Protein AF-A0A2I0NSD1-F1 (afdb_monomer_lite)

Secondary structure (DSSP, 8-state):
---------HHHHHHHHHHHHHHHHHHHHHHHH-SS-THHHHHHHHHHHHHHHGGGGHHHHHHHHHHHHHHHHHHH-SPPHHHHHHHHHHHHHHHHHHHHHHHHHHHHHTT---TT-TTPPPPPS-HHHHHHHTT-SSHHHHHHHHHHHHHTT-GGGHHHHHHGGG-SSHHHHHHHHHHHHHH-GGGHHHHHHHTT-SSHHHHHHHHHHHHHH--GGGHHHHHHHTT-SSHHHHHHHHHHHHHHTHHHHHHHHHHHHHS-HHHHHHHHHHHHHH-SHHHHHHHHHHTT-SSHHHHHHHHHHHHHH-GGGHHHHHHHTT-S-HHHHHHHHHHHHHH-GGGHHHHHHHHHH-S-HHHHHHHHHHHHHHT-GGGHHHHHHHTT-SSHHHHHHHHHHHHHHTT-

Radius of gyration: 29.09 Å; chains: 1; bounding box: 57×72×70 Å

pLDDT: mean 88.41, std 14.42, range [32.41, 98.75]

Foldseek 3Di:
DDDDDDPDDPVVVVLVVVLVVQLVVLVVCCVVPVPDDSLVSLLVSLLSLLQPPQQVSLVVLLVVLVVQQVVCCVPPNHDDPVSNVSSVVSSVSSNVSSPVNVVVVCVVVVLDDPAPDPPQPDQDPPLVVLLVQCPPPDLNSNLSSLQSQLVVLPLVCLLSLLVQLPPSRPSSVLSSLVSLLSNAPSNLVSLLVQCPDPDPSSNLSSLQSLLSNLDLVNLVSLLVQLPDPDPSSNQSSLNSLLSNAPSNLVVLLVCCPPPDPSSVLSSLSSLLSRDDDSSLVSLLVQLPPPDPSSNLSSLLSLLSNAPVNQVVLLVQLLDPPPSSNVSSLSSLLSSAPSNLVVLLVQLVDPPRLSSVLSSLQSLLSSLDPVCLVSLVVQCPPPDPSNNVSSVNSNVSNVVD

Structure (mmCIF, N/CA/C/O backbone):
data_AF-A0A2I0NSD1-F1
#
_entry.id   AF-A0A2I0NSD1-F1
#
loop_
_atom_site.group_PDB
_atom_site.id
_atom_site.type_symbol
_atom_site.label_atom_id
_atom_site.label_alt_id
_atom_site.label_comp_id
_atom_site.label_asym_id
_atom_site.label_entity_id
_atom_site.label_seq_id
_atom_site.pdbx_PDB_ins_code
_atom_site.Cartn_x
_atom_site.Cartn_y
_atom_site.Cartn_z
_atom_site.occupancy
_atom_site.B_iso_or_equiv
_atom_site.auth_seq_id
_atom_site.auth_comp_id
_atom_site.auth_asym_id
_atom_site.auth_atom_id
_atom_site.pdbx_PDB_model_num
ATOM 1 N N . MET A 1 1 ? -34.484 9.006 -34.852 1.00 37.81 1 MET A N 1
ATOM 2 C CA . MET A 1 1 ? -33.931 10.355 -35.093 1.00 37.81 1 MET A CA 1
ATOM 3 C C . MET A 1 1 ? -34.169 11.172 -33.840 1.00 37.81 1 MET A C 1
ATOM 5 O O . MET A 1 1 ? -35.320 11.393 -33.502 1.00 37.81 1 MET A O 1
ATOM 9 N N . ASN A 1 2 ? -33.103 11.526 -33.126 1.00 32.41 2 ASN A N 1
ATOM 10 C CA . ASN A 1 2 ? -33.149 12.393 -31.950 1.00 32.41 2 ASN A CA 1
ATOM 11 C C . ASN A 1 2 ? -32.252 13.604 -32.271 1.00 32.41 2 ASN A C 1
ATOM 13 O O . ASN A 1 2 ? -31.082 13.376 -32.592 1.00 32.41 2 ASN A O 1
ATOM 17 N N . PRO A 1 3 ? -32.760 14.848 -32.292 1.00 45.97 3 PRO A N 1
ATOM 18 C CA . PRO A 1 3 ? -31.983 16.012 -32.689 1.00 45.97 3 PRO A CA 1
ATOM 19 C C . PRO A 1 3 ? -31.464 16.749 -31.450 1.00 45.97 3 PRO A C 1
ATOM 21 O O . PRO A 1 3 ? -32.241 17.370 -30.740 1.00 45.97 3 PRO A O 1
ATOM 24 N N . ALA A 1 4 ? -30.159 16.673 -31.195 1.00 40.38 4 ALA A N 1
ATOM 25 C CA . ALA A 1 4 ? -29.357 17.718 -30.545 1.00 40.38 4 ALA A CA 1
ATOM 26 C C . ALA A 1 4 ? -27.931 17.183 -30.371 1.00 40.38 4 ALA A C 1
ATOM 28 O O . ALA A 1 4 ? -27.597 16.534 -29.383 1.00 40.38 4 ALA A O 1
ATOM 29 N N . GLY A 1 5 ? -27.085 17.431 -31.369 1.00 48.78 5 GLY A N 1
ATOM 30 C CA . GLY A 1 5 ? -25.646 17.295 -31.211 1.00 48.78 5 GLY A CA 1
ATOM 31 C C . GLY A 1 5 ? -25.101 18.493 -30.440 1.00 48.78 5 GLY A C 1
ATOM 32 O O . GLY A 1 5 ? -25.113 19.602 -30.962 1.00 48.78 5 GLY A O 1
ATOM 33 N N . LEU A 1 6 ? -24.590 18.257 -29.233 1.00 37.66 6 LEU A N 1
ATOM 34 C CA . LEU A 1 6 ? -23.579 19.099 -28.592 1.00 37.66 6 LEU A CA 1
ATOM 35 C C . LEU A 1 6 ? -22.598 18.188 -27.834 1.00 37.66 6 LEU A C 1
ATOM 37 O O . LEU A 1 6 ? -22.956 17.656 -26.783 1.00 37.66 6 LEU A O 1
ATOM 41 N N . PRO A 1 7 ? -21.360 17.988 -28.321 1.00 42.72 7 PRO A N 1
ATOM 42 C CA . PRO A 1 7 ? -20.316 17.334 -27.547 1.00 42.72 7 PRO A CA 1
ATOM 43 C C . PRO A 1 7 ? -19.668 18.378 -26.627 1.00 42.72 7 PRO A C 1
ATOM 45 O O . PRO A 1 7 ? -18.658 18.987 -26.965 1.00 42.72 7 PRO A O 1
ATOM 48 N N . GLY A 1 8 ? -20.288 18.627 -25.472 1.00 45.03 8 GLY A N 1
ATOM 49 C CA . GLY A 1 8 ? -19.728 19.453 -24.400 1.00 45.03 8 GLY A CA 1
ATOM 50 C C . GLY A 1 8 ? -19.204 18.569 -23.273 1.00 45.03 8 GLY A C 1
ATOM 51 O O . GLY A 1 8 ? -19.982 17.929 -22.573 1.00 45.03 8 GLY A O 1
ATOM 52 N N . ASN A 1 9 ? -17.885 18.520 -23.112 1.00 54.16 9 ASN A N 1
ATOM 53 C CA . ASN A 1 9 ? -17.163 17.735 -22.113 1.00 54.16 9 ASN A CA 1
ATOM 54 C C . ASN A 1 9 ? -17.694 18.036 -20.692 1.00 54.16 9 ASN A C 1
ATOM 56 O O . ASN A 1 9 ? -17.528 19.146 -20.191 1.00 54.16 9 ASN A O 1
ATOM 60 N N . SER A 1 10 ? -18.329 17.072 -20.018 1.00 53.00 10 SER A N 1
ATOM 61 C CA . SER A 1 10 ? -18.945 17.258 -18.685 1.00 53.00 10 SER A CA 1
ATOM 62 C C . SER A 1 10 ? -17.972 17.799 -17.623 1.00 53.00 10 SER A C 1
ATOM 64 O O . SER A 1 10 ? -18.379 18.479 -16.681 1.00 53.00 10 SER A O 1
ATOM 66 N N . ARG A 1 11 ? -16.664 17.572 -17.810 1.00 56.84 11 ARG A N 1
ATOM 67 C CA . ARG A 1 11 ? -15.588 18.122 -16.970 1.00 56.84 11 ARG A CA 1
ATOM 68 C C . ARG A 1 11 ? -15.384 19.632 -17.125 1.00 56.84 11 ARG A C 1
ATOM 70 O O . ARG A 1 11 ? -14.975 20.279 -16.165 1.00 56.84 11 ARG A O 1
ATOM 77 N N . GLU A 1 12 ? -15.642 20.200 -18.300 1.00 58.91 12 GLU A N 1
ATOM 78 C CA . GLU A 1 12 ? -15.505 21.647 -18.535 1.00 58.91 12 GLU A CA 1
ATOM 79 C C . GLU A 1 12 ? -16.631 22.422 -17.851 1.00 58.91 12 GLU A C 1
ATOM 81 O O . GLU A 1 12 ? -16.373 23.429 -17.190 1.00 58.91 12 GLU A O 1
ATOM 86 N N . TRP A 1 13 ? -17.853 21.885 -17.894 1.00 61.62 13 TRP A N 1
ATOM 87 C CA . TRP A 1 13 ? -18.993 22.434 -17.160 1.00 61.62 13 TRP A CA 1
ATOM 88 C C . TRP A 1 13 ? -18.753 22.460 -15.647 1.00 61.62 13 TRP A C 1
ATOM 90 O O . TRP A 1 13 ? -19.023 23.474 -15.007 1.00 61.62 13 TRP A O 1
ATOM 100 N N . GLY A 1 14 ? -18.157 21.403 -15.083 1.00 71.06 14 GLY A N 1
ATOM 101 C CA . GLY A 1 14 ? -17.794 21.370 -13.661 1.00 71.06 14 GLY A CA 1
ATOM 102 C C . GLY A 1 14 ? -16.791 22.460 -13.263 1.00 71.06 14 GLY A C 1
ATOM 103 O O . GLY A 1 14 ? -16.953 23.113 -12.237 1.00 71.06 14 GLY A O 1
ATOM 104 N N . ARG A 1 15 ? -15.781 22.725 -14.100 1.00 80.06 15 ARG A N 1
ATOM 105 C CA . ARG A 1 15 ? -14.758 23.756 -13.840 1.00 80.06 15 ARG A CA 1
ATOM 106 C C . ARG A 1 15 ? -15.321 25.174 -13.906 1.00 80.06 15 ARG A C 1
ATOM 108 O O . ARG A 1 15 ? -14.990 26.005 -13.063 1.00 80.06 15 ARG A O 1
ATOM 115 N N . LEU A 1 16 ? -16.171 25.453 -14.895 1.00 75.06 16 LEU A N 1
ATOM 116 C CA . LEU A 1 16 ? -16.850 26.747 -15.007 1.00 75.06 16 LEU A CA 1
ATOM 117 C C . LEU A 1 16 ? -17.818 26.979 -13.839 1.00 75.06 16 LEU A C 1
ATOM 119 O O . LEU A 1 16 ? -17.854 28.083 -13.300 1.00 75.06 16 LEU A O 1
ATOM 123 N N . ALA A 1 17 ? -18.531 25.938 -13.394 1.00 73.38 17 ALA A N 1
ATOM 124 C CA . ALA A 1 17 ? -19.415 26.015 -12.233 1.00 73.38 17 ALA A CA 1
ATOM 125 C C . ALA A 1 17 ? -18.653 26.328 -10.934 1.00 73.38 17 ALA A C 1
ATOM 127 O O . ALA A 1 17 ? -19.105 27.165 -10.157 1.00 73.38 17 ALA A O 1
ATOM 128 N N . ILE A 1 18 ? -17.472 25.730 -10.723 1.00 73.69 18 ILE A N 1
ATOM 129 C CA . ILE A 1 18 ? -16.618 26.026 -9.559 1.00 73.69 18 ILE A CA 1
ATOM 130 C C . ILE A 1 18 ? -16.140 27.484 -9.584 1.00 73.69 18 ILE A C 1
ATOM 132 O O . ILE A 1 18 ? -16.244 28.175 -8.573 1.00 73.69 18 ILE A O 1
ATOM 136 N N . ILE A 1 19 ? -15.663 27.978 -10.733 1.00 80.81 19 ILE A N 1
ATOM 137 C CA . ILE A 1 19 ? -15.231 29.380 -10.880 1.00 80.81 19 ILE A CA 1
ATOM 138 C C . ILE A 1 19 ? -16.382 30.344 -10.571 1.00 80.81 19 ILE A C 1
ATOM 140 O O . ILE A 1 19 ? -16.198 31.298 -9.812 1.00 80.81 19 ILE A O 1
ATOM 144 N N . ALA A 1 20 ? -17.569 30.082 -11.122 1.00 78.38 20 ALA A N 1
ATOM 145 C CA . ALA A 1 20 ? -18.748 30.909 -10.896 1.00 78.38 20 ALA A CA 1
ATOM 146 C C . ALA A 1 20 ? -19.182 30.898 -9.421 1.00 78.38 20 ALA A C 1
ATOM 148 O O . ALA A 1 20 ? -19.439 31.958 -8.853 1.00 78.38 20 ALA A O 1
ATOM 149 N N . LEU A 1 21 ? -19.202 29.720 -8.788 1.00 76.69 21 LEU A N 1
ATOM 150 C CA . LEU A 1 21 ? -19.588 29.552 -7.388 1.00 76.69 21 LEU A CA 1
ATOM 151 C C . LEU A 1 21 ? -18.640 30.290 -6.439 1.00 76.69 21 LEU A C 1
ATOM 153 O O . LEU A 1 21 ? -19.105 31.034 -5.580 1.00 76.69 21 LEU A O 1
ATOM 157 N N . VAL A 1 22 ? -17.325 30.115 -6.605 1.00 78.56 22 VAL A N 1
ATOM 158 C CA . VAL A 1 22 ? -16.324 30.774 -5.751 1.00 78.56 22 VAL A CA 1
ATOM 159 C C . VAL A 1 22 ? -16.414 32.290 -5.908 1.00 78.56 22 VAL A C 1
ATOM 161 O O . VAL A 1 22 ? -16.455 32.997 -4.910 1.00 78.56 22 VAL A O 1
ATOM 164 N N . THR A 1 23 ? -16.547 32.787 -7.141 1.00 79.12 23 THR A N 1
ATOM 165 C CA . THR A 1 23 ? -16.691 34.229 -7.403 1.00 79.12 23 THR A CA 1
ATOM 166 C C . THR A 1 23 ? -17.938 34.804 -6.724 1.00 79.12 23 THR A C 1
ATOM 168 O O . THR A 1 23 ? -17.856 35.833 -6.054 1.00 79.12 23 THR A O 1
ATOM 171 N N . ALA A 1 24 ? -19.085 34.130 -6.856 1.00 79.06 24 ALA A N 1
ATOM 172 C CA . ALA A 1 24 ? -20.338 34.566 -6.246 1.00 79.06 24 ALA A CA 1
ATOM 173 C C . ALA A 1 24 ? -20.275 34.537 -4.711 1.00 79.06 24 ALA A C 1
ATOM 175 O O . ALA A 1 24 ? -20.717 35.482 -4.058 1.00 79.06 24 ALA A O 1
ATOM 176 N N . LEU A 1 25 ? -19.686 33.484 -4.137 1.00 75.25 25 LEU A N 1
ATOM 177 C CA . LEU A 1 25 ? -19.534 33.342 -2.691 1.00 75.25 25 LEU A CA 1
ATOM 178 C C . LEU A 1 25 ? -18.605 34.413 -2.110 1.00 75.25 25 LEU A C 1
ATOM 180 O O . LEU A 1 25 ? -18.895 34.942 -1.044 1.00 75.25 25 LEU A O 1
ATOM 184 N N . SER A 1 26 ? -17.526 34.772 -2.811 1.00 76.38 26 SER A N 1
ATOM 185 C CA . SER A 1 26 ? -16.608 35.830 -2.375 1.00 76.38 26 SER A CA 1
ATOM 186 C C . SER A 1 26 ? -17.278 37.200 -2.302 1.00 76.38 26 SER A C 1
ATOM 188 O O . SER A 1 26 ? -17.072 37.916 -1.327 1.00 76.38 26 SER A O 1
ATOM 190 N N . VAL A 1 27 ? -18.103 37.550 -3.296 1.00 76.19 27 VAL A N 1
ATOM 191 C CA . VAL A 1 27 ? -18.873 38.806 -3.284 1.00 76.19 27 VAL A CA 1
ATOM 192 C C . VAL A 1 27 ? -19.930 38.780 -2.178 1.00 76.19 27 VAL A C 1
ATOM 194 O O . VAL A 1 27 ? -20.072 39.746 -1.435 1.00 76.19 27 VAL A O 1
ATOM 197 N N . LEU A 1 28 ? -20.647 37.662 -2.025 1.00 75.88 28 LEU A N 1
ATOM 198 C CA . LEU A 1 28 ? -21.674 37.513 -0.993 1.00 75.88 28 LEU A CA 1
ATOM 199 C C . LEU A 1 28 ? -21.093 37.599 0.427 1.00 75.88 28 LEU A C 1
ATOM 201 O O . LEU A 1 28 ? -21.696 38.219 1.298 1.00 75.88 28 LEU A O 1
ATOM 205 N N . LEU A 1 29 ? -19.933 36.985 0.664 1.00 68.75 29 LEU A N 1
ATOM 206 C CA . LEU A 1 29 ? -19.272 36.988 1.967 1.00 68.75 29 LEU A CA 1
ATOM 207 C C . LEU A 1 29 ? -18.846 38.401 2.383 1.00 68.75 29 LEU A C 1
ATOM 209 O O . LEU A 1 29 ? -19.038 38.772 3.538 1.00 68.75 29 LEU A O 1
ATOM 213 N N . ASP A 1 30 ? -18.313 39.195 1.455 1.00 69.50 30 ASP A N 1
ATOM 214 C CA . ASP A 1 30 ? -17.939 40.584 1.738 1.00 69.50 30 ASP A CA 1
ATOM 215 C C . ASP A 1 30 ? -19.168 41.448 2.053 1.00 69.50 30 ASP A C 1
ATOM 217 O O . ASP A 1 30 ? -19.178 42.153 3.059 1.00 69.50 30 ASP A O 1
ATOM 221 N N . LEU A 1 31 ? -20.261 41.279 1.296 1.00 71.62 31 LEU A N 1
ATOM 222 C CA . LEU A 1 31 ? -21.538 41.950 1.571 1.00 71.62 31 LEU A CA 1
ATOM 223 C C . LEU A 1 31 ? -22.140 41.586 2.941 1.00 71.62 31 LEU A C 1
ATOM 225 O O . LEU A 1 31 ? -22.849 42.399 3.531 1.00 71.62 31 LEU A O 1
ATOM 229 N N . LEU A 1 32 ? -21.893 40.370 3.443 1.00 69.56 32 LEU A N 1
ATOM 230 C CA . LEU A 1 32 ? -22.453 39.882 4.708 1.00 69.56 32 LEU A CA 1
ATOM 231 C C . LEU A 1 32 ? -21.579 40.190 5.929 1.00 69.56 32 LEU A C 1
ATOM 233 O O . LEU A 1 32 ? -22.117 40.395 7.016 1.00 69.56 32 LEU A O 1
ATOM 237 N N . VAL A 1 33 ? -20.252 40.166 5.779 1.00 64.31 33 VAL A N 1
ATOM 238 C CA . VAL A 1 33 ? -19.316 40.166 6.918 1.00 64.31 33 VAL A CA 1
ATOM 239 C C . VAL A 1 33 ? -18.446 41.427 6.958 1.00 64.31 33 VAL A C 1
ATOM 241 O O . VAL A 1 33 ? -17.971 41.776 8.032 1.00 64.31 33 VAL A O 1
ATOM 244 N N . ASN A 1 34 ? -18.278 42.148 5.841 1.00 62.66 34 ASN A N 1
ATOM 245 C CA . ASN A 1 34 ? -17.584 43.442 5.739 1.00 62.66 34 ASN A CA 1
ATOM 246 C C . ASN A 1 34 ? -16.176 43.476 6.381 1.00 62.66 34 ASN A C 1
ATOM 248 O O . ASN A 1 34 ? -15.761 44.475 6.969 1.00 62.66 34 ASN A O 1
ATOM 252 N N . THR A 1 35 ? -15.454 42.350 6.329 1.00 52.53 35 THR A N 1
ATOM 253 C CA . THR A 1 35 ? -14.140 42.164 6.978 1.00 52.53 35 THR A CA 1
ATOM 254 C C . THR A 1 35 ? -13.015 41.783 6.014 1.00 52.53 35 THR A C 1
ATOM 256 O O . THR A 1 35 ? -11.851 41.876 6.401 1.00 52.53 35 THR A O 1
ATOM 259 N N . VAL A 1 36 ? -13.312 41.375 4.771 1.00 54.44 36 VAL A N 1
ATOM 260 C CA . VAL A 1 36 ? -12.307 40.908 3.797 1.00 54.44 36 VAL A CA 1
ATOM 261 C C . VAL A 1 36 ? -12.650 41.409 2.399 1.00 54.44 36 VAL A C 1
ATOM 263 O O . VAL A 1 36 ? -13.604 40.925 1.805 1.00 54.44 36 VAL A O 1
ATOM 266 N N . THR A 1 37 ? -11.814 42.280 1.819 1.00 65.38 37 THR A N 1
ATOM 267 C CA . THR A 1 37 ? -12.016 42.779 0.449 1.00 65.38 37 THR A CA 1
ATOM 268 C C . THR A 1 37 ? -12.084 41.596 -0.523 1.00 65.38 37 THR A C 1
ATOM 270 O O . THR A 1 37 ? -11.067 40.936 -0.764 1.00 65.38 37 THR A O 1
ATOM 273 N N . TYR A 1 38 ? -13.272 41.320 -1.075 1.00 69.44 38 TYR A N 1
ATOM 274 C CA . TYR A 1 38 ? -13.562 40.152 -1.928 1.00 69.44 38 TYR A CA 1
ATOM 275 C C . TYR A 1 38 ? -12.581 39.970 -3.099 1.00 69.44 38 TYR A C 1
ATOM 277 O O . TYR A 1 38 ? -12.376 38.859 -3.591 1.00 69.44 38 TYR A O 1
ATOM 285 N N . THR A 1 39 ? -11.927 41.055 -3.515 1.00 71.88 39 THR A N 1
ATOM 286 C CA . THR A 1 39 ? -10.869 41.106 -4.529 1.00 71.88 39 THR A CA 1
ATOM 287 C C . THR A 1 39 ? -9.684 40.178 -4.241 1.00 71.88 39 THR A C 1
ATOM 289 O O . THR A 1 39 ? -9.056 39.701 -5.184 1.00 71.88 39 THR A O 1
ATOM 292 N N . HIS A 1 40 ? -9.395 39.839 -2.980 1.00 75.56 40 HIS A N 1
ATOM 293 C CA . HIS A 1 40 ? -8.344 38.870 -2.640 1.00 75.56 40 HIS A CA 1
ATOM 294 C C . HIS A 1 40 ? -8.694 37.453 -3.115 1.00 75.56 40 HIS A C 1
ATOM 296 O O . HIS A 1 40 ? -7.826 36.717 -3.587 1.00 75.56 40 HIS A O 1
ATOM 302 N N . PHE A 1 41 ? -9.976 37.083 -3.077 1.00 78.19 41 PHE A N 1
ATOM 303 C CA . PHE A 1 41 ? -10.436 35.780 -3.556 1.00 78.19 41 PHE A CA 1
ATOM 304 C C . PHE A 1 41 ? -10.471 35.686 -5.086 1.00 78.19 41 PHE A C 1
ATOM 306 O O . PHE A 1 41 ? -10.381 34.588 -5.636 1.00 78.19 41 PHE A O 1
ATOM 313 N N . PHE A 1 42 ? -10.516 36.817 -5.799 1.00 84.94 42 PHE A N 1
ATOM 314 C CA . PHE A 1 42 ? -10.417 36.819 -7.262 1.00 84.94 42 PHE A CA 1
ATOM 315 C C . PHE A 1 42 ? -9.069 36.268 -7.733 1.00 84.94 42 PHE A C 1
ATOM 317 O O . PHE A 1 42 ? -9.021 35.567 -8.740 1.00 84.94 42 PHE A O 1
ATOM 324 N N . TYR A 1 43 ? -7.988 36.462 -6.973 1.00 82.38 43 TYR A N 1
ATOM 325 C CA . TYR A 1 43 ? -6.694 35.861 -7.304 1.00 82.38 43 TYR A CA 1
ATOM 326 C C . TYR A 1 43 ? -6.708 34.330 -7.220 1.00 82.38 43 TYR A C 1
ATOM 328 O O . TYR A 1 43 ? -6.081 33.676 -8.052 1.00 82.38 43 TYR A O 1
ATOM 336 N N . LEU A 1 44 ? -7.481 33.738 -6.301 1.00 82.81 44 LEU A N 1
ATOM 337 C CA . LEU A 1 44 ? -7.674 32.284 -6.256 1.00 82.81 44 LEU A CA 1
ATOM 338 C C . LEU A 1 44 ? -8.407 31.785 -7.510 1.00 82.81 44 LEU A C 1
ATOM 340 O O . LEU A 1 44 ? -7.997 30.797 -8.122 1.00 82.81 44 LEU A O 1
ATOM 344 N N . VAL A 1 45 ? -9.448 32.507 -7.937 1.00 87.25 45 VAL A N 1
ATOM 345 C CA . VAL A 1 45 ? -10.174 32.217 -9.183 1.00 87.25 45 VAL A CA 1
ATOM 346 C C . VAL A 1 45 ? -9.245 32.320 -10.397 1.00 87.25 45 VAL A C 1
ATOM 348 O O . VAL A 1 45 ? -9.285 31.457 -11.275 1.00 87.25 45 VAL A O 1
ATOM 351 N N . LEU A 1 46 ? -8.360 33.321 -10.430 1.00 87.06 46 LEU A N 1
ATOM 352 C CA . LEU A 1 46 ? -7.366 33.482 -11.492 1.00 87.06 46 LEU A CA 1
ATOM 353 C C . LEU A 1 46 ? -6.341 32.349 -11.526 1.00 87.06 46 LEU A C 1
ATOM 355 O O . LEU A 1 46 ? -6.013 31.880 -12.614 1.00 87.06 46 LEU A O 1
ATOM 359 N N . ILE A 1 47 ? -5.862 31.878 -10.373 1.00 79.62 47 ILE A N 1
ATOM 360 C CA . ILE A 1 47 ? -4.932 30.741 -10.291 1.00 79.62 47 ILE A CA 1
ATOM 361 C C . ILE A 1 47 ? -5.597 29.468 -10.829 1.00 79.62 47 ILE A C 1
ATOM 363 O O . ILE A 1 47 ? -5.014 28.780 -11.667 1.00 79.62 47 ILE A O 1
ATOM 367 N N . LEU A 1 48 ? -6.838 29.182 -10.418 1.00 83.12 48 LEU A N 1
ATOM 368 C CA . LEU A 1 48 ? -7.596 28.026 -10.912 1.00 83.12 48 LEU A CA 1
ATOM 369 C C . LEU A 1 48 ? -7.874 28.126 -12.418 1.00 83.12 48 LEU A C 1
ATOM 371 O O . LEU A 1 48 ? -7.688 27.156 -13.156 1.00 83.12 48 LEU A O 1
ATOM 375 N N . ALA A 1 49 ? -8.264 29.310 -12.895 1.00 82.31 49 ALA A N 1
ATOM 376 C CA . ALA A 1 49 ? -8.487 29.557 -14.313 1.00 82.31 49 ALA A CA 1
ATOM 377 C C . ALA A 1 49 ? -7.196 29.395 -15.129 1.00 82.31 49 ALA A C 1
ATOM 379 O O . ALA A 1 49 ? -7.216 28.759 -16.183 1.00 82.31 49 ALA A O 1
ATOM 380 N N . ALA A 1 50 ? -6.069 29.917 -14.641 1.00 84.19 50 ALA A N 1
ATOM 381 C CA . ALA A 1 50 ? -4.759 29.774 -15.272 1.00 84.19 50 ALA A CA 1
ATOM 382 C C . ALA A 1 50 ? -4.297 28.315 -15.316 1.00 84.19 50 ALA A C 1
ATOM 384 O O . ALA A 1 50 ? -3.807 27.859 -16.350 1.00 84.19 50 ALA A O 1
ATOM 385 N N . PHE A 1 51 ? -4.529 27.557 -14.245 1.00 80.44 51 PHE A N 1
ATOM 386 C CA . PHE A 1 51 ? -4.219 26.133 -14.190 1.00 80.44 51 PHE A CA 1
ATOM 387 C C . PHE A 1 51 ? -5.054 25.313 -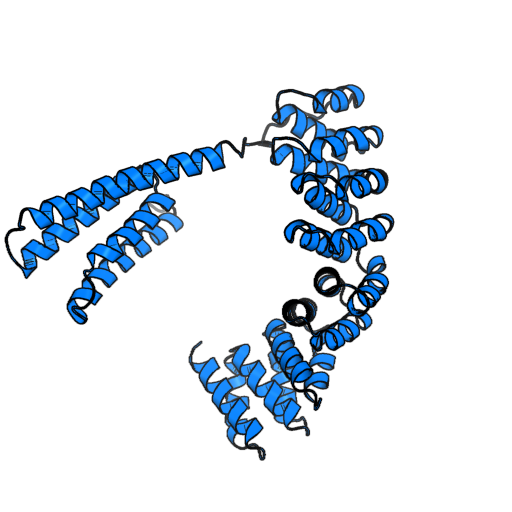15.190 1.00 80.44 51 PHE A C 1
ATOM 389 O O . PHE A 1 51 ? -4.511 24.492 -15.931 1.00 80.44 51 PHE A O 1
ATOM 396 N N . TRP A 1 52 ? -6.369 25.549 -15.268 1.00 82.12 52 TRP A N 1
ATOM 397 C CA . TRP A 1 52 ? -7.261 24.769 -16.138 1.00 82.12 52 TRP A CA 1
ATOM 398 C C . TRP A 1 52 ? -7.261 25.202 -17.604 1.00 82.12 52 TRP A C 1
ATOM 400 O O . TRP A 1 52 ? -7.418 24.351 -18.481 1.00 82.12 52 TRP A O 1
ATOM 410 N N . TYR A 1 53 ? -7.108 26.500 -17.875 1.00 83.12 53 TYR A N 1
ATOM 411 C CA . TYR A 1 53 ? -7.316 27.088 -19.203 1.00 83.12 53 TYR A CA 1
ATOM 412 C C . TYR A 1 53 ? -6.072 27.777 -19.786 1.00 83.12 53 TYR A C 1
ATOM 414 O O . TYR A 1 53 ? -6.108 28.219 -20.940 1.00 83.12 53 TYR A O 1
ATOM 422 N N . ARG A 1 54 ? -4.955 27.835 -19.043 1.00 87.94 54 ARG A N 1
ATOM 423 C CA . ARG A 1 54 ? -3.665 28.399 -19.492 1.00 87.94 54 ARG A CA 1
ATOM 424 C C . ARG A 1 54 ? -3.844 29.819 -20.048 1.00 87.94 54 ARG A C 1
ATOM 426 O O . ARG A 1 54 ? -4.509 30.630 -19.410 1.00 87.94 54 ARG A O 1
ATOM 433 N N . ARG A 1 55 ? -3.337 30.141 -21.249 1.00 85.00 55 ARG A N 1
ATOM 434 C CA . ARG A 1 55 ? -3.520 31.460 -21.901 1.00 85.00 55 ARG A CA 1
ATOM 435 C C . ARG A 1 55 ? -4.971 31.929 -22.010 1.00 85.00 55 ARG A C 1
ATOM 437 O O . ARG A 1 55 ? -5.209 33.133 -22.034 1.00 85.00 55 ARG A O 1
ATOM 444 N N . ARG A 1 56 ? -5.950 31.018 -22.060 1.00 87.19 56 ARG A N 1
ATOM 445 C CA . ARG A 1 56 ? -7.372 31.399 -22.123 1.00 87.19 56 ARG A CA 1
ATOM 446 C C . ARG A 1 56 ? -7.904 31.943 -20.792 1.00 87.19 56 ARG A C 1
ATOM 448 O O . ARG A 1 56 ? -8.975 32.540 -20.784 1.00 87.19 56 ARG A O 1
ATOM 455 N N . ALA A 1 57 ? -7.151 31.825 -19.696 1.00 88.38 57 ALA A N 1
ATOM 456 C CA . ALA A 1 57 ? -7.504 32.409 -18.402 1.00 88.38 57 ALA A CA 1
ATOM 457 C C . ALA A 1 57 ? -7.610 33.939 -18.428 1.00 88.38 57 ALA A C 1
ATOM 459 O O . ALA A 1 57 ? -8.319 34.509 -17.603 1.00 88.38 57 ALA A O 1
ATOM 460 N N . VAL A 1 58 ? -6.988 34.609 -19.408 1.00 91.38 58 VAL A N 1
ATOM 461 C CA . VAL A 1 58 ? -7.128 36.061 -19.591 1.00 91.38 58 VAL A CA 1
ATOM 462 C C . VAL A 1 58 ? -8.595 36.485 -19.746 1.00 91.38 58 VAL A C 1
ATOM 464 O O . VAL A 1 58 ? -8.981 37.532 -19.238 1.00 91.38 58 VAL A O 1
ATOM 467 N N . ALA A 1 59 ? -9.443 35.643 -20.353 1.00 90.75 59 ALA A N 1
ATOM 468 C CA . ALA A 1 59 ? -10.878 35.901 -20.471 1.00 90.75 59 ALA A CA 1
ATOM 469 C C . ALA A 1 59 ? -11.577 35.933 -19.101 1.00 90.75 59 ALA A C 1
ATOM 471 O O . ALA A 1 59 ? -12.461 36.757 -18.879 1.00 90.75 59 ALA A O 1
ATOM 472 N N . VAL A 1 60 ? -11.141 35.087 -18.161 1.00 89.81 60 VAL A N 1
ATOM 473 C CA . VAL A 1 60 ? -11.625 35.107 -16.772 1.00 89.81 60 VAL A CA 1
ATOM 474 C C . VAL A 1 60 ? -11.127 36.362 -16.052 1.00 89.81 60 VAL A C 1
ATOM 476 O O . VAL A 1 60 ? -11.893 36.979 -15.322 1.00 89.81 60 VAL A O 1
ATOM 479 N N . GLY A 1 61 ? -9.896 36.809 -16.322 1.00 90.62 61 GLY A N 1
ATOM 480 C CA . GLY A 1 61 ? -9.391 38.099 -15.836 1.00 90.62 61 GLY A CA 1
ATOM 481 C C . GLY A 1 61 ? -10.238 39.289 -16.281 1.00 90.62 61 GLY A C 1
ATOM 482 O O . GLY A 1 61 ? -10.591 40.124 -15.452 1.00 90.62 61 GLY A O 1
ATOM 483 N N . PHE A 1 62 ? -10.639 39.334 -17.555 1.00 94.50 62 PHE A N 1
ATOM 484 C CA . PHE A 1 62 ? -11.564 40.358 -18.055 1.00 94.50 62 PHE A CA 1
ATOM 485 C C . PHE A 1 62 ? -12.945 40.277 -17.399 1.00 94.50 62 PHE A C 1
ATOM 487 O O . PHE A 1 62 ? -13.529 41.309 -17.073 1.00 94.50 62 PHE A O 1
ATOM 494 N N . LEU A 1 63 ? -13.459 39.066 -17.171 1.00 92.31 63 LEU A N 1
ATOM 495 C CA . LEU A 1 63 ? -14.740 38.871 -16.497 1.00 92.31 63 LEU A CA 1
ATOM 496 C C . LEU A 1 63 ? -14.696 39.387 -15.051 1.00 92.31 63 LEU A C 1
ATOM 498 O O . LEU A 1 63 ? -15.584 40.127 -14.642 1.00 92.31 63 LEU A O 1
ATOM 502 N N . LEU A 1 64 ? -13.651 39.049 -14.292 1.00 90.94 64 LEU A N 1
ATOM 503 C CA . LEU A 1 64 ? -13.486 39.509 -12.911 1.00 90.94 64 LEU A CA 1
ATOM 504 C C . LEU A 1 64 ? -13.269 41.024 -12.830 1.00 90.94 64 LEU A C 1
ATOM 506 O O . LEU A 1 64 ? -13.821 41.668 -11.942 1.00 90.94 64 LEU A O 1
ATOM 510 N N . ALA A 1 65 ? -12.535 41.606 -13.782 1.00 91.38 65 ALA A N 1
ATOM 511 C CA . ALA A 1 65 ? -12.397 43.054 -13.916 1.00 91.38 65 ALA A CA 1
ATOM 512 C C . ALA A 1 65 ? -13.759 43.738 -14.134 1.00 91.38 65 ALA A C 1
ATOM 514 O O . ALA A 1 65 ? -14.071 44.721 -13.461 1.00 91.38 65 ALA A O 1
ATOM 515 N N . ALA A 1 66 ? -14.598 43.188 -15.018 1.00 92.62 66 ALA A N 1
ATOM 516 C CA . ALA A 1 66 ? -15.945 43.697 -15.263 1.00 92.62 66 ALA A CA 1
ATOM 517 C C . ALA A 1 66 ? -16.850 43.559 -14.028 1.00 92.62 66 ALA A C 1
ATOM 519 O O . ALA A 1 66 ? -17.564 44.501 -13.693 1.00 92.62 66 ALA A O 1
ATOM 520 N N . VAL A 1 67 ? -16.786 42.425 -13.321 1.00 90.62 67 VAL A N 1
ATOM 521 C CA . VAL A 1 67 ? -17.535 42.208 -12.072 1.00 90.62 67 VAL A CA 1
ATOM 522 C C . VAL A 1 67 ? -17.094 43.197 -10.992 1.00 90.62 67 VAL A C 1
ATOM 524 O O . VAL A 1 67 ? -17.949 43.806 -10.360 1.00 90.62 67 VAL A O 1
ATOM 527 N N . HIS A 1 68 ? -15.788 43.414 -10.812 1.00 88.88 68 HIS A N 1
ATOM 528 C CA . HIS A 1 68 ? -15.261 44.364 -9.827 1.00 88.88 68 HIS A CA 1
ATOM 529 C C . HIS A 1 68 ? -15.761 45.793 -10.086 1.00 88.88 68 HIS A C 1
ATOM 531 O O . HIS A 1 68 ? -16.251 46.452 -9.172 1.00 88.88 68 HIS A O 1
ATOM 537 N N . ILE A 1 69 ? -15.709 46.244 -11.344 1.00 90.12 69 ILE A N 1
ATOM 538 C CA . ILE A 1 69 ? -16.208 47.565 -11.751 1.00 90.12 69 ILE A CA 1
ATOM 539 C C . ILE A 1 69 ? -17.729 47.666 -11.571 1.00 90.12 69 ILE A C 1
ATOM 541 O O . ILE A 1 69 ? -18.224 48.693 -11.112 1.00 90.12 69 ILE A O 1
ATOM 545 N N . ALA A 1 70 ? -18.476 46.620 -11.934 1.00 89.06 70 ALA A N 1
ATOM 546 C CA . ALA A 1 70 ? -19.932 46.617 -11.841 1.00 89.06 70 ALA A CA 1
ATOM 547 C C . ALA A 1 70 ? -20.420 46.655 -10.388 1.00 89.06 70 ALA A C 1
ATOM 549 O O . ALA A 1 70 ? -21.339 47.409 -10.083 1.00 89.06 70 ALA A O 1
ATOM 550 N N . VAL A 1 71 ? -19.798 45.879 -9.494 1.00 86.06 71 VAL A N 1
ATOM 551 C CA . VAL A 1 71 ? -20.106 45.907 -8.057 1.00 86.06 71 VAL A CA 1
ATOM 552 C C . VAL A 1 71 ? -19.831 47.302 -7.497 1.00 86.06 71 VAL A C 1
ATOM 554 O O . VAL A 1 71 ? -20.715 47.881 -6.874 1.00 86.06 71 VAL A O 1
ATOM 557 N N . GLU A 1 72 ? -18.670 47.890 -7.796 1.00 84.69 72 GLU A N 1
ATOM 558 C CA . GLU A 1 72 ? -18.366 49.254 -7.352 1.00 84.69 72 GLU A CA 1
ATOM 559 C C . GLU A 1 72 ? -19.422 50.258 -7.834 1.00 84.69 72 GLU A C 1
ATOM 561 O O . GLU A 1 72 ? -19.981 51.017 -7.045 1.00 84.69 72 GLU A O 1
ATOM 566 N N . TYR A 1 73 ? -19.760 50.207 -9.125 1.00 88.50 73 TYR A N 1
ATOM 567 C CA . TYR A 1 73 ? -20.742 51.105 -9.721 1.00 88.50 73 TYR A CA 1
ATOM 568 C C . TYR A 1 73 ? -22.126 50.997 -9.078 1.00 88.50 73 TYR A C 1
ATOM 570 O O . TYR A 1 73 ? -22.773 52.012 -8.819 1.00 88.50 73 TYR A O 1
ATOM 578 N N . LEU A 1 74 ? -22.580 49.768 -8.818 1.00 87.25 74 LEU A N 1
ATOM 579 C CA . LEU A 1 74 ? -23.916 49.493 -8.294 1.00 87.25 74 LEU A CA 1
ATOM 580 C C . LEU A 1 74 ? -24.083 49.904 -6.829 1.00 87.25 74 LEU A C 1
ATOM 582 O O . LEU A 1 74 ? -25.176 50.323 -6.452 1.00 87.25 74 LEU A O 1
ATOM 586 N N . PHE A 1 75 ? -23.033 49.783 -6.013 1.00 80.94 75 PHE A N 1
ATOM 587 C CA . PHE A 1 75 ? -23.130 49.998 -4.566 1.00 80.94 75 PHE A CA 1
ATOM 588 C C . PHE A 1 75 ? -22.503 51.313 -4.088 1.00 80.94 75 PHE A C 1
ATOM 590 O O . PHE A 1 75 ? -22.936 51.848 -3.068 1.00 80.94 75 PHE A O 1
ATOM 597 N N . TYR A 1 76 ? -21.532 51.859 -4.825 1.00 82.00 76 TYR A N 1
ATOM 598 C CA . TYR A 1 76 ? -20.730 53.012 -4.397 1.00 82.00 76 TYR A CA 1
ATOM 599 C C . TYR A 1 76 ? -20.653 54.144 -5.441 1.00 82.00 76 TYR A C 1
ATOM 601 O O . TYR A 1 76 ? -20.171 55.233 -5.128 1.00 82.00 76 TYR A O 1
ATOM 609 N N . GLY A 1 77 ? -21.196 53.944 -6.649 1.00 85.75 77 GLY A N 1
ATOM 610 C CA . GLY A 1 77 ? -21.257 54.958 -7.709 1.00 85.75 77 GLY A CA 1
ATOM 611 C C . GLY A 1 77 ? -20.072 54.910 -8.689 1.00 85.75 77 GLY A C 1
ATOM 612 O O . GLY A 1 77 ? -19.358 53.913 -8.749 1.00 85.75 77 GLY A O 1
ATOM 613 N N . PRO A 1 78 ? -19.860 55.949 -9.525 1.00 89.81 78 PRO A N 1
ATOM 614 C CA . PRO A 1 78 ? -18.874 55.910 -10.609 1.00 89.81 78 PRO A CA 1
ATOM 615 C C . PRO A 1 78 ? -17.472 55.483 -10.131 1.00 89.81 78 PRO A C 1
ATOM 617 O O . PRO A 1 78 ? -16.940 56.114 -9.215 1.00 89.81 78 PRO A O 1
ATOM 620 N N . PRO A 1 79 ? -16.848 54.455 -10.743 1.00 86.56 79 PRO A N 1
ATOM 621 C CA . PRO A 1 79 ? -15.600 53.890 -10.245 1.00 86.56 79 PRO A CA 1
ATOM 622 C C . PRO A 1 79 ? -14.464 54.912 -10.328 1.00 86.56 79 PRO A C 1
ATOM 624 O O . PRO A 1 79 ? -14.186 55.485 -11.385 1.00 86.56 79 PRO A O 1
ATOM 627 N N . GLY A 1 80 ? -13.775 55.107 -9.206 1.00 87.25 80 GLY A N 1
ATOM 628 C CA . GLY A 1 80 ? -12.579 55.938 -9.145 1.00 87.25 80 GLY A CA 1
ATOM 629 C C . GLY A 1 80 ? -11.374 55.306 -9.862 1.00 87.25 80 GLY A C 1
ATOM 630 O O . GLY A 1 80 ? -11.369 54.111 -10.174 1.00 87.25 80 GLY A O 1
ATOM 631 N N . PRO A 1 81 ? -10.291 56.075 -10.072 1.00 83.75 81 PRO A N 1
ATOM 632 C CA . PRO A 1 81 ? -9.095 55.595 -10.767 1.00 83.75 81 PRO A CA 1
ATOM 633 C C . PRO A 1 81 ? -8.451 54.368 -10.098 1.00 83.75 81 PRO A C 1
ATOM 635 O O . PRO A 1 81 ? -7.933 53.502 -10.796 1.00 83.75 81 PRO A O 1
ATOM 638 N N . GLY A 1 82 ? -8.535 54.237 -8.768 1.00 77.75 82 GLY A N 1
ATOM 639 C CA . GLY A 1 82 ? -8.016 53.067 -8.046 1.00 77.75 82 GLY A CA 1
ATOM 640 C C . GLY A 1 82 ? -8.714 51.752 -8.417 1.00 77.75 82 GLY A C 1
ATOM 641 O O . GLY A 1 82 ? -8.054 50.723 -8.553 1.00 77.75 82 GLY A O 1
ATOM 642 N N . ILE A 1 83 ? -10.025 51.795 -8.670 1.00 84.56 83 ILE A N 1
ATOM 643 C CA . ILE A 1 83 ? -10.823 50.623 -9.060 1.00 84.56 83 ILE A CA 1
ATOM 644 C C . ILE A 1 83 ? -10.492 50.200 -10.491 1.00 84.56 83 ILE A C 1
ATOM 646 O O . ILE A 1 83 ? -10.341 49.012 -10.768 1.00 84.56 83 ILE A O 1
ATOM 650 N N . LEU A 1 84 ? -10.285 51.164 -11.392 1.00 86.69 84 LEU A N 1
ATOM 651 C CA . LEU A 1 84 ? -9.855 50.886 -12.765 1.00 86.69 84 LEU A CA 1
ATOM 652 C C . LEU A 1 84 ? -8.450 50.266 -12.813 1.00 86.69 84 LEU A C 1
ATOM 654 O O . LEU A 1 84 ? -8.217 49.328 -13.576 1.00 86.69 84 LEU A O 1
ATOM 658 N N . VAL A 1 85 ? -7.529 50.741 -11.966 1.00 83.62 85 VAL A N 1
ATOM 659 C CA . VAL A 1 85 ? -6.190 50.146 -11.824 1.00 83.62 85 VAL A CA 1
ATOM 660 C C . VAL A 1 85 ? -6.287 48.719 -11.279 1.00 83.62 85 VAL A C 1
ATOM 662 O O . VAL A 1 85 ? -5.715 47.809 -11.874 1.00 83.62 85 VAL A O 1
ATOM 665 N N . SER A 1 86 ? -7.058 48.500 -10.210 1.00 79.62 86 SER A N 1
ATOM 666 C CA . SER A 1 86 ? -7.309 47.170 -9.629 1.00 79.62 86 SER A CA 1
ATOM 667 C C . SER A 1 86 ? -7.901 46.190 -10.655 1.00 79.62 86 SER A C 1
ATOM 669 O O . SER A 1 86 ? -7.411 45.073 -10.825 1.00 79.62 86 SER A O 1
ATOM 671 N N . ALA A 1 87 ? -8.890 46.635 -11.434 1.00 87.81 87 ALA A N 1
ATOM 672 C CA . ALA A 1 87 ? -9.482 45.851 -12.514 1.00 87.81 87 ALA A CA 1
ATOM 673 C C . ALA A 1 87 ? -8.451 45.477 -13.598 1.00 87.81 87 ALA A C 1
ATOM 675 O O . ALA A 1 87 ? -8.416 44.334 -14.060 1.00 87.81 87 ALA A O 1
ATOM 676 N N . GLY A 1 88 ? -7.561 46.408 -13.958 1.00 86.94 88 GLY A N 1
ATOM 677 C CA . GLY A 1 88 ? -6.444 46.147 -14.869 1.00 86.94 88 GLY A CA 1
ATOM 678 C C . GLY A 1 88 ? -5.458 45.102 -14.335 1.00 86.94 88 GLY A C 1
ATOM 679 O O . GLY A 1 88 ? -4.994 44.249 -15.096 1.00 86.94 88 GLY A O 1
ATOM 680 N N . VAL A 1 89 ? -5.187 45.105 -13.024 1.00 87.12 89 VAL A N 1
ATOM 681 C CA . VAL A 1 89 ? -4.297 44.127 -12.375 1.00 87.12 89 VAL A CA 1
ATOM 682 C C . VAL A 1 89 ? -4.824 42.700 -12.529 1.00 87.12 89 VAL A C 1
ATOM 684 O O . VAL A 1 89 ? -4.024 41.806 -12.796 1.00 87.12 89 VAL A O 1
ATOM 687 N N . PHE A 1 90 ? -6.138 42.458 -12.466 1.00 88.62 90 PHE A N 1
ATOM 688 C CA . PHE A 1 90 ? -6.687 41.111 -12.682 1.00 88.62 90 PHE A CA 1
ATOM 689 C C . PHE A 1 90 ? -6.421 40.576 -14.088 1.00 88.62 90 PHE A C 1
ATOM 691 O O . PHE A 1 90 ? -6.067 39.408 -14.248 1.00 88.62 90 PHE A O 1
ATOM 698 N N . VAL A 1 91 ? -6.544 41.423 -15.111 1.00 92.12 91 VAL A N 1
ATOM 699 C CA . VAL A 1 91 ? -6.268 41.037 -16.503 1.00 92.12 91 VAL A CA 1
ATOM 700 C C . VAL A 1 91 ? -4.785 40.715 -16.685 1.00 92.12 91 VAL A C 1
ATOM 702 O O . VAL A 1 91 ? -4.440 39.682 -17.265 1.00 92.12 91 VAL A O 1
ATOM 705 N N . VAL A 1 92 ? -3.903 41.561 -16.143 1.00 88.62 92 VAL A N 1
ATOM 706 C CA . VAL A 1 92 ? -2.448 41.363 -16.210 1.00 88.62 92 VAL A CA 1
ATOM 707 C C . VAL A 1 92 ? -2.032 40.107 -15.445 1.00 88.62 92 VAL A C 1
ATOM 709 O O . VAL A 1 92 ? -1.295 39.280 -15.980 1.00 88.62 92 VAL A O 1
ATOM 712 N N . ALA A 1 93 ? -2.544 39.909 -14.230 1.00 84.19 93 ALA A N 1
ATOM 713 C CA . ALA A 1 93 ? -2.273 38.725 -13.423 1.00 84.19 93 ALA A CA 1
ATOM 714 C C . ALA A 1 93 ? -2.757 37.445 -14.120 1.00 84.19 93 ALA A C 1
ATOM 716 O O . ALA A 1 93 ? -2.009 36.472 -14.188 1.00 84.19 93 ALA A O 1
ATOM 717 N N . ALA A 1 94 ? -3.959 37.452 -14.707 1.00 90.00 94 ALA A N 1
ATOM 718 C CA . ALA A 1 94 ? -4.495 36.323 -15.467 1.00 90.00 94 ALA A CA 1
ATOM 719 C C . ALA A 1 94 ? -3.624 35.972 -16.681 1.00 90.00 94 ALA A C 1
ATOM 721 O O . ALA A 1 94 ? -3.372 34.797 -16.953 1.00 90.00 94 ALA A O 1
ATOM 722 N N . TYR A 1 95 ? -3.142 36.990 -17.400 1.00 91.06 95 TYR A N 1
ATOM 723 C CA . TYR A 1 95 ? -2.238 36.813 -18.532 1.00 91.06 95 TYR A CA 1
ATOM 724 C C . TYR A 1 95 ? -0.894 36.213 -18.097 1.00 91.06 95 TYR A C 1
ATOM 726 O O . TYR A 1 95 ? -0.453 35.215 -18.671 1.00 91.06 95 TYR A O 1
ATOM 734 N N . LEU A 1 96 ? -0.268 36.774 -17.056 1.00 85.75 96 LEU A N 1
ATOM 735 C CA . LEU A 1 96 ? 1.025 36.312 -16.543 1.00 85.75 96 LEU A CA 1
ATOM 736 C C . LEU A 1 96 ? 0.943 34.894 -15.968 1.00 85.75 96 LEU A C 1
ATOM 738 O O . LEU A 1 96 ? 1.769 34.052 -16.312 1.00 85.75 96 LEU A O 1
ATOM 742 N N . LEU A 1 97 ? -0.076 34.602 -15.154 1.00 80.88 97 LEU A N 1
ATOM 743 C CA . LEU A 1 97 ? -0.317 33.262 -14.612 1.00 80.88 97 LEU A CA 1
ATOM 744 C C . LEU A 1 97 ? -0.606 32.260 -15.732 1.00 80.88 97 LEU A C 1
ATOM 746 O O . LEU A 1 97 ? -0.016 31.183 -15.757 1.00 80.88 97 LEU A O 1
ATOM 750 N N . GLY A 1 98 ? -1.465 32.610 -16.694 1.00 84.31 98 GLY A N 1
ATOM 751 C CA . GLY A 1 98 ? -1.776 31.747 -17.834 1.00 84.31 98 GLY A CA 1
ATOM 752 C C . GLY A 1 98 ? -0.545 31.429 -18.686 1.00 84.31 98 GLY A C 1
ATOM 753 O O . GLY A 1 98 ? -0.371 30.289 -19.117 1.00 84.31 98 GLY A O 1
ATOM 754 N N . TYR A 1 99 ? 0.336 32.413 -18.886 1.00 81.19 99 TYR A N 1
ATOM 755 C CA . TYR A 1 99 ? 1.614 32.236 -19.573 1.00 81.19 99 TYR A CA 1
ATOM 756 C C . TYR A 1 99 ? 2.585 31.357 -18.772 1.00 81.19 99 TYR A C 1
ATOM 758 O O . TYR A 1 99 ? 3.203 30.452 -19.334 1.00 81.19 99 TYR A O 1
ATOM 766 N N . LEU A 1 100 ? 2.672 31.565 -17.456 1.00 75.38 100 LEU A N 1
ATOM 767 C CA . LEU A 1 100 ? 3.524 30.791 -16.555 1.00 75.38 100 LEU A CA 1
ATOM 768 C C . LEU A 1 100 ? 3.088 29.322 -16.468 1.00 75.38 100 LEU A C 1
ATOM 770 O O . LEU A 1 100 ? 3.928 28.436 -16.586 1.00 75.38 100 LEU A O 1
ATOM 774 N N . PHE A 1 101 ? 1.789 29.043 -16.346 1.00 74.44 101 PHE A N 1
ATOM 775 C CA . PHE A 1 101 ? 1.265 27.673 -16.368 1.00 74.44 101 PHE A CA 1
ATOM 776 C C . PHE A 1 101 ? 1.376 27.016 -17.744 1.00 74.44 101 PHE A C 1
ATOM 778 O O . PHE A 1 101 ? 1.517 25.798 -17.831 1.00 74.44 101 PHE A O 1
ATOM 785 N N . GLU A 1 102 ? 1.355 27.784 -18.833 1.00 79.69 102 GLU A N 1
ATOM 786 C CA . GLU A 1 102 ? 1.666 27.239 -20.152 1.00 79.69 102 GLU A CA 1
ATOM 787 C C . GLU A 1 102 ? 3.147 26.883 -20.289 1.00 79.69 102 GLU A C 1
ATOM 789 O O . GLU A 1 102 ? 3.454 25.826 -20.827 1.00 79.69 102 GLU A O 1
ATOM 794 N N . LEU A 1 103 ? 4.058 27.706 -19.767 1.00 69.12 103 LEU A N 1
ATOM 795 C CA . LEU A 1 103 ? 5.489 27.394 -19.707 1.00 69.12 103 LEU A CA 1
ATOM 796 C C . LEU A 1 103 ? 5.777 26.188 -18.805 1.00 69.12 103 LEU A C 1
ATOM 798 O O . LEU A 1 103 ? 6.525 25.297 -19.199 1.00 69.12 103 LEU A O 1
ATOM 802 N N . ALA A 1 104 ? 5.151 26.121 -17.629 1.00 62.53 104 ALA A N 1
ATOM 803 C CA . ALA A 1 104 ? 5.255 24.983 -16.719 1.00 62.53 104 ALA A CA 1
ATOM 804 C C . ALA A 1 104 ? 4.643 23.713 -17.335 1.00 62.53 104 ALA A C 1
ATOM 806 O O . ALA A 1 104 ? 5.227 22.637 -17.255 1.00 62.53 104 ALA A O 1
ATOM 807 N N . GLY A 1 105 ? 3.508 23.843 -18.027 1.00 54.50 105 GLY A N 1
ATOM 808 C CA . GLY A 1 105 ? 2.860 22.758 -18.761 1.00 54.50 105 GLY A CA 1
ATOM 809 C C . GLY A 1 105 ? 3.605 22.329 -20.027 1.00 54.50 105 GLY A C 1
ATOM 810 O O . GLY A 1 105 ? 3.461 21.182 -20.431 1.00 54.50 105 GLY A O 1
ATOM 811 N N . ARG A 1 106 ? 4.405 23.211 -20.643 1.00 47.91 106 ARG A N 1
ATOM 812 C CA . ARG A 1 106 ? 5.356 22.869 -21.712 1.00 47.91 106 ARG A CA 1
ATOM 813 C C . ARG A 1 106 ? 6.582 22.163 -21.143 1.00 47.91 106 ARG A C 1
ATOM 815 O O . ARG A 1 106 ? 6.929 21.128 -21.667 1.00 47.91 106 ARG A O 1
ATOM 822 N N . ARG A 1 107 ? 7.141 22.583 -20.001 1.00 41.94 107 ARG A N 1
ATOM 823 C CA . ARG A 1 107 ? 8.194 21.809 -19.306 1.00 41.94 107 ARG A CA 1
ATOM 824 C C . ARG A 1 107 ? 7.731 20.426 -18.832 1.00 41.94 107 ARG A C 1
ATOM 826 O O . ARG A 1 107 ? 8.519 19.497 -18.868 1.00 41.94 107 ARG A O 1
ATOM 833 N N . ALA A 1 108 ? 6.470 20.276 -18.424 1.00 40.25 108 ALA A N 1
ATOM 834 C CA . ALA A 1 108 ? 5.889 18.974 -18.080 1.00 40.25 108 ALA A CA 1
ATOM 835 C C . ALA A 1 108 ? 5.442 18.158 -19.315 1.00 40.25 108 ALA A C 1
ATOM 837 O O . ALA A 1 108 ? 5.420 16.934 -19.270 1.00 40.25 108 ALA A O 1
ATOM 838 N N . GLY A 1 109 ? 5.068 18.824 -20.415 1.00 38.66 109 GLY A N 1
ATOM 839 C CA . GLY A 1 109 ? 4.621 18.200 -21.668 1.00 38.66 109 GLY A CA 1
ATOM 840 C C . GLY A 1 109 ? 5.755 17.834 -22.630 1.00 38.66 109 GLY A C 1
ATOM 841 O O . GLY A 1 109 ? 5.638 16.845 -23.343 1.00 38.66 109 GLY A O 1
ATOM 842 N N . ASP A 1 110 ? 6.866 18.566 -22.593 1.00 36.38 110 ASP A N 1
ATOM 843 C CA . ASP A 1 110 ? 8.119 18.245 -23.284 1.00 36.38 110 ASP A CA 1
ATOM 844 C C . ASP A 1 110 ? 8.870 17.097 -22.579 1.00 36.38 110 ASP A C 1
ATOM 846 O O . ASP A 1 110 ? 9.803 16.548 -23.150 1.00 36.38 110 ASP A O 1
ATOM 850 N N . LEU A 1 111 ? 8.432 16.685 -21.378 1.00 41.31 111 LEU A N 1
ATOM 851 C CA . LEU A 1 111 ? 8.916 15.485 -20.678 1.00 41.31 111 LEU A CA 1
ATOM 852 C C . LEU A 1 111 ? 8.123 14.204 -20.996 1.00 41.31 111 LEU A C 1
ATOM 854 O O . LEU A 1 111 ? 8.470 13.128 -20.507 1.00 41.31 111 LEU A O 1
ATOM 858 N N . HIS A 1 112 ? 7.063 14.285 -21.805 1.00 42.22 112 HIS A N 1
ATOM 859 C CA . HIS A 1 112 ? 6.324 13.113 -22.276 1.00 42.22 112 HIS A CA 1
ATOM 860 C C . HIS A 1 112 ? 6.127 13.187 -23.788 1.00 42.22 112 HIS A C 1
ATOM 862 O O . HIS A 1 112 ? 5.027 13.412 -24.303 1.00 42.22 112 HIS A O 1
ATOM 868 N N . PHE A 1 113 ? 7.222 12.936 -24.508 1.00 44.03 113 PHE A N 1
ATOM 869 C CA . PHE A 1 113 ? 7.154 12.408 -25.864 1.00 44.03 113 PHE A CA 1
ATOM 870 C C . PHE A 1 113 ? 6.182 11.209 -25.851 1.00 44.03 113 PHE A C 1
ATOM 872 O O . PHE A 1 113 ? 6.259 10.350 -24.969 1.00 44.03 113 PHE A O 1
ATOM 879 N N . ARG A 1 114 ? 5.183 11.195 -26.748 1.00 51.47 114 ARG A N 1
ATOM 880 C CA . ARG A 1 114 ? 4.177 10.118 -26.827 1.00 51.47 114 ARG A CA 1
ATOM 881 C C . ARG A 1 114 ? 4.827 8.857 -27.384 1.00 51.47 114 ARG A C 1
ATOM 883 O O . ARG A 1 114 ? 4.646 8.529 -28.553 1.00 51.47 114 ARG A O 1
ATOM 890 N N . ILE A 1 115 ? 5.571 8.181 -26.527 1.00 52.09 115 ILE A N 1
ATOM 891 C CA . ILE A 1 115 ? 6.211 6.919 -26.828 1.00 52.09 115 ILE A CA 1
ATOM 892 C C . ILE A 1 115 ? 5.171 5.794 -26.736 1.00 52.09 115 ILE A C 1
ATOM 894 O O . ILE A 1 115 ? 4.434 5.721 -25.751 1.00 52.09 115 ILE A O 1
ATOM 898 N N . GLY A 1 116 ? 5.081 4.939 -27.762 1.00 54.69 116 GLY A N 1
ATOM 899 C CA . GLY A 1 116 ? 4.159 3.789 -27.771 1.00 54.69 116 GLY A CA 1
ATOM 900 C C . GLY A 1 116 ? 2.742 4.048 -28.316 1.00 54.69 116 GLY A C 1
ATOM 901 O O . GLY A 1 116 ? 1.796 3.361 -27.932 1.00 54.69 116 GLY A O 1
ATOM 902 N N . GLY A 1 117 ? 2.560 5.030 -29.208 1.00 54.91 117 GLY A N 1
ATOM 903 C CA . GLY A 1 117 ? 1.289 5.239 -29.922 1.00 54.91 117 GLY A CA 1
ATOM 904 C C . GLY A 1 117 ? 0.911 4.087 -30.884 1.00 54.91 117 GLY A C 1
ATOM 905 O O . GLY A 1 117 ? 1.772 3.303 -31.286 1.00 54.91 117 GLY A O 1
ATOM 906 N N . PRO A 1 118 ? -0.370 3.966 -31.294 1.00 39.69 118 PRO A N 1
ATOM 907 C CA . PRO A 1 118 ? -0.812 2.932 -32.231 1.00 39.69 118 PRO A CA 1
ATOM 908 C C . PRO A 1 118 ? -0.140 3.116 -33.600 1.00 39.69 118 PRO A C 1
ATOM 910 O O . PRO A 1 118 ? -0.296 4.155 -34.239 1.00 39.69 118 PRO A O 1
ATOM 913 N N . GLY A 1 119 ? 0.614 2.101 -34.034 1.00 49.53 119 GLY A N 1
ATOM 914 C CA . GLY A 1 119 ? 1.437 2.140 -35.251 1.00 49.53 119 GLY A CA 1
ATOM 915 C C . GLY A 1 119 ? 2.848 1.554 -35.106 1.00 49.53 119 GLY A C 1
ATOM 916 O O . GLY A 1 119 ? 3.633 1.675 -36.045 1.00 49.53 119 GLY A O 1
ATOM 917 N N . ALA A 1 120 ? 3.180 0.937 -33.964 1.00 52.38 120 ALA A N 1
ATOM 918 C CA . ALA A 1 120 ? 4.475 0.295 -33.744 1.00 52.38 120 ALA A CA 1
ATOM 919 C C . ALA A 1 120 ? 4.818 -0.688 -34.890 1.00 52.38 120 ALA A C 1
ATOM 921 O O . ALA A 1 120 ? 3.998 -1.554 -35.216 1.00 52.38 120 ALA A O 1
ATOM 922 N N . PRO A 1 121 ? 5.995 -0.563 -35.533 1.00 58.16 121 PRO A N 1
ATOM 923 C CA . PRO A 1 121 ? 6.414 -1.504 -36.565 1.00 58.16 121 PRO A CA 1
ATOM 924 C C . PRO A 1 121 ? 6.550 -2.913 -35.975 1.00 58.16 121 PRO A C 1
ATOM 926 O O . PRO A 1 121 ? 6.910 -3.074 -34.811 1.00 58.16 121 PRO A O 1
ATOM 929 N N . ALA A 1 122 ? 6.286 -3.940 -36.788 1.00 65.81 122 ALA A N 1
ATOM 930 C CA . ALA A 1 122 ? 6.486 -5.329 -36.382 1.00 65.81 122 ALA A CA 1
ATOM 931 C C . ALA A 1 122 ? 7.916 -5.530 -35.846 1.00 65.81 122 ALA A C 1
ATOM 933 O O . ALA A 1 122 ? 8.881 -5.104 -36.490 1.00 65.81 122 ALA A O 1
ATOM 934 N N . CYS A 1 123 ? 8.041 -6.166 -34.676 1.00 76.50 123 CYS A N 1
ATOM 935 C CA . CYS A 1 123 ? 9.330 -6.415 -34.039 1.00 76.50 123 CYS A CA 1
ATOM 936 C C . CYS A 1 123 ? 10.295 -7.128 -34.997 1.00 76.50 123 CYS A C 1
ATOM 938 O O . CYS A 1 123 ? 9.954 -8.144 -35.609 1.00 76.50 123 CYS A O 1
ATOM 940 N N . ASP A 1 124 ? 11.505 -6.576 -35.124 1.00 76.00 124 ASP A N 1
ATOM 941 C CA . ASP A 1 124 ? 12.587 -7.187 -35.898 1.00 76.00 124 ASP A CA 1
ATOM 942 C C . ASP A 1 124 ? 12.936 -8.547 -35.271 1.00 76.00 124 ASP A C 1
ATOM 944 O O . ASP A 1 124 ? 13.097 -8.645 -34.057 1.00 76.00 124 ASP A O 1
ATOM 948 N N . ARG A 1 125 ? 13.035 -9.609 -36.079 1.00 78.00 125 ARG A N 1
ATOM 949 C CA . ARG A 1 125 ? 13.401 -10.943 -35.568 1.00 78.00 125 ARG A CA 1
ATOM 950 C C . ARG A 1 125 ? 14.892 -11.044 -35.234 1.00 78.00 125 ARG A C 1
ATOM 952 O O . ARG A 1 125 ? 15.292 -11.982 -34.549 1.00 78.00 125 ARG A O 1
ATOM 959 N N . ASP A 1 126 ? 15.713 -10.111 -35.717 1.00 89.94 126 ASP A N 1
ATOM 960 C CA . ASP A 1 126 ? 17.141 -10.067 -35.412 1.00 89.94 126 ASP A CA 1
ATOM 961 C C . ASP A 1 126 ? 17.397 -9.418 -34.043 1.00 89.94 126 ASP A C 1
ATOM 963 O O . ASP A 1 126 ? 17.417 -8.193 -33.881 1.00 89.94 126 ASP A O 1
ATOM 967 N N . THR A 1 127 ? 17.640 -10.265 -33.044 1.00 88.75 127 THR A N 1
ATOM 968 C CA . THR A 1 127 ? 17.864 -9.856 -31.654 1.00 88.75 127 THR A CA 1
ATOM 969 C C . THR A 1 127 ? 19.143 -9.040 -31.467 1.00 88.75 127 THR A C 1
ATOM 971 O O . THR A 1 127 ? 19.156 -8.124 -30.647 1.00 88.75 127 THR A O 1
ATOM 974 N N . LYS A 1 128 ? 20.201 -9.278 -32.258 1.00 92.50 128 LYS A N 1
ATOM 975 C CA . LYS A 1 128 ? 21.433 -8.467 -32.195 1.00 92.50 128 LYS A CA 1
ATOM 976 C C . LYS A 1 128 ? 21.163 -7.050 -32.670 1.00 92.50 128 LYS A C 1
ATOM 978 O O . LYS A 1 128 ? 21.636 -6.084 -32.073 1.00 92.50 128 LYS A O 1
ATOM 983 N N . ARG A 1 129 ? 20.370 -6.923 -33.735 1.00 91.94 129 ARG A N 1
ATOM 984 C CA . ARG A 1 129 ? 19.965 -5.622 -34.261 1.00 91.94 129 ARG A CA 1
ATOM 985 C C . ARG A 1 129 ? 19.038 -4.885 -33.300 1.00 91.94 129 ARG A C 1
ATOM 987 O O . ARG A 1 129 ? 19.186 -3.675 -33.158 1.00 91.94 129 ARG A O 1
ATOM 994 N N . LEU A 1 130 ? 18.125 -5.586 -32.627 1.00 91.62 130 LEU A N 1
ATOM 995 C CA . LEU A 1 130 ? 17.300 -4.996 -31.570 1.00 91.62 130 LEU A CA 1
ATOM 996 C C . LEU A 1 130 ? 18.147 -4.489 -30.397 1.00 91.62 130 LEU A C 1
ATOM 998 O O . LEU A 1 130 ? 17.966 -3.347 -29.988 1.00 91.62 130 LEU A O 1
ATOM 1002 N N . ILE A 1 131 ? 19.119 -5.272 -29.916 1.00 94.88 131 ILE A N 1
ATOM 1003 C CA . ILE A 1 131 ? 20.035 -4.830 -28.851 1.00 94.88 131 ILE A CA 1
ATOM 1004 C C . ILE A 1 131 ? 20.796 -3.569 -29.283 1.00 94.88 131 ILE A C 1
ATOM 1006 O O . ILE A 1 131 ? 20.852 -2.600 -28.534 1.00 94.88 131 ILE A O 1
ATOM 1010 N N . ALA A 1 132 ? 21.306 -3.520 -30.518 1.00 94.69 132 ALA A N 1
ATOM 1011 C CA . ALA A 1 132 ? 21.989 -2.330 -31.031 1.00 94.69 132 ALA A CA 1
ATOM 1012 C C . ALA A 1 132 ? 21.079 -1.082 -31.085 1.00 94.69 132 ALA A C 1
ATOM 1014 O O . ALA A 1 132 ? 21.551 0.041 -30.906 1.00 94.69 132 ALA A O 1
ATOM 1015 N N . ARG A 1 133 ? 19.768 -1.258 -31.308 1.00 94.81 133 ARG A N 1
ATOM 1016 C CA . ARG A 1 133 ? 18.786 -0.157 -31.323 1.00 94.81 133 ARG A CA 1
ATOM 1017 C C . ARG A 1 133 ? 18.519 0.438 -29.941 1.00 94.81 133 ARG A C 1
ATOM 1019 O O . ARG A 1 133 ? 18.065 1.580 -29.886 1.00 94.81 133 ARG A O 1
ATOM 1026 N N . LEU A 1 134 ? 18.847 -0.262 -28.852 1.00 95.62 134 LEU A N 1
ATOM 1027 C CA . LEU A 1 134 ? 18.766 0.296 -27.497 1.00 95.62 134 LEU A CA 1
ATOM 1028 C C . LEU A 1 134 ? 19.707 1.492 -27.304 1.00 95.62 134 LEU A C 1
ATOM 1030 O O . LEU A 1 134 ? 19.451 2.327 -26.455 1.00 95.62 134 LEU A O 1
ATOM 1034 N N . SER A 1 135 ? 20.750 1.642 -28.124 1.00 95.25 135 SER A N 1
ATOM 1035 C CA . SER A 1 135 ? 21.639 2.815 -28.103 1.00 95.25 135 SER A CA 1
ATOM 1036 C C . SER A 1 135 ? 21.262 3.887 -29.137 1.00 95.25 135 SER A C 1
ATOM 1038 O O . SER A 1 135 ? 22.065 4.772 -29.439 1.00 95.25 135 SER A O 1
ATOM 1040 N N . SER A 1 136 ? 20.063 3.814 -29.729 1.00 95.00 136 SER A N 1
ATOM 1041 C CA . SER A 1 136 ? 19.597 4.814 -30.696 1.00 95.00 136 SER A CA 1
ATOM 1042 C C . SER A 1 136 ? 19.477 6.198 -30.060 1.00 95.00 136 SER A C 1
ATOM 1044 O O . SER A 1 136 ? 19.041 6.342 -28.920 1.00 95.00 136 SER A O 1
ATOM 1046 N N . ARG A 1 137 ? 19.784 7.248 -30.831 1.00 92.62 137 ARG A N 1
ATOM 1047 C CA . ARG A 1 137 ? 19.523 8.637 -30.415 1.00 92.62 137 ARG A CA 1
ATOM 1048 C C . ARG A 1 137 ? 18.029 8.934 -30.296 1.00 92.62 137 ARG A C 1
ATOM 1050 O O . ARG A 1 137 ? 17.645 9.780 -29.499 1.00 92.62 137 ARG A O 1
ATOM 1057 N N . ASP A 1 138 ? 17.213 8.239 -31.081 1.00 89.81 138 ASP A N 1
ATOM 1058 C CA . ASP A 1 138 ? 15.762 8.377 -31.065 1.00 89.81 138 ASP A CA 1
ATOM 1059 C C . ASP A 1 138 ? 15.148 7.535 -29.930 1.00 89.81 138 ASP A C 1
ATOM 1061 O O . ASP A 1 138 ? 15.309 6.308 -29.938 1.00 89.81 138 ASP A O 1
ATOM 1065 N N . PRO A 1 139 ? 14.451 8.156 -28.963 1.00 89.81 139 PRO A N 1
ATOM 1066 C CA . PRO A 1 139 ? 13.860 7.438 -27.841 1.00 89.81 139 PRO A CA 1
ATOM 1067 C C . PRO A 1 139 ? 12.715 6.504 -28.233 1.00 89.81 139 PRO A C 1
ATOM 1069 O O . PRO A 1 139 ? 12.554 5.475 -27.578 1.00 89.81 139 PRO A O 1
ATOM 1072 N N . GLU A 1 140 ? 11.973 6.780 -29.316 1.00 88.50 140 GLU A N 1
ATOM 1073 C CA . GLU A 1 140 ? 10.960 5.833 -29.810 1.00 88.50 140 GLU A CA 1
ATOM 1074 C C . GLU A 1 140 ? 11.626 4.517 -30.211 1.00 88.50 140 GLU A C 1
ATOM 1076 O O . GLU A 1 140 ? 11.194 3.437 -29.817 1.00 88.50 140 GLU A O 1
ATOM 1081 N N . THR A 1 141 ? 12.732 4.602 -30.952 1.00 92.00 141 THR A N 1
ATOM 1082 C CA . THR A 1 141 ? 13.507 3.427 -31.354 1.00 92.00 141 THR A CA 1
ATOM 1083 C C . THR A 1 141 ? 13.999 2.627 -30.146 1.00 92.00 141 THR A C 1
ATOM 1085 O O . THR A 1 141 ? 13.914 1.397 -30.171 1.00 92.00 141 THR A O 1
ATOM 1088 N N . ARG A 1 142 ? 14.487 3.296 -29.089 1.00 94.88 142 ARG A N 1
ATOM 1089 C CA . ARG A 1 142 ? 14.930 2.619 -27.856 1.00 94.88 142 ARG A CA 1
ATOM 1090 C C . ARG A 1 142 ? 13.769 1.934 -27.142 1.00 94.88 142 ARG A C 1
ATOM 1092 O O . ARG A 1 142 ? 13.880 0.761 -26.805 1.00 94.88 142 ARG A O 1
ATOM 1099 N N . TYR A 1 143 ? 12.642 2.627 -26.982 1.00 92.31 143 TYR A N 1
ATOM 1100 C CA . TYR A 1 143 ? 11.435 2.073 -26.368 1.00 92.31 143 TYR A CA 1
ATOM 1101 C C . TYR A 1 143 ? 10.908 0.846 -27.111 1.00 92.31 143 TYR A C 1
ATOM 1103 O O . TYR A 1 143 ? 10.647 -0.191 -26.501 1.00 92.31 143 TYR A O 1
ATOM 1111 N N . GLN A 1 144 ? 10.771 0.943 -28.436 1.00 90.94 144 GLN A N 1
ATOM 1112 C CA . GLN A 1 144 ? 10.270 -0.156 -29.258 1.00 90.94 144 GLN A CA 1
ATOM 1113 C C . GLN A 1 144 ? 11.223 -1.352 -29.200 1.00 90.94 144 GLN A C 1
ATOM 1115 O O . GLN A 1 144 ? 10.783 -2.488 -29.031 1.00 90.94 144 GLN A O 1
ATOM 1120 N N . ALA A 1 145 ? 12.536 -1.106 -29.272 1.00 94.06 145 ALA A N 1
ATOM 1121 C CA . ALA A 1 145 ? 13.533 -2.158 -29.118 1.00 94.06 145 ALA A CA 1
ATOM 1122 C C . ALA A 1 145 ? 13.451 -2.828 -27.739 1.00 94.06 145 ALA A C 1
ATOM 1124 O O . ALA A 1 145 ? 13.483 -4.056 -27.672 1.00 94.06 145 ALA A O 1
ATOM 1125 N N . ALA A 1 146 ? 13.284 -2.049 -26.666 1.00 95.44 146 ALA A N 1
ATOM 1126 C CA . ALA A 1 146 ? 13.149 -2.581 -25.315 1.00 95.44 146 ALA A CA 1
ATOM 1127 C C . ALA A 1 146 ? 11.923 -3.495 -25.188 1.00 95.44 146 ALA A C 1
ATOM 1129 O O . ALA A 1 146 ? 12.043 -4.633 -24.735 1.00 95.44 146 ALA A O 1
ATOM 1130 N N . GLY A 1 147 ? 10.767 -3.043 -25.686 1.00 91.69 147 GLY A N 1
ATOM 1131 C CA . GLY A 1 147 ? 9.542 -3.842 -25.707 1.00 91.69 147 GLY A CA 1
ATOM 1132 C C . GLY A 1 147 ? 9.693 -5.150 -26.475 1.00 91.69 147 GLY A C 1
ATOM 1133 O O . GLY A 1 147 ? 9.404 -6.212 -25.929 1.00 91.69 147 GLY A O 1
ATOM 1134 N N . CYS A 1 148 ? 10.224 -5.081 -27.698 1.00 92.75 148 CYS A N 1
ATOM 1135 C CA . CYS A 1 148 ? 10.437 -6.263 -28.530 1.00 92.75 148 CYS A CA 1
ATOM 1136 C C . CYS A 1 148 ? 11.395 -7.278 -27.890 1.00 92.75 148 CYS A C 1
ATOM 1138 O O . CYS A 1 148 ? 11.185 -8.479 -28.032 1.00 92.75 148 CYS A O 1
ATOM 1140 N N . LEU A 1 149 ? 12.446 -6.824 -27.197 1.00 94.06 149 LEU A N 1
ATOM 1141 C CA . LEU A 1 149 ? 13.396 -7.717 -26.524 1.00 94.06 149 LEU A CA 1
ATOM 1142 C C . LEU A 1 149 ? 12.778 -8.417 -25.311 1.00 94.06 149 LEU A C 1
ATOM 1144 O O . LEU A 1 149 ? 13.039 -9.605 -25.115 1.00 94.06 149 LEU A O 1
ATOM 1148 N N . GLY A 1 150 ? 11.939 -7.707 -24.549 1.00 91.62 150 GLY A N 1
ATOM 1149 C CA . GLY A 1 150 ? 11.151 -8.292 -23.464 1.00 91.62 150 GLY A CA 1
ATOM 1150 C C . GLY A 1 150 ? 10.146 -9.326 -23.976 1.00 91.62 150 GLY A C 1
ATOM 1151 O O . GLY A 1 150 ? 10.131 -10.451 -23.490 1.00 91.62 150 GLY A O 1
ATOM 1152 N N . ASP A 1 151 ? 9.367 -8.984 -25.010 1.00 89.06 151 ASP A N 1
ATOM 1153 C CA . ASP A 1 151 ? 8.385 -9.895 -25.626 1.00 89.06 151 ASP A CA 1
ATOM 1154 C C . ASP A 1 151 ? 9.041 -11.142 -26.238 1.00 89.06 151 ASP A C 1
ATOM 1156 O O . ASP A 1 151 ? 8.467 -12.231 -26.226 1.00 89.06 151 ASP A O 1
ATOM 1160 N N . ALA A 1 152 ? 10.253 -10.994 -26.775 1.00 89.31 152 ALA A N 1
ATOM 1161 C CA . ALA A 1 152 ? 11.010 -12.090 -27.367 1.00 89.31 152 ALA A CA 1
ATOM 1162 C C . ALA A 1 152 ? 11.773 -12.949 -26.341 1.00 89.31 152 ALA A C 1
ATOM 1164 O O . ALA A 1 152 ? 12.352 -13.963 -26.734 1.00 89.31 152 ALA A O 1
ATOM 1165 N N . GLY A 1 153 ? 11.811 -12.574 -25.056 1.00 89.69 153 GLY A N 1
ATOM 1166 C CA . GLY A 1 153 ? 12.482 -13.370 -24.022 1.00 89.69 153 GLY A CA 1
ATOM 1167 C C . GLY A 1 153 ? 14.011 -13.419 -24.159 1.00 89.69 153 GLY A C 1
ATOM 1168 O O . GLY A 1 153 ? 14.639 -14.418 -23.811 1.00 89.69 153 GLY A O 1
ATOM 1169 N N . VAL A 1 154 ? 14.640 -12.382 -24.722 1.00 91.19 154 VAL A N 1
ATOM 1170 C CA . VAL A 1 154 ? 16.076 -12.404 -25.051 1.00 91.19 154 VAL A CA 1
ATOM 1171 C C . VAL A 1 154 ? 16.927 -12.137 -23.807 1.00 91.19 154 VAL A C 1
ATOM 1173 O O . VAL A 1 154 ? 17.252 -10.992 -23.510 1.00 91.19 154 VAL A O 1
ATOM 1176 N N . SER A 1 155 ? 17.381 -13.181 -23.108 1.00 91.69 155 SER A N 1
ATOM 1177 C CA . SER A 1 155 ? 18.207 -13.023 -21.892 1.00 91.69 155 SER A CA 1
ATOM 1178 C C . SER A 1 155 ? 19.525 -12.269 -22.128 1.00 91.69 155 SER A C 1
ATOM 1180 O O . SER A 1 155 ? 20.011 -11.578 -21.242 1.00 91.69 155 SER A O 1
ATOM 1182 N N . ALA A 1 156 ? 20.090 -12.329 -23.339 1.00 94.31 156 ALA A N 1
ATOM 1183 C CA . ALA A 1 156 ? 21.275 -11.540 -23.700 1.00 94.31 156 ALA A CA 1
ATOM 1184 C C . ALA A 1 156 ? 21.026 -10.015 -23.692 1.00 94.31 156 ALA A C 1
ATOM 1186 O O . ALA A 1 156 ? 21.977 -9.240 -23.746 1.00 94.31 156 ALA A O 1
ATOM 1187 N N . ALA A 1 157 ? 19.762 -9.582 -23.645 1.00 95.75 157 ALA A N 1
ATOM 1188 C CA . ALA A 1 157 ? 19.381 -8.182 -23.551 1.00 95.75 157 ALA A CA 1
ATOM 1189 C C . ALA A 1 157 ? 19.257 -7.675 -22.108 1.00 95.75 157 ALA A C 1
ATOM 1191 O O . ALA A 1 157 ? 19.062 -6.477 -21.947 1.00 95.75 157 ALA A O 1
ATOM 1192 N N . VAL A 1 158 ? 19.390 -8.526 -21.080 1.00 97.06 158 VAL A N 1
ATOM 1193 C CA . VAL A 1 158 ? 19.238 -8.113 -19.672 1.00 97.06 158 VAL A CA 1
ATOM 1194 C C . VAL A 1 158 ? 20.143 -6.926 -19.334 1.00 97.06 158 VAL A C 1
ATOM 1196 O O . VAL A 1 158 ? 19.640 -5.893 -18.915 1.00 97.06 158 VAL A O 1
ATOM 1199 N N . GLU A 1 159 ? 21.450 -7.033 -19.576 1.00 96.00 159 GLU A N 1
ATOM 1200 C CA . GLU A 1 159 ? 22.404 -5.953 -19.276 1.00 96.00 159 GLU A CA 1
ATOM 1201 C C . GLU A 1 159 ? 22.118 -4.669 -20.088 1.00 96.00 159 GLU A C 1
ATOM 1203 O O . GLU A 1 159 ? 21.971 -3.597 -19.495 1.00 96.00 159 GLU A O 1
ATOM 1208 N N . PRO A 1 160 ? 21.939 -4.731 -21.428 1.00 96.62 160 PRO A N 1
ATOM 1209 C CA . PRO A 1 160 ? 21.512 -3.568 -22.205 1.00 96.62 160 PRO A CA 1
ATOM 1210 C C . PRO A 1 160 ? 20.203 -2.919 -21.737 1.00 96.62 160 PRO A C 1
ATOM 1212 O O . PRO A 1 160 ? 20.078 -1.698 -21.793 1.00 96.62 160 PRO A O 1
ATOM 1215 N N . LEU A 1 161 ? 19.219 -3.712 -21.307 1.00 97.06 161 LEU A N 1
ATOM 1216 C CA . LEU A 1 161 ? 17.939 -3.207 -20.808 1.00 97.06 161 LEU A CA 1
ATOM 1217 C C . LEU A 1 161 ? 18.088 -2.596 -19.412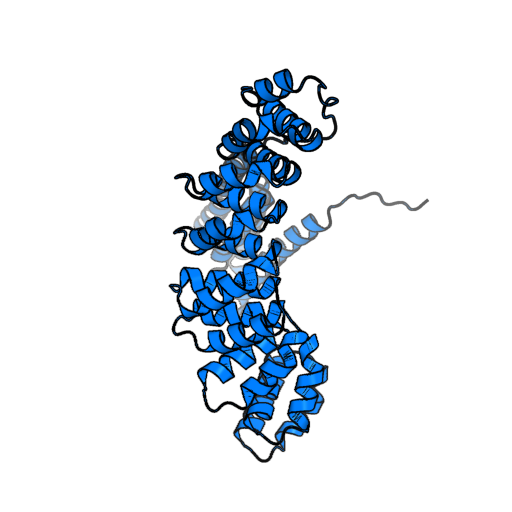 1.00 97.06 161 LEU A C 1
ATOM 1219 O O . LEU A 1 161 ? 17.515 -1.541 -19.162 1.00 97.06 161 LEU A O 1
ATOM 1223 N N . ALA A 1 162 ? 18.885 -3.198 -18.527 1.00 95.62 162 ALA A N 1
ATOM 1224 C CA . ALA A 1 162 ? 19.182 -2.643 -17.207 1.00 95.62 162 ALA A CA 1
ATOM 1225 C C . ALA A 1 162 ? 19.860 -1.267 -17.320 1.00 95.62 162 ALA A C 1
ATOM 1227 O O . ALA A 1 162 ? 19.507 -0.339 -16.596 1.00 95.62 162 ALA A O 1
ATOM 1228 N N . ALA A 1 163 ? 20.743 -1.080 -18.306 1.00 95.12 163 ALA A N 1
ATOM 1229 C CA . ALA A 1 163 ? 21.339 0.226 -18.588 1.00 95.12 163 ALA A CA 1
ATOM 1230 C C . ALA A 1 163 ? 20.300 1.299 -18.985 1.00 95.12 163 ALA A C 1
ATOM 1232 O O . ALA A 1 163 ? 20.488 2.478 -18.682 1.00 95.12 163 ALA A O 1
ATOM 1233 N N . LEU A 1 164 ? 19.182 0.916 -19.617 1.00 96.31 164 LEU A N 1
ATOM 1234 C CA . LEU A 1 164 ? 18.096 1.841 -19.968 1.00 96.31 164 LEU A CA 1
ATOM 1235 C C . LEU A 1 164 ? 17.238 2.275 -18.773 1.00 96.31 164 LEU A C 1
ATOM 1237 O O . LEU A 1 164 ? 16.408 3.172 -18.920 1.00 96.31 164 LEU A O 1
ATOM 1241 N N . LEU A 1 165 ? 17.444 1.719 -17.577 1.00 94.56 165 LEU A N 1
ATOM 1242 C CA . LEU A 1 165 ? 16.824 2.262 -16.365 1.00 94.56 165 LEU A CA 1
ATOM 1243 C C . LEU A 1 165 ? 17.347 3.666 -16.037 1.00 94.56 165 LEU A C 1
ATOM 1245 O O . LEU A 1 165 ? 16.664 4.405 -15.341 1.00 94.56 165 LEU A O 1
ATOM 1249 N N . ALA A 1 166 ? 18.509 4.052 -16.575 1.00 93.06 166 ALA A N 1
ATOM 1250 C CA . ALA A 1 166 ? 19.073 5.400 -16.482 1.00 93.06 166 ALA A CA 1
ATOM 1251 C C . ALA A 1 166 ? 18.783 6.262 -17.729 1.00 93.06 166 ALA A C 1
ATOM 1253 O O . ALA A 1 166 ? 19.415 7.298 -17.940 1.00 93.06 166 ALA A O 1
ATOM 1254 N N . ASP A 1 167 ? 17.872 5.828 -18.608 1.00 93.12 167 ASP A N 1
ATOM 1255 C CA . ASP A 1 167 ? 17.560 6.569 -19.829 1.00 93.12 167 ASP A CA 1
ATOM 1256 C C . ASP A 1 167 ? 16.972 7.954 -19.504 1.00 93.12 167 ASP A C 1
ATOM 1258 O O . ASP A 1 167 ? 16.114 8.049 -18.620 1.00 93.12 167 ASP A O 1
ATOM 1262 N N . PRO A 1 168 ? 17.360 9.033 -20.215 1.00 87.94 168 PRO A N 1
ATOM 1263 C CA . PRO A 1 168 ? 16.798 10.364 -19.976 1.00 87.94 168 PRO A CA 1
ATOM 1264 C C . PRO A 1 168 ? 15.273 10.410 -20.149 1.00 87.94 168 PRO A C 1
ATOM 1266 O O . PRO A 1 168 ? 14.596 11.159 -19.440 1.00 87.94 168 PRO A O 1
ATOM 1269 N N . GLU A 1 169 ? 14.712 9.583 -21.035 1.00 87.00 169 GLU A N 1
ATOM 1270 C CA . GLU A 1 169 ? 13.277 9.540 -21.291 1.00 87.00 169 GLU A CA 1
ATOM 1271 C C . GLU A 1 169 ? 12.561 8.573 -20.347 1.00 87.00 169 GLU A C 1
ATOM 1273 O O . GLU A 1 169 ? 12.756 7.356 -20.390 1.00 87.00 169 GLU A O 1
ATOM 1278 N N . VAL A 1 170 ? 11.633 9.109 -19.550 1.00 82.81 170 VAL A N 1
ATOM 1279 C CA . VAL A 1 170 ? 10.837 8.347 -18.566 1.00 82.81 170 VAL A CA 1
ATOM 1280 C C . VAL A 1 170 ? 10.140 7.146 -19.212 1.00 82.81 170 VAL A C 1
ATOM 1282 O O . VAL A 1 170 ? 10.103 6.061 -18.635 1.00 82.81 170 VAL A O 1
ATOM 1285 N N . GLY A 1 171 ? 9.605 7.323 -20.426 1.00 83.88 171 GLY A N 1
ATOM 1286 C CA . GLY A 1 171 ? 8.921 6.254 -21.152 1.00 83.88 171 GLY A CA 1
ATOM 1287 C C . GLY A 1 171 ? 9.843 5.082 -21.494 1.00 83.88 171 GLY A C 1
ATOM 1288 O O . GLY A 1 171 ? 9.420 3.932 -21.401 1.00 83.88 171 GLY A O 1
ATOM 1289 N N . VAL A 1 172 ? 11.106 5.359 -21.837 1.00 90.69 172 VAL A N 1
ATOM 1290 C CA . VAL A 1 172 ? 12.109 4.323 -22.116 1.00 90.69 172 VAL A CA 1
ATOM 1291 C C . VAL A 1 172 ? 12.485 3.594 -20.828 1.00 90.69 172 VAL A C 1
ATOM 1293 O O . VAL A 1 172 ? 12.499 2.365 -20.839 1.00 90.69 172 VAL A O 1
ATOM 1296 N N . ARG A 1 173 ? 12.677 4.315 -19.710 1.00 89.94 173 ARG A N 1
ATOM 1297 C CA . ARG A 1 173 ? 12.928 3.699 -18.392 1.00 89.94 173 ARG A CA 1
ATOM 1298 C C . ARG A 1 173 ? 11.819 2.720 -18.005 1.00 89.94 173 ARG A C 1
ATOM 1300 O O . ARG A 1 173 ? 12.096 1.567 -17.686 1.00 89.94 173 ARG A O 1
ATOM 1307 N N . TRP A 1 174 ? 10.562 3.162 -18.112 1.00 86.81 174 TRP A N 1
ATOM 1308 C CA . TRP A 1 174 ? 9.386 2.343 -17.790 1.00 86.81 174 TRP A CA 1
ATOM 1309 C C . TRP A 1 174 ? 9.316 1.089 -18.661 1.00 86.81 174 TRP A C 1
ATOM 1311 O O . TRP A 1 174 ? 9.052 -0.009 -18.177 1.00 86.81 174 TRP A O 1
ATOM 1321 N N . LYS A 1 175 ? 9.605 1.241 -19.958 1.00 92.00 175 LYS A N 1
ATOM 1322 C CA . LYS A 1 175 ? 9.577 0.122 -20.898 1.00 92.00 175 LYS A CA 1
ATOM 1323 C C . LYS A 1 175 ? 10.708 -0.869 -20.683 1.00 92.00 175 LYS A C 1
ATOM 1325 O O . LYS A 1 175 ? 10.501 -2.063 -20.874 1.00 92.00 175 LYS A O 1
ATOM 1330 N N . ALA A 1 176 ? 11.885 -0.387 -20.298 1.00 95.75 176 ALA A N 1
ATOM 1331 C CA . ALA A 1 176 ? 13.011 -1.230 -19.933 1.00 95.75 176 ALA A CA 1
ATOM 1332 C C . ALA A 1 176 ? 12.704 -2.049 -18.673 1.00 95.75 176 ALA A C 1
ATOM 1334 O O . ALA A 1 176 ? 12.939 -3.254 -18.672 1.00 95.75 176 ALA A O 1
ATOM 1335 N N . ALA A 1 177 ? 12.106 -1.428 -17.652 1.00 93.44 177 ALA A N 1
ATOM 1336 C CA . ALA A 1 177 ? 11.668 -2.112 -16.437 1.00 93.44 177 ALA A CA 1
ATOM 1337 C C . ALA A 1 177 ? 10.637 -3.211 -16.738 1.00 93.44 177 ALA A C 1
ATOM 1339 O O . ALA A 1 177 ? 10.848 -4.358 -16.355 1.00 93.44 177 ALA A O 1
ATOM 1340 N N . GLU A 1 178 ? 9.600 -2.889 -17.522 1.00 90.62 178 GLU A N 1
ATOM 1341 C CA . GLU A 1 178 ? 8.584 -3.853 -17.975 1.00 90.62 178 GLU A CA 1
ATOM 1342 C C . GLU A 1 178 ? 9.215 -5.003 -18.783 1.00 90.62 178 GLU A C 1
ATOM 1344 O O . GLU A 1 178 ? 8.870 -6.173 -18.616 1.00 90.62 178 GLU A O 1
ATOM 1349 N N . ALA A 1 179 ? 10.159 -4.689 -19.678 1.00 95.06 179 ALA A N 1
ATOM 1350 C CA . ALA A 1 179 ? 10.860 -5.695 -20.465 1.00 95.06 179 ALA A CA 1
ATOM 1351 C C . ALA A 1 179 ? 11.690 -6.631 -19.576 1.00 95.06 179 ALA A C 1
ATOM 1353 O O . ALA A 1 179 ? 11.622 -7.843 -19.761 1.00 95.06 179 ALA A O 1
ATOM 1354 N N . LEU A 1 180 ? 12.425 -6.096 -18.597 1.00 96.94 180 LEU A N 1
ATOM 1355 C CA . LEU A 1 180 ? 13.180 -6.883 -17.615 1.00 96.94 180 LEU A CA 1
ATOM 1356 C C . LEU A 1 180 ? 12.253 -7.747 -16.749 1.00 96.94 180 LEU A C 1
ATOM 1358 O O . LEU A 1 180 ? 12.559 -8.918 -16.534 1.00 96.94 180 LEU A O 1
ATOM 1362 N N . GLY A 1 181 ? 11.097 -7.208 -16.344 1.00 92.44 181 GLY A N 1
ATOM 1363 C CA . GLY A 1 181 ? 10.031 -7.945 -15.665 1.00 92.44 181 GLY A CA 1
ATOM 1364 C C . GLY A 1 181 ? 9.603 -9.190 -16.442 1.00 92.44 181 GLY A C 1
ATOM 1365 O O . GLY A 1 181 ? 9.585 -10.299 -15.909 1.00 92.44 181 GLY A O 1
ATOM 1366 N N . ARG A 1 182 ? 9.362 -9.029 -17.749 1.00 91.62 182 ARG A N 1
ATOM 1367 C CA . ARG A 1 182 ? 9.004 -10.130 -18.662 1.00 91.62 182 ARG A CA 1
ATOM 1368 C C . ARG A 1 182 ? 10.136 -11.134 -18.893 1.00 91.62 182 ARG A C 1
ATOM 1370 O O . ARG A 1 182 ? 9.850 -12.305 -19.128 1.00 91.62 182 ARG A O 1
ATOM 1377 N N . LEU A 1 183 ? 11.401 -10.702 -18.845 1.00 93.50 183 LEU A N 1
ATOM 1378 C CA . LEU A 1 183 ? 12.552 -11.611 -18.952 1.00 93.50 183 LEU A CA 1
ATOM 1379 C C . LEU A 1 183 ? 12.691 -12.519 -17.721 1.00 93.50 183 LEU A C 1
ATOM 1381 O O . LEU A 1 183 ? 13.216 -13.628 -17.849 1.00 93.50 183 LEU A O 1
ATOM 1385 N N . GLY A 1 184 ? 12.209 -12.079 -16.557 1.00 94.06 184 GLY A N 1
ATOM 1386 C CA . GLY A 1 184 ? 12.102 -12.906 -15.360 1.00 94.06 184 GLY A CA 1
ATOM 1387 C C . GLY A 1 184 ? 13.436 -13.115 -14.617 1.00 94.06 184 GLY A C 1
ATOM 1388 O O . GLY A 1 184 ? 14.273 -12.209 -14.587 1.00 94.06 184 GLY A O 1
ATOM 1389 N N . PRO A 1 185 ? 13.672 -14.305 -14.020 1.00 96.19 185 PRO A N 1
ATOM 1390 C CA . PRO A 1 185 ? 14.800 -14.576 -13.118 1.00 96.19 185 PRO A CA 1
ATOM 1391 C C . PRO A 1 185 ? 16.200 -14.139 -13.592 1.00 96.19 185 PRO A C 1
ATOM 1393 O O . PRO A 1 185 ? 16.968 -13.638 -12.768 1.00 96.19 185 PRO A O 1
ATOM 1396 N N . PRO A 1 186 ? 16.571 -14.241 -14.888 1.00 96.50 186 PRO A N 1
ATOM 1397 C CA . PRO A 1 186 ? 17.872 -13.762 -15.362 1.00 96.50 186 PRO A CA 1
ATOM 1398 C C . PRO A 1 186 ? 18.137 -12.270 -15.105 1.00 96.50 186 PRO A C 1
ATOM 1400 O O . PRO A 1 186 ? 19.296 -11.868 -15.057 1.00 96.50 186 PRO A O 1
ATOM 1403 N N . ALA A 1 187 ? 17.092 -11.451 -14.940 1.00 97.50 187 ALA A N 1
ATOM 1404 C CA . ALA A 1 187 ? 17.218 -10.023 -14.663 1.00 97.50 187 ALA A CA 1
ATOM 1405 C C . ALA A 1 187 ? 17.427 -9.689 -13.175 1.00 97.50 187 ALA A C 1
ATOM 1407 O O . ALA A 1 187 ? 17.810 -8.563 -12.865 1.00 97.50 187 ALA A O 1
ATOM 1408 N N . VAL A 1 188 ? 17.231 -10.640 -12.251 1.00 98.19 188 VAL A N 1
ATOM 1409 C CA . VAL A 1 188 ? 17.261 -10.374 -10.800 1.00 98.19 188 VAL A CA 1
ATOM 1410 C C . VAL A 1 188 ? 18.613 -9.838 -10.334 1.00 98.19 188 VAL A C 1
ATOM 1412 O O . VAL A 1 188 ? 18.650 -8.848 -9.612 1.00 98.19 188 VAL A O 1
ATOM 1415 N N . GLY A 1 189 ? 19.722 -10.452 -10.759 1.00 96.69 189 GLY A N 1
ATOM 1416 C CA . GLY A 1 189 ? 21.072 -10.017 -10.374 1.00 96.69 189 GLY A CA 1
ATOM 1417 C C . GLY A 1 189 ? 21.369 -8.569 -10.795 1.00 96.69 189 GLY A C 1
ATOM 1418 O O . GLY A 1 189 ? 21.614 -7.731 -9.927 1.00 96.69 189 GLY A O 1
ATOM 1419 N N . PRO A 1 190 ? 21.272 -8.238 -12.095 1.00 96.31 190 PRO A N 1
ATOM 1420 C CA . PRO A 1 190 ? 21.520 -6.877 -12.585 1.00 96.31 190 PRO A CA 1
ATOM 1421 C C . PRO A 1 190 ? 20.564 -5.821 -12.006 1.00 96.31 190 PRO A C 1
ATOM 1423 O O . PRO A 1 190 ? 20.961 -4.690 -11.710 1.00 96.31 190 PRO A O 1
ATOM 1426 N N . LEU A 1 191 ? 19.300 -6.184 -11.766 1.00 97.94 191 LEU A N 1
ATOM 1427 C CA . LEU A 1 191 ? 18.346 -5.302 -11.092 1.00 97.94 191 LEU A CA 1
ATOM 1428 C C . LEU A 1 191 ? 18.691 -5.095 -9.608 1.00 97.94 191 LEU A C 1
ATOM 1430 O O . LEU A 1 191 ? 18.589 -3.979 -9.104 1.00 97.94 191 LEU A O 1
ATOM 1434 N N . ALA A 1 192 ? 19.151 -6.135 -8.910 1.00 98.06 192 ALA A N 1
ATOM 1435 C CA . ALA A 1 192 ? 19.623 -6.023 -7.532 1.00 98.06 192 ALA A CA 1
ATOM 1436 C C . ALA A 1 192 ? 20.865 -5.123 -7.418 1.00 98.06 192 ALA A C 1
ATOM 1438 O O . ALA A 1 192 ? 21.024 -4.407 -6.430 1.00 98.06 192 ALA A O 1
ATOM 1439 N N . GLU A 1 193 ? 21.733 -5.105 -8.431 1.00 96.44 193 GLU A N 1
ATOM 1440 C CA . GLU A 1 193 ? 22.824 -4.131 -8.512 1.00 96.44 193 GLU A CA 1
ATOM 1441 C C . GLU A 1 193 ? 22.305 -2.707 -8.736 1.00 96.44 193 GLU A C 1
ATOM 1443 O O . GLU A 1 193 ? 22.764 -1.779 -8.067 1.00 96.44 193 GLU A O 1
ATOM 1448 N N . SER A 1 194 ? 21.291 -2.550 -9.590 1.00 96.81 194 SER A N 1
ATOM 1449 C CA . SER A 1 194 ? 20.650 -1.264 -9.900 1.00 96.81 194 SER A CA 1
ATOM 1450 C C . SER A 1 194 ? 19.945 -0.625 -8.691 1.00 96.81 194 SER A C 1
ATOM 1452 O O . SER A 1 194 ? 19.854 0.598 -8.618 1.00 96.81 194 SER A O 1
ATOM 1454 N N . LEU A 1 195 ? 19.538 -1.408 -7.682 1.00 97.75 195 LEU A N 1
ATOM 1455 C CA . LEU A 1 195 ? 19.051 -0.888 -6.392 1.00 97.75 195 LEU A CA 1
ATOM 1456 C C . LEU A 1 195 ? 20.099 -0.083 -5.607 1.00 97.75 195 LEU A C 1
ATOM 1458 O O . LEU A 1 195 ? 19.744 0.583 -4.644 1.00 97.75 195 LEU A O 1
ATOM 1462 N N . ARG A 1 196 ? 21.382 -0.146 -5.981 1.00 96.06 196 ARG A N 1
ATOM 1463 C CA . ARG A 1 196 ? 22.479 0.599 -5.336 1.00 96.06 196 ARG A CA 1
ATOM 1464 C C . ARG A 1 196 ? 23.004 1.745 -6.202 1.00 96.06 196 ARG A C 1
ATOM 1466 O O . ARG A 1 196 ? 24.086 2.255 -5.940 1.00 96.06 196 ARG A O 1
ATOM 1473 N N . ASN A 1 197 ? 22.276 2.105 -7.257 1.00 96.31 197 ASN A N 1
ATOM 1474 C CA . ASN A 1 197 ? 22.664 3.186 -8.152 1.00 96.31 197 ASN A CA 1
ATOM 1475 C C . ASN A 1 197 ? 22.563 4.556 -7.457 1.00 96.31 197 ASN A C 1
ATOM 1477 O O . ASN A 1 197 ? 21.649 4.787 -6.664 1.00 96.31 197 ASN A O 1
ATOM 1481 N N . ASP A 1 198 ? 23.466 5.476 -7.790 1.00 93.44 198 ASP A N 1
ATOM 1482 C CA . ASP A 1 198 ? 23.437 6.844 -7.257 1.00 93.44 198 ASP A CA 1
ATOM 1483 C C . ASP A 1 198 ? 22.166 7.598 -7.685 1.00 93.44 198 ASP A C 1
ATOM 1485 O O . ASP A 1 198 ? 21.639 8.421 -6.934 1.00 93.44 198 ASP A O 1
ATOM 1489 N N . ASP A 1 199 ? 21.635 7.285 -8.869 1.00 88.88 199 ASP A N 1
ATOM 1490 C CA . ASP A 1 199 ? 20.390 7.848 -9.370 1.00 88.88 199 ASP A CA 1
ATOM 1491 C C . ASP A 1 199 ? 19.178 7.181 -8.706 1.00 88.88 199 ASP A C 1
ATOM 1493 O O . ASP A 1 199 ? 18.898 5.989 -8.884 1.00 88.88 199 ASP A O 1
ATOM 1497 N N . VAL A 1 200 ? 18.424 7.996 -7.969 1.00 88.88 200 VAL A N 1
ATOM 1498 C CA . VAL A 1 200 ? 17.158 7.627 -7.331 1.00 88.88 200 VAL A CA 1
ATOM 1499 C C . VAL A 1 200 ? 16.210 6.993 -8.344 1.00 88.88 200 VAL A C 1
ATOM 1501 O O . VAL A 1 200 ? 15.557 5.999 -8.013 1.00 88.88 200 VAL A O 1
ATOM 1504 N N . ASP A 1 201 ? 16.169 7.519 -9.577 1.00 86.50 201 ASP A N 1
ATOM 1505 C CA . ASP A 1 201 ? 15.270 7.043 -10.622 1.00 86.50 201 ASP A CA 1
ATOM 1506 C C . ASP A 1 201 ? 15.544 5.606 -11.043 1.00 86.50 201 ASP A C 1
ATOM 1508 O O . ASP A 1 201 ? 14.612 4.824 -11.247 1.00 86.50 201 ASP A O 1
ATOM 1512 N N . VAL A 1 202 ? 16.820 5.234 -11.098 1.00 92.75 202 VAL A N 1
ATOM 1513 C CA . VAL A 1 202 ? 17.244 3.867 -11.397 1.00 92.75 202 VAL A CA 1
ATOM 1514 C C . VAL A 1 202 ? 16.862 2.934 -10.250 1.00 92.75 202 VAL A C 1
ATOM 1516 O O . VAL A 1 202 ? 16.307 1.860 -10.495 1.00 92.75 202 VAL A O 1
ATOM 1519 N N . ARG A 1 203 ? 17.100 3.347 -8.996 1.00 96.75 203 ARG A N 1
ATOM 1520 C CA . ARG A 1 203 ? 16.835 2.505 -7.818 1.00 96.75 203 ARG A CA 1
ATOM 1521 C C . ARG A 1 203 ? 15.364 2.122 -7.701 1.00 96.75 203 ARG A C 1
ATOM 1523 O O . ARG A 1 203 ? 15.038 0.941 -7.582 1.00 96.75 203 ARG A O 1
ATOM 1530 N N . TRP A 1 204 ? 14.450 3.093 -7.746 1.00 91.62 204 TRP A N 1
ATOM 1531 C CA . TRP A 1 204 ? 13.029 2.781 -7.556 1.00 91.62 204 TRP A CA 1
ATOM 1532 C C . TRP A 1 204 ? 12.440 2.009 -8.746 1.00 91.62 204 TRP A C 1
ATOM 1534 O O . TRP A 1 204 ? 11.550 1.180 -8.551 1.00 91.62 204 TRP A O 1
ATOM 1544 N N . MET A 1 205 ? 12.953 2.231 -9.959 1.00 90.62 205 MET A N 1
ATOM 1545 C CA . MET A 1 205 ? 12.583 1.472 -11.155 1.00 90.62 205 MET A CA 1
ATOM 1546 C C . MET A 1 205 ? 13.032 0.011 -11.062 1.00 90.62 205 MET A C 1
ATOM 1548 O O . MET A 1 205 ? 12.273 -0.900 -11.395 1.00 90.62 205 MET A O 1
ATOM 1552 N N . ALA A 1 206 ? 14.244 -0.220 -10.550 1.00 97.50 206 ALA A N 1
ATOM 1553 C CA . ALA A 1 206 ? 14.753 -1.561 -10.315 1.00 97.50 206 ALA A CA 1
ATOM 1554 C C . ALA A 1 206 ? 13.895 -2.317 -9.291 1.00 97.50 206 ALA A C 1
ATOM 1556 O O . ALA A 1 206 ? 13.562 -3.480 -9.513 1.00 97.50 206 ALA A O 1
ATOM 1557 N N . ALA A 1 207 ? 13.459 -1.647 -8.217 1.00 97.69 207 ALA A N 1
ATOM 1558 C CA . ALA A 1 207 ? 12.536 -2.233 -7.246 1.00 97.69 207 ALA A CA 1
ATOM 1559 C C . ALA A 1 207 ? 11.201 -2.650 -7.889 1.00 97.69 207 ALA A C 1
ATOM 1561 O O . ALA A 1 207 ? 10.713 -3.744 -7.614 1.00 97.69 207 ALA A O 1
ATOM 1562 N N . VAL A 1 208 ? 10.635 -1.818 -8.775 1.00 94.00 208 VAL A N 1
ATOM 1563 C CA . VAL A 1 208 ? 9.403 -2.149 -9.517 1.00 94.00 208 VAL A CA 1
ATOM 1564 C C . VAL A 1 208 ? 9.600 -3.399 -10.373 1.00 94.00 208 VAL A C 1
ATOM 1566 O O . VAL A 1 208 ? 8.825 -4.342 -10.236 1.00 94.00 208 VAL A O 1
ATOM 1569 N N . ALA A 1 209 ? 10.657 -3.445 -11.189 1.00 95.12 209 ALA A N 1
ATOM 1570 C CA . ALA A 1 209 ? 10.937 -4.597 -12.044 1.00 95.12 209 ALA A CA 1
ATOM 1571 C C . ALA A 1 209 ? 11.157 -5.885 -11.229 1.00 95.12 209 ALA A C 1
ATOM 1573 O O . ALA A 1 209 ? 10.625 -6.930 -11.583 1.00 95.12 209 ALA A O 1
ATOM 1574 N N . LEU A 1 210 ? 11.878 -5.822 -10.102 1.00 98.38 210 LEU A N 1
ATOM 1575 C CA . LEU A 1 210 ? 12.062 -6.976 -9.210 1.00 98.38 210 LEU A CA 1
ATOM 1576 C C . LEU A 1 210 ? 10.737 -7.482 -8.622 1.00 98.38 210 LEU A C 1
ATOM 1578 O O . LEU A 1 210 ? 10.541 -8.691 -8.515 1.00 98.38 210 LEU A O 1
ATOM 1582 N N . GLY A 1 211 ? 9.824 -6.571 -8.275 1.00 95.19 211 GLY A N 1
ATOM 1583 C CA . GLY A 1 211 ? 8.476 -6.921 -7.830 1.00 95.19 211 GLY A CA 1
ATOM 1584 C C . GLY A 1 211 ? 7.639 -7.585 -8.926 1.00 95.19 211 GLY A C 1
ATOM 1585 O O . GLY A 1 211 ? 6.934 -8.547 -8.643 1.00 95.19 211 GLY A O 1
ATOM 1586 N N . GLU A 1 212 ? 7.748 -7.115 -10.174 1.00 93.31 212 GLU A N 1
ATOM 1587 C CA . GLU A 1 212 ? 7.084 -7.736 -11.332 1.00 93.31 212 GLU A CA 1
ATOM 1588 C C . GLU A 1 212 ? 7.630 -9.135 -11.643 1.00 93.31 212 GLU A C 1
ATOM 1590 O O . GLU A 1 212 ? 6.861 -10.017 -12.023 1.00 93.31 212 GLU A O 1
ATOM 1595 N N . ILE A 1 213 ? 8.938 -9.356 -11.456 1.00 96.44 213 ILE A N 1
ATOM 1596 C CA . ILE A 1 213 ? 9.554 -10.684 -11.600 1.00 96.44 213 ILE A CA 1
ATOM 1597 C C . ILE A 1 213 ? 9.042 -11.635 -10.510 1.00 96.44 213 ILE A C 1
ATOM 1599 O O . ILE A 1 213 ? 8.780 -12.804 -10.792 1.00 96.44 213 ILE A O 1
ATOM 1603 N N . GLY A 1 214 ? 8.931 -11.157 -9.265 1.00 96.31 214 GLY A N 1
ATOM 1604 C CA . GLY A 1 214 ? 8.424 -11.946 -8.139 1.00 96.31 214 GLY A CA 1
ATOM 1605 C C . GLY A 1 214 ? 9.353 -13.078 -7.675 1.00 96.31 214 GLY A C 1
ATOM 1606 O O . GLY A 1 214 ? 8.913 -13.973 -6.957 1.00 96.31 214 GLY A O 1
ATOM 1607 N N . ASP A 1 215 ? 10.629 -13.069 -8.076 1.00 98.00 215 ASP A N 1
ATOM 1608 C CA . ASP A 1 215 ? 11.594 -14.112 -7.709 1.00 98.00 215 ASP A CA 1
ATOM 1609 C C . ASP A 1 215 ? 12.136 -13.882 -6.280 1.00 98.00 215 ASP A C 1
ATOM 1611 O O . ASP A 1 215 ? 12.704 -12.817 -6.002 1.00 98.00 215 ASP A O 1
ATOM 1615 N N . PRO A 1 216 ? 12.027 -14.869 -5.366 1.00 98.31 216 PRO A N 1
ATOM 1616 C CA . PRO A 1 216 ? 12.560 -14.775 -4.006 1.00 98.31 216 PRO A CA 1
ATOM 1617 C C . PRO A 1 216 ? 14.055 -14.439 -3.906 1.00 98.31 216 PRO A C 1
ATOM 1619 O O . PRO A 1 216 ? 14.493 -13.910 -2.884 1.00 98.31 216 PRO A O 1
ATOM 1622 N N . ALA A 1 217 ? 14.856 -14.689 -4.947 1.00 98.31 217 ALA A N 1
ATOM 1623 C CA . ALA A 1 217 ? 16.263 -14.292 -4.990 1.00 98.31 217 ALA A CA 1
ATOM 1624 C C . ALA A 1 217 ? 16.464 -12.766 -4.883 1.00 98.31 217 ALA A C 1
ATOM 1626 O O . ALA A 1 217 ? 17.543 -12.316 -4.497 1.00 98.31 217 ALA A O 1
ATOM 1627 N N . ALA A 1 218 ? 15.430 -11.966 -5.165 1.00 98.56 218 ALA A N 1
ATOM 1628 C CA . ALA A 1 218 ? 15.447 -10.513 -5.013 1.00 98.56 218 ALA A CA 1
ATOM 1629 C C . ALA A 1 218 ? 15.310 -10.037 -3.554 1.00 98.56 218 ALA A C 1
ATOM 1631 O O . ALA A 1 218 ? 15.660 -8.892 -3.250 1.00 98.56 218 ALA A O 1
ATOM 1632 N N . ILE A 1 219 ? 14.814 -10.890 -2.645 1.00 98.75 219 ILE A N 1
ATOM 1633 C CA . ILE A 1 219 ? 14.461 -10.509 -1.268 1.00 98.75 219 ILE A CA 1
ATOM 1634 C C . ILE A 1 219 ? 15.629 -9.832 -0.539 1.00 98.75 219 ILE A C 1
ATOM 1636 O O . ILE A 1 219 ? 15.415 -8.738 -0.020 1.00 98.75 219 ILE A O 1
ATOM 1640 N N . PRO A 1 220 ? 16.866 -10.374 -0.511 1.00 98.50 220 PRO A N 1
ATOM 1641 C CA . PRO A 1 220 ? 17.951 -9.742 0.242 1.00 98.50 220 PRO A CA 1
ATOM 1642 C C . PRO A 1 220 ? 18.259 -8.313 -0.223 1.00 98.50 220 PRO A C 1
ATOM 1644 O O . PRO A 1 220 ? 18.501 -7.430 0.600 1.00 98.50 220 PRO A O 1
ATOM 1647 N N . ALA A 1 221 ? 18.213 -8.067 -1.535 1.00 98.50 221 ALA A N 1
ATOM 1648 C CA . ALA A 1 221 ? 18.492 -6.752 -2.100 1.00 98.50 221 ALA A CA 1
ATOM 1649 C C . ALA A 1 221 ? 17.357 -5.758 -1.803 1.00 98.50 221 ALA A C 1
ATOM 1651 O O . ALA A 1 221 ? 17.615 -4.631 -1.377 1.00 98.50 221 ALA A O 1
ATOM 1652 N N . LEU A 1 222 ? 16.102 -6.194 -1.944 1.00 98.75 222 LEU A N 1
ATOM 1653 C CA . LEU A 1 222 ? 14.931 -5.376 -1.624 1.00 98.75 222 LEU A CA 1
ATOM 1654 C C . LEU A 1 222 ? 14.831 -5.061 -0.124 1.00 98.75 222 LEU A C 1
ATOM 1656 O O . LEU A 1 222 ? 14.496 -3.936 0.236 1.00 98.75 222 LEU A O 1
ATOM 1660 N N . MET A 1 223 ? 15.183 -6.009 0.750 1.00 98.44 223 MET A N 1
ATOM 1661 C CA . MET A 1 223 ? 15.269 -5.782 2.199 1.00 98.44 223 MET A CA 1
ATOM 1662 C C . MET A 1 223 ? 16.296 -4.694 2.534 1.00 98.44 223 MET A C 1
ATOM 1664 O O . MET A 1 223 ? 16.033 -3.845 3.382 1.00 98.44 223 MET A O 1
ATOM 1668 N N . GLY A 1 224 ? 17.434 -4.662 1.832 1.00 97.81 224 GLY A N 1
ATOM 1669 C CA . GLY A 1 224 ? 18.404 -3.569 1.943 1.00 97.81 224 GLY A CA 1
ATOM 1670 C C . GLY A 1 224 ? 17.829 -2.217 1.502 1.00 97.81 224 GLY A C 1
ATOM 1671 O O . GLY A 1 224 ? 18.028 -1.209 2.181 1.00 97.81 224 GLY A O 1
ATOM 1672 N N . ALA A 1 225 ? 17.053 -2.201 0.415 1.00 98.38 225 ALA A N 1
ATOM 1673 C CA . ALA A 1 225 ? 16.411 -0.997 -0.118 1.00 98.38 225 ALA A CA 1
ATOM 1674 C C . ALA A 1 225 ? 15.278 -0.441 0.774 1.00 98.38 225 ALA A C 1
ATOM 1676 O O . ALA A 1 225 ? 14.887 0.716 0.619 1.00 98.38 225 ALA A O 1
ATOM 1677 N N . LEU A 1 226 ? 14.788 -1.195 1.767 1.00 98.25 226 LEU A N 1
ATOM 1678 C CA . LEU A 1 226 ? 13.891 -0.649 2.799 1.00 98.25 226 LEU A CA 1
ATOM 1679 C C . LEU A 1 226 ? 14.565 0.418 3.671 1.00 98.25 226 LEU A C 1
ATOM 1681 O O . LEU A 1 226 ? 13.872 1.196 4.321 1.00 98.25 226 LEU A O 1
ATOM 1685 N N . ASN A 1 227 ? 15.899 0.478 3.688 1.00 97.81 227 ASN A N 1
ATOM 1686 C CA . ASN A 1 227 ? 16.657 1.497 4.409 1.00 97.81 227 ASN A CA 1
ATOM 1687 C C . ASN A 1 227 ? 17.146 2.649 3.510 1.00 97.81 227 ASN A C 1
ATOM 1689 O O . ASN A 1 227 ? 17.976 3.453 3.938 1.00 97.81 227 ASN A O 1
ATOM 1693 N N . ASP A 1 228 ? 16.664 2.732 2.268 1.00 98.19 228 ASP A N 1
ATOM 1694 C CA . ASP A 1 228 ? 17.052 3.805 1.352 1.00 98.19 228 ASP A CA 1
ATOM 1695 C C . ASP A 1 228 ? 16.734 5.188 1.945 1.00 98.19 228 ASP A C 1
ATOM 1697 O O . ASP A 1 228 ? 15.757 5.376 2.683 1.00 98.19 228 ASP A O 1
ATOM 1701 N N . GLU A 1 229 ? 17.568 6.177 1.635 1.00 94.81 229 GLU A N 1
ATOM 1702 C CA . GLU A 1 229 ? 17.341 7.557 2.059 1.00 94.81 229 GLU A CA 1
ATOM 1703 C C . GLU A 1 229 ? 16.056 8.132 1.455 1.00 94.81 229 GLU A C 1
ATOM 1705 O O . GLU A 1 229 ? 15.321 8.854 2.137 1.00 94.81 229 GLU A O 1
ATOM 1710 N N . GLU A 1 230 ? 15.714 7.712 0.236 1.00 93.62 230 GLU A N 1
ATOM 1711 C CA . GLU A 1 230 ? 14.551 8.198 -0.482 1.00 93.62 230 GLU A CA 1
ATOM 1712 C C . GLU A 1 230 ? 13.291 7.399 -0.169 1.00 93.62 230 GLU A C 1
ATOM 1714 O O . GLU A 1 230 ? 13.178 6.192 -0.404 1.00 93.62 230 GLU A O 1
ATOM 1719 N N . THR A 1 231 ? 12.270 8.111 0.311 1.00 89.88 231 THR A N 1
ATOM 1720 C CA . THR A 1 231 ? 10.978 7.530 0.711 1.00 89.88 231 THR A CA 1
ATOM 1721 C C . THR A 1 231 ? 10.304 6.773 -0.427 1.00 89.88 231 THR A C 1
ATOM 1723 O O . THR A 1 231 ? 9.643 5.754 -0.203 1.00 89.88 231 THR A O 1
ATOM 1726 N N . TYR A 1 232 ? 10.489 7.247 -1.659 1.00 88.62 232 TYR A N 1
ATOM 1727 C CA . TYR A 1 232 ? 9.907 6.613 -2.831 1.00 88.62 232 TYR A CA 1
ATOM 1728 C C . TYR A 1 232 ? 10.561 5.259 -3.142 1.00 88.62 232 TYR A C 1
ATOM 1730 O O . TYR A 1 232 ? 9.840 4.294 -3.396 1.00 88.62 232 TYR A O 1
ATOM 1738 N N . VAL A 1 233 ? 11.890 5.143 -3.019 1.00 94.88 233 VAL A N 1
ATOM 1739 C CA . VAL A 1 233 ? 12.612 3.867 -3.179 1.00 94.88 233 VAL A CA 1
ATOM 1740 C C . VAL A 1 233 ? 12.178 2.880 -2.097 1.00 94.88 233 VAL A C 1
ATOM 1742 O O . VAL A 1 233 ? 11.773 1.765 -2.429 1.00 94.88 233 VAL A O 1
ATOM 1745 N N . ARG A 1 234 ? 12.139 3.312 -0.824 1.00 97.12 234 ARG A N 1
ATOM 1746 C CA . ARG A 1 234 ? 11.671 2.471 0.296 1.00 97.12 234 ARG A CA 1
ATOM 1747 C C . ARG A 1 234 ? 10.275 1.904 0.050 1.00 97.12 234 ARG A C 1
ATOM 1749 O O . ARG A 1 234 ? 10.037 0.713 0.238 1.00 97.12 234 ARG A O 1
ATOM 1756 N N . SER A 1 235 ? 9.355 2.753 -0.409 1.00 93.31 235 SER A N 1
ATOM 1757 C CA . SER A 1 235 ? 7.971 2.356 -0.689 1.00 93.31 235 SER A CA 1
ATOM 1758 C C . SER A 1 235 ? 7.889 1.346 -1.835 1.00 93.31 235 SER A C 1
ATOM 1760 O O . SER A 1 235 ? 7.144 0.373 -1.741 1.00 93.31 235 SER A O 1
ATOM 1762 N N . ARG A 1 236 ? 8.668 1.529 -2.913 1.00 96.06 236 ARG A N 1
ATOM 1763 C CA . ARG A 1 236 ? 8.713 0.570 -4.031 1.00 96.06 236 ARG A CA 1
ATOM 1764 C C . ARG A 1 236 ? 9.347 -0.758 -3.631 1.00 96.06 236 ARG A C 1
ATOM 1766 O O . ARG A 1 236 ? 8.826 -1.793 -4.028 1.00 96.06 236 ARG A O 1
ATOM 1773 N N . ALA A 1 237 ? 10.392 -0.738 -2.807 1.00 98.56 237 ALA A N 1
ATOM 1774 C CA . ALA A 1 237 ? 11.001 -1.950 -2.269 1.00 98.56 237 ALA A CA 1
ATOM 1775 C C . ALA A 1 237 ? 10.020 -2.748 -1.393 1.00 98.56 237 ALA A C 1
ATOM 1777 O O . ALA A 1 237 ? 9.886 -3.957 -1.566 1.00 98.56 237 ALA A O 1
ATOM 1778 N N . ALA A 1 238 ? 9.266 -2.072 -0.520 1.00 98.38 238 ALA A N 1
ATOM 1779 C CA . ALA A 1 238 ? 8.229 -2.705 0.294 1.00 98.38 238 ALA A CA 1
ATOM 1780 C C . ALA A 1 238 ? 7.102 -3.318 -0.555 1.00 98.38 238 ALA A C 1
ATOM 1782 O O . ALA A 1 238 ? 6.706 -4.457 -0.319 1.00 98.38 238 ALA A O 1
ATOM 1783 N N . LEU A 1 239 ? 6.616 -2.600 -1.575 1.00 96.31 239 LEU A N 1
ATOM 1784 C CA . LEU A 1 239 ? 5.603 -3.130 -2.496 1.00 96.31 239 LEU A CA 1
ATOM 1785 C C . LEU A 1 239 ? 6.121 -4.332 -3.297 1.00 96.31 239 LEU A C 1
ATOM 1787 O O . LEU A 1 239 ? 5.377 -5.286 -3.498 1.00 96.31 239 LEU A O 1
ATOM 1791 N N . ALA A 1 240 ? 7.388 -4.313 -3.717 1.00 98.06 240 ALA A N 1
ATOM 1792 C CA . ALA A 1 240 ? 8.017 -5.436 -4.406 1.00 98.06 240 ALA A CA 1
ATOM 1793 C C . ALA A 1 240 ? 8.138 -6.673 -3.502 1.00 98.06 240 ALA A C 1
ATOM 1795 O O . ALA A 1 240 ? 7.809 -7.774 -3.929 1.00 98.06 240 ALA A O 1
ATOM 1796 N N . LEU A 1 241 ? 8.530 -6.496 -2.235 1.00 98.75 241 LEU A N 1
ATOM 1797 C CA . LEU A 1 241 ? 8.532 -7.576 -1.239 1.00 98.75 241 LEU A CA 1
ATOM 1798 C C . LEU A 1 241 ? 7.118 -8.116 -0.986 1.00 98.75 241 LEU A C 1
ATOM 1800 O O . LEU A 1 241 ? 6.936 -9.327 -0.892 1.00 98.75 241 LEU A O 1
ATOM 1804 N N . GLY A 1 242 ? 6.115 -7.233 -0.945 1.00 97.62 242 GLY A N 1
ATOM 1805 C CA . GLY A 1 242 ? 4.707 -7.622 -0.873 1.00 97.62 242 GLY A CA 1
ATOM 1806 C C . GLY A 1 242 ? 4.250 -8.442 -2.083 1.00 97.62 242 GLY A C 1
ATOM 1807 O O . GLY A 1 242 ? 3.548 -9.434 -1.913 1.00 97.62 242 GLY A O 1
ATOM 1808 N N . ALA A 1 243 ? 4.694 -8.077 -3.291 1.00 95.31 243 ALA A N 1
ATOM 1809 C CA . ALA A 1 243 ? 4.401 -8.805 -4.526 1.00 95.31 243 ALA A CA 1
ATOM 1810 C C . ALA A 1 243 ? 5.090 -10.181 -4.594 1.00 95.31 243 ALA A C 1
ATOM 1812 O O . ALA A 1 243 ? 4.493 -11.130 -5.097 1.00 95.31 243 ALA A O 1
ATOM 1813 N N . ILE A 1 244 ? 6.310 -10.311 -4.051 1.00 97.06 244 ILE A N 1
ATOM 1814 C CA . ILE A 1 244 ? 6.996 -11.608 -3.893 1.00 97.06 244 ILE A CA 1
ATOM 1815 C C . ILE A 1 244 ? 6.220 -12.522 -2.928 1.00 97.06 244 ILE A C 1
ATOM 1817 O O . ILE A 1 244 ? 6.186 -13.741 -3.105 1.00 97.06 244 ILE A O 1
ATOM 1821 N N . GLY A 1 245 ? 5.560 -11.947 -1.920 1.00 96.38 245 GLY A N 1
ATOM 1822 C CA . GLY A 1 245 ? 4.608 -12.672 -1.089 1.00 96.38 245 GLY A CA 1
ATOM 1823 C C . GLY A 1 245 ? 5.269 -13.506 0.008 1.00 96.38 245 GLY A C 1
ATOM 1824 O O . GLY A 1 245 ? 6.162 -13.047 0.722 1.00 96.38 245 GLY A O 1
ATOM 1825 N N . GLU A 1 246 ? 4.813 -14.752 0.152 1.00 97.69 246 GLU A N 1
ATOM 1826 C CA . GLU A 1 246 ? 5.094 -15.611 1.311 1.00 97.69 246 GLU A CA 1
ATOM 1827 C C . GLU A 1 246 ? 6.578 -15.773 1.636 1.00 97.69 246 GLU A C 1
ATOM 1829 O O . GLU A 1 246 ? 6.969 -15.748 2.801 1.00 97.69 246 GLU A O 1
ATOM 1834 N N . ALA A 1 247 ? 7.420 -15.881 0.609 1.00 98.19 247 ALA A N 1
ATOM 1835 C CA . ALA A 1 247 ? 8.854 -16.078 0.786 1.00 98.19 247 ALA A CA 1
ATOM 1836 C C . ALA A 1 247 ? 9.536 -14.918 1.539 1.00 98.19 247 ALA A C 1
ATOM 1838 O O . ALA A 1 247 ? 10.570 -15.129 2.171 1.00 98.19 247 ALA A O 1
ATOM 1839 N N . ALA A 1 248 ? 8.970 -13.706 1.497 1.00 98.38 248 ALA A N 1
ATOM 1840 C CA . ALA A 1 248 ? 9.504 -12.538 2.194 1.00 98.38 248 ALA A CA 1
ATOM 1841 C C . ALA A 1 248 ? 9.002 -12.408 3.645 1.00 98.38 248 ALA A C 1
ATOM 1843 O O . ALA A 1 248 ? 9.598 -11.667 4.429 1.00 98.38 248 ALA A O 1
ATOM 1844 N N . ARG A 1 249 ? 7.926 -13.117 4.020 1.00 98.38 249 ARG A N 1
ATOM 1845 C CA . ARG A 1 249 ? 7.163 -12.865 5.253 1.00 98.38 249 ARG A CA 1
ATOM 1846 C C . ARG A 1 249 ? 8.021 -12.929 6.517 1.00 98.38 249 ARG A C 1
ATOM 1848 O O . ARG A 1 249 ? 8.048 -11.972 7.283 1.00 98.38 249 ARG A O 1
ATOM 1855 N N . GLU A 1 250 ? 8.749 -14.023 6.718 1.00 97.75 250 GLU A N 1
ATOM 1856 C CA . GLU A 1 250 ? 9.553 -14.231 7.933 1.00 97.75 250 GLU A CA 1
ATOM 1857 C C . GLU A 1 250 ? 10.666 -13.180 8.082 1.00 97.75 250 GLU A C 1
ATOM 1859 O O . GLU A 1 250 ? 10.887 -12.638 9.166 1.00 97.75 250 GLU A O 1
ATOM 1864 N N . GLY A 1 251 ? 11.328 -12.819 6.977 1.00 97.94 251 GLY A N 1
ATOM 1865 C CA . GLY A 1 251 ? 12.356 -11.775 6.981 1.00 97.94 251 GLY A CA 1
ATOM 1866 C C . GLY A 1 251 ? 11.794 -10.391 7.325 1.00 97.94 251 GLY A C 1
ATOM 1867 O O . GLY A 1 251 ? 12.434 -9.615 8.043 1.00 97.94 251 GLY A O 1
ATOM 1868 N N . LEU A 1 252 ? 10.581 -10.094 6.854 1.00 98.62 252 LEU A N 1
ATOM 1869 C CA . LEU A 1 252 ? 9.868 -8.854 7.157 1.00 98.62 252 LEU A CA 1
ATOM 1870 C C . LEU A 1 252 ? 9.405 -8.802 8.619 1.00 98.62 252 LEU A C 1
ATOM 1872 O O . LEU A 1 252 ? 9.587 -7.773 9.266 1.00 98.62 252 LEU A O 1
ATOM 1876 N N . ILE A 1 253 ? 8.882 -9.908 9.163 1.00 98.62 253 ILE A N 1
ATOM 1877 C CA . ILE A 1 253 ? 8.499 -10.013 10.582 1.00 98.62 253 ILE A CA 1
ATOM 1878 C C . ILE A 1 253 ? 9.714 -9.766 11.483 1.00 98.62 253 ILE A C 1
ATOM 1880 O O . ILE A 1 253 ? 9.641 -8.963 12.413 1.00 98.62 253 ILE A O 1
ATOM 1884 N N . ALA A 1 254 ? 10.860 -10.383 11.182 1.00 97.75 254 ALA A N 1
ATOM 1885 C CA . ALA A 1 254 ? 12.090 -10.120 11.927 1.00 97.75 254 ALA A CA 1
ATOM 1886 C C . ALA A 1 254 ? 12.490 -8.633 11.855 1.00 97.75 254 ALA A C 1
ATOM 1888 O O . ALA A 1 254 ? 12.842 -8.017 12.864 1.00 97.75 254 ALA A O 1
ATOM 1889 N N . SER A 1 255 ? 12.359 -8.026 10.674 1.00 97.12 255 SER A N 1
ATOM 1890 C CA . SER A 1 255 ? 12.730 -6.628 10.437 1.00 97.12 255 SER A CA 1
ATOM 1891 C C . SER A 1 255 ? 11.813 -5.615 11.116 1.00 97.12 255 SER A C 1
ATOM 1893 O O . SER A 1 255 ? 12.297 -4.544 11.479 1.00 97.12 255 SER A O 1
ATOM 1895 N N . LEU A 1 256 ? 10.542 -5.955 11.366 1.00 95.88 256 LEU A N 1
ATOM 1896 C CA . LEU A 1 256 ? 9.652 -5.170 12.231 1.00 95.88 256 LEU A CA 1
ATOM 1897 C C . LEU A 1 256 ? 10.173 -5.051 13.664 1.00 95.88 256 LEU A C 1
ATOM 1899 O O . LEU A 1 256 ? 9.826 -4.100 14.347 1.00 95.88 256 LEU A O 1
ATOM 1903 N N . SER A 1 257 ? 10.998 -5.987 14.132 1.00 91.44 257 SER A N 1
ATOM 1904 C CA . SER A 1 257 ? 11.537 -5.952 15.496 1.00 91.44 257 SER A CA 1
ATOM 1905 C C . SER A 1 257 ? 12.94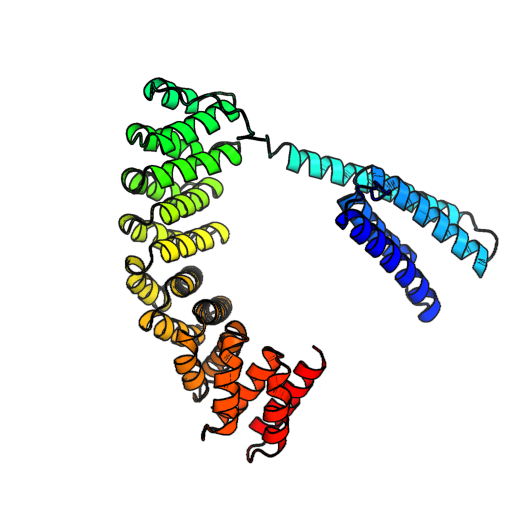6 -5.370 15.562 1.00 91.44 257 SER A C 1
ATOM 1907 O O . SER A 1 257 ? 13.273 -4.635 16.490 1.00 91.44 257 SER A O 1
ATOM 1909 N N . THR A 1 258 ? 13.804 -5.703 14.593 1.00 94.31 258 THR A N 1
ATOM 1910 C CA . THR A 1 258 ? 15.240 -5.380 14.660 1.00 94.31 258 THR A CA 1
ATOM 1911 C C . THR A 1 258 ? 15.659 -4.209 13.775 1.00 94.31 258 THR A C 1
ATOM 1913 O O . THR A 1 258 ? 16.781 -3.721 13.908 1.00 94.31 258 THR A O 1
ATOM 1916 N N . GLY A 1 259 ? 14.809 -3.783 12.838 1.00 94.75 259 GLY A N 1
ATOM 1917 C CA . GLY A 1 259 ? 15.103 -2.687 11.920 1.00 94.75 259 GLY A CA 1
ATOM 1918 C C . GLY A 1 259 ? 15.084 -1.316 12.598 1.00 94.75 259 GLY A C 1
ATOM 1919 O O . GLY A 1 259 ? 14.500 -1.132 13.668 1.00 94.75 259 GLY A O 1
ATOM 1920 N N . ASN A 1 260 ? 15.681 -0.320 11.943 1.00 97.88 260 ASN A N 1
ATOM 1921 C CA . ASN A 1 260 ? 15.420 1.083 12.271 1.00 97.88 260 ASN A CA 1
ATOM 1922 C C . ASN A 1 260 ? 14.004 1.490 11.816 1.00 97.88 260 ASN A C 1
ATOM 1924 O O . ASN A 1 260 ? 13.310 0.718 11.156 1.00 97.88 260 ASN A O 1
ATOM 1928 N N . GLU A 1 261 ? 13.567 2.699 12.153 1.00 98.06 261 GLU A N 1
ATOM 1929 C CA . GLU A 1 261 ? 12.215 3.189 11.874 1.00 98.06 261 GLU A CA 1
ATOM 1930 C C . GLU A 1 261 ? 11.833 3.096 10.388 1.00 98.06 261 GLU A C 1
ATOM 1932 O O . GLU A 1 261 ? 10.717 2.699 10.060 1.00 98.06 261 GLU A O 1
ATOM 1937 N N . ARG A 1 262 ? 12.782 3.344 9.474 1.00 97.75 262 ARG A N 1
ATOM 1938 C CA . ARG A 1 262 ? 12.566 3.236 8.021 1.00 97.75 262 ARG A CA 1
ATOM 1939 C C . ARG A 1 262 ? 12.292 1.802 7.588 1.00 97.75 262 ARG A C 1
ATOM 1941 O O . ARG A 1 262 ? 11.337 1.548 6.852 1.00 97.75 262 ARG A O 1
ATOM 1948 N N . VAL A 1 263 ? 13.117 0.872 8.065 1.00 98.38 263 VAL A N 1
ATOM 1949 C CA . VAL A 1 263 ? 12.987 -0.553 7.759 1.00 98.38 263 VAL A CA 1
ATOM 1950 C C . VAL A 1 263 ? 11.715 -1.122 8.381 1.00 98.38 263 VAL A C 1
ATOM 1952 O O . VAL A 1 263 ? 10.985 -1.829 7.692 1.00 98.38 263 VAL A O 1
ATOM 1955 N N . ARG A 1 264 ? 11.398 -0.775 9.637 1.00 98.69 264 ARG A N 1
ATOM 1956 C CA . ARG A 1 264 ? 10.156 -1.207 10.299 1.00 98.69 264 ARG A CA 1
ATOM 1957 C C . ARG A 1 264 ? 8.923 -0.683 9.566 1.00 98.69 264 ARG A C 1
ATOM 1959 O O . ARG A 1 264 ? 8.005 -1.450 9.292 1.00 98.69 264 ARG A O 1
ATOM 1966 N N . TRP A 1 265 ? 8.929 0.586 9.154 1.00 98.38 265 TRP A N 1
ATOM 1967 C CA . TRP A 1 265 ? 7.848 1.169 8.355 1.00 98.38 265 TRP A CA 1
ATOM 1968 C C . TRP A 1 265 ? 7.643 0.417 7.031 1.00 98.38 265 TRP A C 1
ATOM 1970 O O . TRP A 1 265 ? 6.521 0.042 6.685 1.00 98.38 265 TRP A O 1
ATOM 1980 N N . GLY A 1 266 ? 8.733 0.150 6.303 1.00 97.88 266 GLY A N 1
ATOM 1981 C CA . GLY A 1 266 ? 8.689 -0.590 5.041 1.00 97.88 266 GLY A CA 1
ATOM 1982 C C . GLY A 1 266 ? 8.242 -2.041 5.223 1.00 97.88 266 GLY A C 1
ATOM 1983 O O . GLY A 1 266 ? 7.448 -2.547 4.430 1.00 97.88 266 GLY A O 1
ATOM 1984 N N . ALA A 1 267 ? 8.681 -2.685 6.306 1.00 98.69 267 ALA A N 1
ATOM 1985 C CA . ALA A 1 267 ? 8.266 -4.035 6.653 1.00 98.69 267 ALA A CA 1
ATOM 1986 C C . ALA A 1 267 ? 6.766 -4.111 6.966 1.00 98.69 267 ALA A C 1
ATOM 1988 O O . ALA A 1 267 ? 6.084 -5.002 6.458 1.00 98.69 267 ALA A O 1
ATOM 1989 N N . ALA A 1 268 ? 6.232 -3.135 7.710 1.00 98.69 268 ALA A N 1
ATOM 1990 C CA . ALA A 1 268 ? 4.800 -3.030 7.971 1.00 98.69 268 ALA A CA 1
ATOM 1991 C C . ALA A 1 268 ? 3.998 -2.871 6.669 1.00 98.69 268 ALA A C 1
ATOM 1993 O O . ALA A 1 268 ? 2.984 -3.538 6.471 1.00 98.69 268 ALA A O 1
ATOM 1994 N N . LEU A 1 269 ? 4.464 -2.014 5.750 1.00 98.12 269 LEU A N 1
ATOM 1995 C CA . LEU A 1 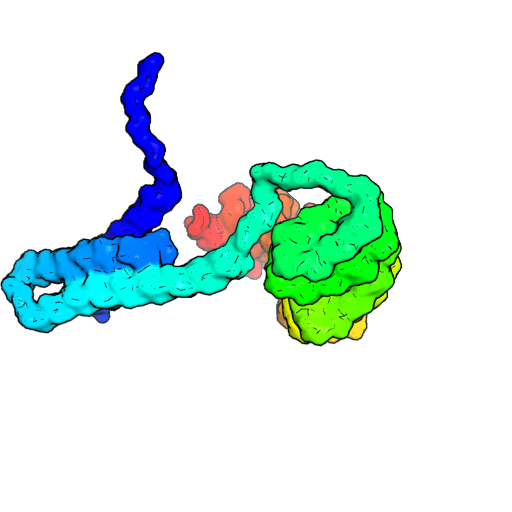269 ? 3.842 -1.835 4.435 1.00 98.12 269 LEU A CA 1
ATOM 1996 C C . LEU A 1 269 ? 3.806 -3.136 3.625 1.00 98.12 269 LEU A C 1
ATOM 1998 O O . LEU A 1 269 ? 2.740 -3.494 3.130 1.00 98.12 269 LEU A O 1
ATOM 2002 N N . ALA A 1 270 ? 4.929 -3.849 3.526 1.00 98.44 270 ALA A N 1
ATOM 2003 C CA . ALA A 1 270 ? 5.004 -5.105 2.785 1.00 98.44 270 ALA A CA 1
ATOM 2004 C C . ALA A 1 270 ? 4.097 -6.189 3.395 1.00 98.44 270 ALA A C 1
ATOM 2006 O O . ALA A 1 270 ? 3.338 -6.834 2.674 1.00 98.44 270 ALA A O 1
ATOM 2007 N N . LEU A 1 271 ? 4.114 -6.349 4.724 1.00 98.69 271 LEU A N 1
ATOM 2008 C CA . LEU A 1 271 ? 3.299 -7.347 5.427 1.00 98.69 271 LEU A CA 1
ATOM 2009 C C . LEU A 1 271 ? 1.793 -7.107 5.288 1.00 98.69 271 LEU A C 1
ATOM 2011 O O . LEU A 1 271 ? 1.041 -8.076 5.274 1.00 98.69 271 LEU A O 1
ATOM 2015 N N . GLY A 1 272 ? 1.353 -5.856 5.119 1.00 97.31 272 GLY A N 1
ATOM 2016 C CA . GLY A 1 272 ? -0.044 -5.549 4.795 1.00 97.31 272 GLY A CA 1
ATOM 2017 C C . GLY A 1 272 ? -0.498 -6.145 3.457 1.00 97.31 272 GLY A C 1
ATOM 2018 O O . GLY A 1 272 ? -1.627 -6.608 3.342 1.00 97.31 272 GLY A O 1
ATOM 2019 N N . GLY A 1 273 ? 0.395 -6.190 2.460 1.00 94.12 273 GLY A N 1
ATOM 2020 C CA . GLY A 1 273 ? 0.121 -6.819 1.163 1.00 94.12 273 GLY A CA 1
ATOM 2021 C C . GLY A 1 273 ? 0.220 -8.348 1.177 1.00 94.12 273 GLY A C 1
ATOM 2022 O O . GLY A 1 273 ? -0.483 -9.008 0.416 1.00 94.12 273 GLY A O 1
ATOM 2023 N N . ILE A 1 274 ? 1.070 -8.913 2.044 1.00 97.19 274 ILE A N 1
ATOM 2024 C CA . ILE A 1 274 ? 1.246 -10.370 2.189 1.00 97.19 274 ILE A CA 1
ATOM 2025 C C . ILE A 1 274 ? 0.104 -10.978 3.012 1.00 97.19 274 ILE A C 1
ATOM 2027 O O . ILE A 1 274 ? -0.456 -12.013 2.649 1.00 97.19 274 ILE A O 1
ATOM 2031 N N . GLY A 1 275 ? -0.239 -10.337 4.130 1.00 96.06 275 GLY A N 1
ATOM 2032 C CA . GLY A 1 275 ? -1.225 -10.823 5.084 1.00 96.06 275 GLY A CA 1
ATOM 2033 C C . GLY A 1 275 ? -0.845 -12.146 5.756 1.00 96.06 275 GLY A C 1
ATOM 2034 O O . GLY A 1 275 ? 0.321 -12.528 5.855 1.00 96.06 275 GLY A O 1
ATOM 2035 N N . GLY A 1 276 ? -1.867 -12.845 6.252 1.00 96.88 276 GLY A N 1
ATOM 2036 C CA . GLY A 1 276 ? -1.730 -14.091 7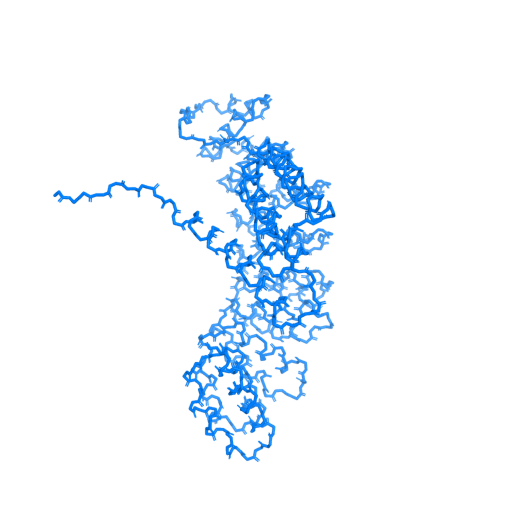.004 1.00 96.88 276 GLY A CA 1
ATOM 2037 C C . GLY A 1 276 ? -1.546 -13.893 8.510 1.00 96.88 276 GLY A C 1
ATOM 2038 O O . GLY A 1 276 ? -1.202 -12.816 8.987 1.00 96.88 276 GLY A O 1
ATOM 2039 N N . GLU A 1 277 ? -1.806 -14.956 9.270 1.00 97.06 277 GLU A N 1
ATOM 2040 C CA . GLU A 1 277 ? -1.922 -14.907 10.734 1.00 97.06 277 GLU A CA 1
ATOM 2041 C C . GLU A 1 277 ? -0.648 -14.396 11.427 1.00 97.06 277 GLU A C 1
ATOM 2043 O O . GLU A 1 277 ? -0.722 -13.511 12.278 1.00 97.06 277 GLU A O 1
ATOM 2048 N N . SER A 1 278 ? 0.531 -14.869 11.008 1.00 97.81 278 SER A N 1
ATOM 2049 C CA . SER A 1 278 ? 1.810 -14.405 11.564 1.00 97.81 278 SER A CA 1
ATOM 2050 C C . SER A 1 278 ? 2.108 -12.936 11.244 1.00 97.81 278 SER A C 1
ATOM 2052 O O . SER A 1 278 ? 2.668 -12.232 12.083 1.00 97.81 278 SER A O 1
ATOM 2054 N N . ALA A 1 279 ? 1.687 -12.441 10.074 1.00 98.31 279 ALA A N 1
ATOM 2055 C CA . ALA A 1 279 ? 1.811 -11.027 9.729 1.00 98.31 279 ALA A CA 1
ATOM 2056 C C . ALA A 1 279 ? 0.862 -10.163 10.569 1.00 98.31 279 ALA A C 1
ATOM 2058 O O . ALA A 1 279 ? 1.279 -9.129 11.081 1.00 98.31 279 ALA A O 1
ATOM 2059 N N . VAL A 1 280 ? -0.389 -10.603 10.760 1.00 98.69 280 VAL A N 1
ATOM 2060 C CA . VAL A 1 280 ? -1.365 -9.917 11.623 1.00 98.69 280 VAL A CA 1
ATOM 2061 C C . VAL A 1 280 ? -0.832 -9.804 13.050 1.00 98.69 280 VAL A C 1
ATOM 2063 O O . VAL A 1 280 ? -0.827 -8.706 13.601 1.00 98.69 280 VAL A O 1
ATOM 2066 N N . ALA A 1 281 ? -0.328 -10.898 13.627 1.00 98.31 281 ALA A N 1
ATOM 2067 C CA . ALA A 1 281 ? 0.242 -10.887 14.974 1.00 98.31 281 ALA A CA 1
ATOM 2068 C C . ALA A 1 281 ? 1.420 -9.902 15.094 1.00 98.31 281 ALA A C 1
ATOM 2070 O O . ALA A 1 281 ? 1.430 -9.051 15.983 1.00 98.31 281 ALA A O 1
ATOM 2071 N N . ALA A 1 282 ? 2.368 -9.946 14.152 1.00 98.44 282 ALA A N 1
ATOM 2072 C CA . ALA A 1 282 ? 3.519 -9.042 14.148 1.00 98.44 282 ALA A CA 1
ATOM 2073 C C . ALA A 1 282 ? 3.122 -7.563 13.966 1.00 98.44 282 ALA A C 1
ATOM 2075 O O . ALA A 1 282 ? 3.705 -6.674 14.586 1.00 98.44 282 ALA A O 1
ATOM 2076 N N . LEU A 1 283 ? 2.117 -7.281 13.133 1.00 98.75 283 LEU A N 1
ATOM 2077 C CA . LEU A 1 283 ? 1.612 -5.924 12.925 1.00 98.75 283 LEU A CA 1
ATOM 2078 C C . LEU A 1 283 ? 0.850 -5.392 14.146 1.00 98.75 283 LEU A C 1
ATOM 2080 O O . LEU A 1 283 ? 0.953 -4.203 14.438 1.00 98.75 283 LEU A O 1
ATOM 2084 N N . ILE A 1 284 ? 0.124 -6.246 14.875 1.00 98.56 284 ILE A N 1
ATOM 2085 C CA . ILE A 1 284 ? -0.514 -5.875 16.149 1.00 98.56 284 ILE A CA 1
ATOM 2086 C C . ILE A 1 284 ? 0.544 -5.471 17.174 1.00 98.56 284 ILE A C 1
ATOM 2088 O O . ILE A 1 284 ? 0.379 -4.466 17.865 1.00 98.56 284 ILE A O 1
ATOM 2092 N N . ASP A 1 285 ? 1.665 -6.186 17.229 1.00 97.81 285 ASP A N 1
ATOM 2093 C CA . ASP A 1 285 ? 2.785 -5.800 18.083 1.00 97.81 285 ASP A CA 1
ATOM 2094 C C . ASP A 1 285 ? 3.392 -4.454 17.661 1.00 97.81 285 ASP A C 1
ATOM 2096 O O . ASP A 1 285 ? 3.674 -3.610 18.515 1.00 97.81 285 ASP A O 1
ATOM 2100 N N . ALA A 1 286 ? 3.493 -4.197 16.354 1.00 98.31 286 ALA A N 1
ATOM 2101 C CA . ALA A 1 286 ? 3.976 -2.929 15.804 1.00 98.31 286 ALA A CA 1
ATOM 2102 C C . ALA A 1 286 ? 3.040 -1.727 16.063 1.00 98.31 286 ALA A C 1
ATOM 2104 O O . ALA A 1 286 ? 3.466 -0.579 15.933 1.00 98.31 286 ALA A O 1
ATOM 2105 N N . LEU A 1 287 ? 1.796 -1.934 16.515 1.00 98.38 287 LEU A N 1
ATOM 2106 C CA . LEU A 1 287 ? 0.945 -0.838 17.009 1.00 98.38 287 LEU A CA 1
ATOM 2107 C C . LEU A 1 287 ? 1.499 -0.190 18.289 1.00 98.38 287 LEU A C 1
ATOM 2109 O O . LEU A 1 287 ? 1.063 0.897 18.661 1.00 98.38 287 LEU A O 1
ATOM 2113 N N . ARG A 1 288 ? 2.471 -0.835 18.948 1.00 97.56 288 ARG A N 1
ATOM 2114 C CA . ARG A 1 288 ? 3.198 -0.324 20.119 1.00 97.56 288 ARG A CA 1
ATOM 2115 C C . ARG A 1 288 ? 4.586 0.219 19.772 1.00 97.56 288 ARG A C 1
ATOM 2117 O O . ARG A 1 288 ? 5.369 0.491 20.681 1.00 97.56 288 ARG A O 1
ATOM 2124 N N . ASP A 1 289 ? 4.914 0.364 18.486 1.00 98.38 289 ASP A N 1
ATOM 2125 C CA . ASP A 1 289 ? 6.225 0.865 18.067 1.00 98.38 289 ASP A CA 1
ATOM 2126 C C . ASP A 1 289 ? 6.507 2.248 18.685 1.00 98.38 289 ASP A C 1
ATOM 2128 O O . ASP A 1 289 ? 5.593 3.078 18.756 1.00 98.38 289 ASP A O 1
ATOM 2132 N N . PRO A 1 290 ? 7.739 2.541 19.143 1.00 96.69 290 PRO A N 1
ATOM 2133 C CA . PRO A 1 290 ? 8.080 3.870 19.650 1.00 96.69 290 PRO A CA 1
ATOM 2134 C C . PRO A 1 290 ? 7.895 4.974 18.599 1.00 96.69 290 PRO A C 1
ATOM 2136 O O . PRO A 1 290 ? 7.531 6.101 18.948 1.00 96.69 290 PRO A O 1
ATOM 2139 N N . ASP A 1 291 ? 8.093 4.658 17.319 1.00 98.00 291 ASP A N 1
ATOM 2140 C CA . ASP A 1 291 ? 7.950 5.599 16.217 1.00 98.00 291 ASP A CA 1
ATOM 2141 C C . ASP A 1 291 ? 6.486 5.735 15.760 1.00 98.00 291 ASP A C 1
ATOM 2143 O O . ASP A 1 291 ? 5.775 4.753 15.541 1.00 98.00 291 ASP A O 1
ATOM 2147 N N . GLY A 1 292 ? 6.014 6.978 15.634 1.00 97.56 292 GLY A N 1
ATOM 2148 C CA . GLY A 1 292 ? 4.622 7.270 15.281 1.00 97.56 292 GLY A CA 1
ATOM 2149 C C . GLY A 1 292 ? 4.241 6.885 13.854 1.00 97.56 292 GLY A C 1
ATOM 2150 O O . GLY A 1 292 ? 3.116 6.425 13.637 1.00 97.56 292 GLY A O 1
ATOM 2151 N N . ASP A 1 293 ? 5.169 7.015 12.906 1.00 96.56 293 ASP A N 1
ATOM 2152 C CA . ASP A 1 293 ? 4.921 6.694 11.501 1.00 96.56 293 ASP A CA 1
ATOM 2153 C C . ASP A 1 293 ? 4.847 5.176 11.315 1.00 96.56 293 ASP A C 1
ATOM 2155 O O . ASP A 1 293 ? 4.002 4.681 10.561 1.00 96.56 293 ASP A O 1
ATOM 2159 N N . VAL A 1 294 ? 5.675 4.418 12.046 1.00 98.38 294 VAL A N 1
ATOM 2160 C CA . VAL A 1 294 ? 5.599 2.948 12.072 1.00 98.38 294 VAL A CA 1
ATOM 2161 C C . VAL A 1 294 ? 4.253 2.487 12.629 1.00 98.38 294 VAL A C 1
ATOM 2163 O O . VAL A 1 294 ? 3.593 1.666 11.989 1.00 98.38 294 VAL A O 1
ATOM 2166 N N . ARG A 1 295 ? 3.783 3.055 13.751 1.00 98.44 295 ARG A N 1
ATOM 2167 C CA . ARG A 1 295 ? 2.457 2.718 14.310 1.00 98.44 295 ARG A CA 1
ATOM 2168 C C . ARG A 1 295 ? 1.326 2.994 13.325 1.00 98.44 295 ARG A C 1
ATOM 2170 O O . ARG A 1 295 ? 0.457 2.145 13.126 1.00 98.44 295 ARG A O 1
ATOM 2177 N N . GLN A 1 296 ? 1.332 4.169 12.691 1.00 97.81 296 GLN A N 1
ATOM 2178 C CA . GLN A 1 296 ? 0.307 4.532 11.711 1.00 97.81 296 GLN A CA 1
ATOM 2179 C C . GLN A 1 296 ? 0.324 3.576 10.516 1.00 97.81 296 GLN A C 1
ATOM 2181 O O . GLN A 1 296 ? -0.731 3.140 10.050 1.00 97.81 296 GLN A O 1
ATOM 2186 N N . ARG A 1 297 ? 1.516 3.219 10.028 1.00 97.75 297 ARG A N 1
ATOM 2187 C CA . ARG A 1 297 ? 1.655 2.280 8.917 1.00 97.75 297 ARG A CA 1
ATOM 2188 C C . ARG A 1 297 ? 1.236 0.864 9.297 1.00 97.75 297 ARG A C 1
ATOM 2190 O O . ARG A 1 297 ? 0.594 0.222 8.474 1.00 97.75 297 ARG A O 1
ATOM 2197 N N . ALA A 1 298 ? 1.522 0.402 10.515 1.00 98.69 298 ALA A N 1
ATOM 2198 C CA . ALA A 1 298 ? 1.049 -0.886 11.021 1.00 98.69 298 ALA A CA 1
ATOM 2199 C C . ALA A 1 298 ? -0.485 -0.939 11.103 1.00 98.69 298 ALA A C 1
ATOM 2201 O O . ALA A 1 298 ? -1.093 -1.895 10.623 1.00 98.69 298 ALA A O 1
ATOM 2202 N N . ALA A 1 299 ? -1.123 0.124 11.607 1.00 98.56 299 ALA A N 1
ATOM 2203 C CA . ALA A 1 299 ? -2.581 0.238 11.619 1.00 98.56 299 ALA A CA 1
ATOM 2204 C C . ALA A 1 299 ? -3.172 0.224 10.200 1.00 98.56 299 ALA A C 1
ATOM 2206 O O . ALA A 1 299 ? -4.134 -0.497 9.937 1.00 98.56 299 ALA A O 1
ATOM 2207 N N . GLY A 1 300 ? -2.565 0.970 9.270 1.00 98.06 300 GLY A N 1
ATOM 2208 C CA . GLY A 1 300 ? -2.951 0.954 7.859 1.00 98.06 300 GLY A CA 1
ATOM 2209 C C . GLY A 1 300 ? -2.767 -0.421 7.211 1.00 98.06 300 GLY A C 1
ATOM 2210 O O . GLY A 1 300 ? -3.650 -0.869 6.496 1.00 98.06 300 GLY A O 1
ATOM 2211 N N . ALA A 1 301 ? -1.670 -1.123 7.507 1.00 98.31 301 ALA A N 1
ATOM 2212 C CA . ALA A 1 301 ? -1.395 -2.466 6.996 1.00 98.31 301 ALA A CA 1
ATOM 2213 C C . ALA A 1 301 ? -2.404 -3.509 7.501 1.00 98.31 301 ALA A C 1
ATOM 2215 O O . ALA A 1 301 ? -2.844 -4.354 6.730 1.00 98.31 301 ALA A O 1
ATOM 2216 N N . LEU A 1 302 ? -2.821 -3.427 8.767 1.00 98.69 302 LEU A N 1
ATOM 2217 C CA . LEU A 1 302 ? -3.911 -4.252 9.306 1.00 98.69 302 LEU A CA 1
ATOM 2218 C C . LEU A 1 302 ? -5.253 -3.926 8.632 1.00 98.69 302 LEU A C 1
ATOM 2220 O O . LEU A 1 302 ? -6.042 -4.831 8.365 1.00 98.69 302 LEU A O 1
ATOM 2224 N N . GLY A 1 303 ? -5.483 -2.652 8.301 1.00 97.31 303 GLY A N 1
ATOM 2225 C CA . GLY A 1 303 ? -6.605 -2.215 7.471 1.00 97.31 303 GLY A CA 1
ATOM 2226 C C . GLY A 1 303 ? -6.578 -2.799 6.056 1.00 97.31 303 GLY A C 1
ATOM 2227 O O . GLY A 1 303 ? -7.600 -3.303 5.596 1.00 97.31 303 GLY A O 1
ATOM 2228 N N . ASP A 1 304 ? -5.409 -2.786 5.406 1.00 95.38 304 ASP A N 1
ATOM 2229 C CA . ASP A 1 304 ? -5.189 -3.360 4.071 1.00 95.38 304 ASP A CA 1
ATOM 2230 C C . ASP A 1 304 ? -5.429 -4.883 4.064 1.00 95.38 304 ASP A C 1
ATOM 2232 O O . ASP A 1 304 ? -5.993 -5.410 3.104 1.00 95.38 304 ASP A O 1
ATOM 2236 N N . ILE A 1 305 ? -5.070 -5.582 5.151 1.00 96.88 305 ILE A N 1
ATOM 2237 C CA . ILE A 1 305 ? -5.391 -7.007 5.350 1.00 96.88 305 ILE A CA 1
ATOM 2238 C C . ILE A 1 305 ? -6.910 -7.210 5.477 1.00 96.88 305 ILE A C 1
ATOM 2240 O O . ILE A 1 305 ? -7.457 -8.150 4.899 1.00 96.88 305 ILE A O 1
ATOM 2244 N N . GLY A 1 306 ? -7.603 -6.338 6.215 1.00 96.06 306 GLY A N 1
ATOM 2245 C CA . GLY A 1 306 ? -9.064 -6.310 6.289 1.00 96.06 306 GLY A CA 1
ATOM 2246 C C . GLY A 1 306 ? -9.669 -7.329 7.263 1.00 96.06 306 GLY A C 1
ATOM 2247 O O . GLY A 1 306 ? -9.231 -7.457 8.406 1.00 96.06 306 GLY A O 1
ATOM 2248 N N . GLU A 1 307 ? -10.712 -8.049 6.825 1.00 95.50 307 GLU A N 1
ATOM 2249 C CA . GLU A 1 307 ? -11.478 -8.993 7.665 1.00 95.50 307 GLU A CA 1
ATOM 2250 C C . GLU A 1 307 ? -10.629 -10.018 8.445 1.00 95.50 307 GLU A C 1
ATOM 2252 O O . GLU A 1 307 ? -10.928 -10.230 9.623 1.00 95.50 307 GLU A O 1
ATOM 2257 N N . PRO A 1 308 ? -9.559 -10.613 7.877 1.00 96.75 308 PRO A N 1
ATOM 2258 C CA . PRO A 1 308 ? -8.698 -11.543 8.608 1.00 96.75 308 PRO A CA 1
ATOM 2259 C C . PRO A 1 308 ? -8.046 -10.954 9.868 1.00 96.75 308 PRO A C 1
ATOM 2261 O O . PRO A 1 308 ? -7.706 -11.709 10.772 1.00 96.75 308 PRO A O 1
ATOM 2264 N N . ALA A 1 309 ? -7.885 -9.628 9.957 1.00 97.88 309 ALA A N 1
ATOM 2265 C CA . ALA A 1 309 ? -7.319 -8.966 11.131 1.00 97.88 309 ALA A CA 1
ATOM 2266 C C . ALA A 1 309 ? -8.366 -8.642 12.216 1.00 97.88 309 ALA A C 1
ATOM 2268 O O . ALA A 1 309 ? -7.996 -8.331 13.347 1.00 97.88 309 ALA A O 1
ATOM 2269 N N . LEU A 1 310 ? -9.671 -8.709 11.908 1.00 96.69 310 LEU A N 1
ATOM 2270 C CA . LEU A 1 310 ? -10.730 -8.194 12.787 1.00 96.69 310 LEU A CA 1
ATOM 2271 C C . LEU A 1 310 ? -10.763 -8.853 14.162 1.00 96.69 310 LEU A C 1
ATOM 2273 O O . LEU A 1 310 ? -10.895 -8.148 15.158 1.00 96.69 310 LEU A O 1
ATOM 2277 N N . LEU A 1 311 ? -10.661 -10.183 14.224 1.00 96.50 311 LEU A N 1
ATOM 2278 C CA . LEU A 1 311 ? -10.746 -10.905 15.495 1.00 96.50 311 LEU A CA 1
ATOM 2279 C C . LEU A 1 311 ? -9.616 -10.473 16.436 1.00 96.50 311 LEU A C 1
ATOM 2281 O O . LEU A 1 311 ? -9.876 -10.070 17.567 1.00 96.50 311 LEU A O 1
ATOM 2285 N N . SER A 1 312 ? -8.383 -10.482 15.933 1.00 98.12 312 SER A N 1
ATOM 2286 C CA . SER A 1 312 ? -7.197 -10.103 16.700 1.00 98.12 312 SER A CA 1
ATOM 2287 C C . SER A 1 312 ? -7.201 -8.618 17.079 1.00 98.12 312 SER A C 1
ATOM 2289 O O . SER A 1 312 ? -6.764 -8.259 18.167 1.00 98.12 312 SER A O 1
ATOM 2291 N N . LEU A 1 313 ? -7.747 -7.745 16.227 1.00 98.25 313 LEU A N 1
ATOM 2292 C CA . LEU A 1 313 ? -7.922 -6.326 16.542 1.00 98.25 313 LEU A CA 1
ATOM 2293 C C . LEU A 1 313 ? -8.975 -6.082 17.632 1.00 98.25 313 LEU A C 1
ATOM 2295 O O 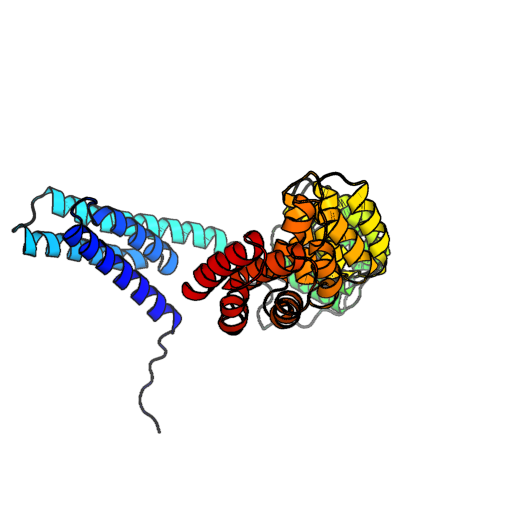. LEU A 1 313 ? -8.756 -5.254 18.513 1.00 98.25 313 LEU A O 1
ATOM 2299 N N . ILE A 1 314 ? -10.106 -6.794 17.594 1.00 97.44 314 ILE A N 1
ATOM 2300 C CA . ILE A 1 314 ? -11.134 -6.717 18.645 1.00 97.44 314 ILE A CA 1
ATOM 2301 C C . ILE A 1 314 ? -10.566 -7.241 19.966 1.00 97.44 314 ILE A C 1
ATOM 2303 O O . ILE A 1 314 ? -10.773 -6.622 21.008 1.00 97.44 314 ILE A O 1
ATOM 2307 N N . GLU A 1 315 ? -9.797 -8.329 19.931 1.00 96.88 315 GLU A N 1
ATOM 2308 C CA . GLU A 1 315 ? -9.095 -8.841 21.108 1.00 96.88 315 GLU A CA 1
ATOM 2309 C C . GLU A 1 315 ? -8.081 -7.824 21.657 1.00 96.88 315 GLU A C 1
ATOM 2311 O O . GLU A 1 315 ? -8.035 -7.594 22.867 1.00 96.88 315 GLU A O 1
ATOM 2316 N N . ALA A 1 316 ? -7.347 -7.128 20.782 1.00 97.19 316 ALA A N 1
ATOM 2317 C CA . ALA A 1 316 ? -6.406 -6.082 21.174 1.00 97.19 316 ALA A CA 1
ATOM 2318 C C . ALA A 1 316 ? -7.074 -4.885 21.879 1.00 97.19 316 ALA A C 1
ATOM 2320 O O . ALA A 1 316 ? -6.407 -4.194 22.645 1.00 97.19 316 ALA A O 1
ATOM 2321 N N . LEU A 1 317 ? -8.384 -4.650 21.711 1.00 97.31 317 LEU A N 1
ATOM 2322 C CA . LEU A 1 317 ? -9.103 -3.606 22.459 1.00 97.31 317 LEU A CA 1
ATOM 2323 C C . LEU A 1 317 ? -9.216 -3.902 23.962 1.00 97.31 317 LEU A C 1
ATOM 2325 O O . LEU A 1 317 ? -9.407 -2.971 24.747 1.00 97.31 317 LEU A O 1
ATOM 2329 N N . ARG A 1 318 ? -9.094 -5.173 24.371 1.00 97.38 318 ARG A N 1
ATOM 2330 C CA . ARG A 1 318 ? -9.194 -5.609 25.774 1.00 97.38 318 ARG A CA 1
ATOM 2331 C C . ARG A 1 318 ? -7.983 -5.201 26.621 1.00 97.38 318 ARG A C 1
ATOM 2333 O O . ARG A 1 318 ? -8.048 -5.215 27.844 1.00 97.38 318 ARG A O 1
ATOM 2340 N N . THR A 1 319 ? -6.875 -4.841 25.981 1.00 95.69 319 THR A N 1
ATOM 2341 C CA . THR A 1 319 ? -5.618 -4.527 26.665 1.00 95.69 319 THR A CA 1
ATOM 2342 C C . THR A 1 319 ? -5.702 -3.294 27.579 1.00 95.69 319 THR A C 1
ATOM 2344 O O . THR A 1 319 ? -6.391 -2.308 27.286 1.00 95.69 319 THR A O 1
ATOM 2347 N N . ASP A 1 320 ? -4.918 -3.320 28.658 1.00 94.56 320 ASP A N 1
ATOM 2348 C CA . ASP A 1 320 ? -4.653 -2.158 29.513 1.00 94.56 320 ASP A CA 1
ATOM 2349 C C . ASP A 1 320 ? -3.647 -1.174 28.895 1.00 94.56 320 ASP A C 1
ATOM 2351 O O . ASP A 1 320 ? -3.575 -0.027 29.324 1.00 94.56 320 ASP A O 1
ATOM 2355 N N . ASP A 1 321 ? -2.908 -1.584 27.861 1.00 95.75 321 ASP A N 1
ATOM 2356 C CA . ASP A 1 321 ? -1.989 -0.710 27.128 1.00 95.75 321 ASP A CA 1
ATOM 2357 C C . ASP A 1 321 ? -2.766 0.292 26.255 1.00 95.75 321 ASP A C 1
ATOM 2359 O O . ASP A 1 321 ? -3.309 -0.040 25.198 1.00 95.75 321 ASP A O 1
ATOM 2363 N N . ASP A 1 322 ? -2.813 1.546 26.700 1.00 93.56 322 ASP A N 1
ATOM 2364 C CA . ASP A 1 322 ? -3.493 2.636 26.001 1.00 93.56 322 ASP A CA 1
ATOM 2365 C C . ASP A 1 322 ? -3.015 2.821 24.555 1.00 93.56 322 ASP A C 1
ATOM 2367 O O . ASP A 1 322 ? -3.833 3.125 23.683 1.00 93.56 322 ASP A O 1
ATOM 2371 N N . LEU A 1 323 ? -1.720 2.620 24.287 1.00 94.00 323 LEU A N 1
ATOM 2372 C CA . LEU A 1 323 ? -1.132 2.812 22.964 1.00 94.00 323 LEU A CA 1
ATOM 2373 C C . LEU A 1 323 ? -1.595 1.717 22.004 1.00 94.00 323 LEU A C 1
ATOM 2375 O O . LEU A 1 323 ? -2.074 2.020 20.909 1.00 94.00 323 LEU A O 1
ATOM 2379 N N . LEU A 1 324 ? -1.532 0.455 22.442 1.00 97.56 324 LEU A N 1
ATOM 2380 C CA . LEU A 1 324 ? -2.047 -0.674 21.664 1.00 97.56 324 LEU A CA 1
ATOM 2381 C C . LEU A 1 324 ? -3.546 -0.526 21.408 1.00 97.56 324 LEU A C 1
ATOM 2383 O O . LEU A 1 324 ? -4.008 -0.720 20.284 1.00 97.56 324 LEU A O 1
ATOM 2387 N N . ARG A 1 325 ? -4.307 -0.128 22.431 1.00 96.94 325 ARG A N 1
ATOM 2388 C CA . ARG A 1 325 ? -5.756 0.051 22.320 1.00 96.94 325 ARG A CA 1
ATOM 2389 C C . ARG A 1 325 ? -6.119 1.151 21.321 1.00 96.94 325 ARG A C 1
ATOM 2391 O O . ARG A 1 325 ? -7.035 0.967 20.523 1.00 96.94 325 ARG A O 1
ATOM 2398 N N . GLN A 1 326 ? -5.405 2.279 21.327 1.00 95.31 326 GLN A N 1
ATOM 2399 C CA . GLN A 1 326 ? -5.582 3.343 20.329 1.00 95.31 326 GLN A CA 1
ATOM 2400 C C . GLN A 1 326 ? -5.198 2.878 18.920 1.00 95.31 326 GLN A C 1
ATOM 2402 O O . GLN A 1 326 ? -5.935 3.142 17.969 1.00 95.31 326 GLN A O 1
ATOM 2407 N N . GLY A 1 327 ? -4.087 2.150 18.786 1.00 97.38 327 GLY A N 1
ATOM 2408 C CA . GLY A 1 327 ? -3.667 1.557 17.518 1.00 97.38 327 GLY A CA 1
ATOM 2409 C C . GLY A 1 327 ? -4.703 0.583 16.954 1.00 97.38 327 GLY A C 1
ATOM 2410 O O . GLY A 1 327 ? -4.994 0.627 15.761 1.00 97.38 327 GLY A O 1
ATOM 2411 N N . ALA A 1 328 ? -5.317 -0.240 17.809 1.00 98.19 328 ALA A N 1
ATOM 2412 C CA . ALA A 1 328 ? -6.358 -1.184 17.417 1.00 98.19 328 ALA A CA 1
ATOM 2413 C C . ALA A 1 328 ? -7.631 -0.472 16.932 1.00 98.19 328 ALA A C 1
ATOM 2415 O O . ALA A 1 328 ? -8.168 -0.845 15.891 1.00 98.19 328 ALA A O 1
ATOM 2416 N N . VAL A 1 329 ? -8.074 0.592 17.618 1.00 98.12 329 VAL A N 1
ATOM 2417 C CA . VAL A 1 329 ? -9.188 1.446 17.151 1.00 98.12 329 VAL A CA 1
ATOM 2418 C C . VAL A 1 329 ? -8.878 2.037 15.772 1.00 98.12 329 VAL A C 1
ATOM 2420 O O . VAL A 1 329 ? -9.693 1.919 14.859 1.00 98.12 329 VAL A O 1
ATOM 2423 N N . ALA A 1 330 ? -7.682 2.608 15.587 1.00 97.56 330 ALA A N 1
ATOM 2424 C CA . ALA A 1 330 ? -7.273 3.175 14.302 1.00 97.56 330 ALA A CA 1
ATOM 2425 C C . ALA A 1 330 ? -7.249 2.118 13.183 1.00 97.56 330 ALA A C 1
ATOM 2427 O O . ALA A 1 330 ? -7.773 2.357 12.095 1.00 97.56 330 ALA A O 1
ATOM 2428 N N . ALA A 1 331 ? -6.691 0.935 13.454 1.00 98.25 331 ALA A N 1
ATOM 2429 C CA . ALA A 1 331 ? -6.640 -0.175 12.507 1.00 98.25 331 ALA A CA 1
ATOM 2430 C C . ALA A 1 331 ? -8.041 -0.673 12.119 1.00 98.25 331 ALA A C 1
ATOM 2432 O O . ALA A 1 331 ? -8.325 -0.833 10.935 1.00 98.25 331 ALA A O 1
ATOM 2433 N N . LEU A 1 332 ? -8.948 -0.848 13.087 1.00 98.19 332 LEU A N 1
ATOM 2434 C CA . LEU A 1 332 ? -10.345 -1.211 12.818 1.00 98.19 332 LEU A CA 1
ATOM 2435 C C . LEU A 1 332 ? -11.065 -0.134 11.987 1.00 98.19 332 LEU A C 1
ATOM 2437 O O . LEU A 1 332 ? -11.866 -0.463 11.111 1.00 98.19 332 LEU A O 1
ATOM 2441 N N . GLY A 1 333 ? -10.746 1.143 12.219 1.00 96.88 333 GLY A N 1
ATOM 2442 C CA . GLY A 1 333 ? -11.202 2.257 11.391 1.00 96.88 333 GLY A CA 1
ATOM 2443 C C . GLY A 1 333 ? -10.716 2.150 9.941 1.00 96.88 333 GLY A C 1
ATOM 2444 O O . GLY A 1 333 ? -11.515 2.331 9.022 1.00 96.88 333 GLY A O 1
ATOM 2445 N N . PHE A 1 334 ? -9.445 1.783 9.725 1.00 96.06 334 PHE A N 1
ATOM 2446 C CA . PHE A 1 334 ? -8.898 1.524 8.387 1.00 96.06 334 PHE A CA 1
ATOM 2447 C C . PHE A 1 334 ? -9.515 0.294 7.713 1.00 96.06 334 PHE A C 1
ATOM 2449 O O . PHE A 1 334 ? -9.735 0.339 6.503 1.00 96.06 334 PHE A O 1
ATOM 2456 N N . VAL A 1 335 ? -9.858 -0.764 8.465 1.00 96.56 335 VAL A N 1
ATOM 2457 C CA . VAL A 1 335 ? -10.647 -1.884 7.915 1.00 96.56 335 VAL A CA 1
ATOM 2458 C C . VAL A 1 335 ? -11.991 -1.365 7.391 1.00 96.56 335 VAL A C 1
ATOM 2460 O O . VAL A 1 335 ? -12.439 -1.753 6.313 1.00 96.56 335 VAL A O 1
ATOM 2463 N N . GLY A 1 336 ? -12.632 -0.446 8.118 1.00 95.31 336 GLY A N 1
ATOM 2464 C CA . GLY A 1 336 ? -13.791 0.299 7.636 1.00 95.31 336 GLY A CA 1
ATOM 2465 C C . GLY A 1 336 ? -15.097 -0.500 7.680 1.00 95.31 336 GLY A C 1
ATOM 2466 O O . GLY A 1 336 ? -15.408 -1.189 8.650 1.00 95.31 336 GLY A O 1
ATOM 2467 N N . LYS A 1 337 ? -15.912 -0.405 6.620 1.00 95.44 337 LYS A N 1
ATOM 2468 C CA . LYS A 1 337 ? -17.273 -0.986 6.574 1.00 95.44 337 LYS A CA 1
ATOM 2469 C C . LYS A 1 337 ? -17.359 -2.486 6.911 1.00 95.44 337 LYS A C 1
ATOM 2471 O O . LYS A 1 337 ? -18.318 -2.847 7.598 1.00 95.44 337 LYS A O 1
ATOM 2476 N N . PRO A 1 338 ? -16.426 -3.356 6.475 1.00 95.06 338 PRO A N 1
ATOM 2477 C CA . PRO A 1 338 ? -16.414 -4.766 6.871 1.00 95.06 338 PRO A CA 1
ATOM 2478 C C . PRO A 1 338 ? -16.391 -4.984 8.393 1.00 95.06 338 PRO A C 1
ATOM 2480 O O . PRO A 1 338 ? -17.014 -5.920 8.886 1.00 95.06 338 PRO A O 1
ATOM 2483 N N . ALA A 1 339 ? -15.775 -4.077 9.162 1.00 96.56 339 ALA A N 1
ATOM 2484 C CA . ALA A 1 339 ? -15.703 -4.180 10.620 1.00 96.56 339 ALA A CA 1
ATOM 2485 C C . ALA A 1 339 ? -17.058 -3.947 11.316 1.00 96.56 339 ALA A C 1
ATOM 2487 O O . ALA A 1 339 ? -17.284 -4.440 12.419 1.00 96.56 339 ALA A O 1
ATOM 2488 N N . VAL A 1 340 ? -17.985 -3.212 10.688 1.00 96.81 340 VAL A N 1
ATOM 2489 C CA . VAL A 1 340 ? -19.187 -2.664 11.348 1.00 96.81 340 VAL A CA 1
ATOM 2490 C C . VAL A 1 340 ? -20.047 -3.735 12.007 1.00 96.81 340 VAL A C 1
ATOM 2492 O O . VAL A 1 340 ? -20.540 -3.523 13.112 1.00 96.81 340 VAL A O 1
ATOM 2495 N N . ARG A 1 341 ? -20.241 -4.888 11.356 1.00 96.94 341 ARG A N 1
ATOM 2496 C CA . ARG A 1 341 ? -21.056 -5.969 11.929 1.00 96.94 341 ARG A CA 1
ATOM 2497 C C . ARG A 1 341 ? -20.422 -6.500 13.217 1.00 96.94 341 ARG A C 1
ATOM 2499 O O . ARG A 1 341 ? -21.110 -6.562 14.231 1.00 96.94 341 ARG A O 1
ATOM 2506 N N . SER A 1 342 ? -19.140 -6.851 13.165 1.00 96.94 342 SER A N 1
ATOM 2507 C CA . SER A 1 342 ? -18.402 -7.401 14.305 1.00 96.94 342 SER A CA 1
ATOM 2508 C C . SER A 1 342 ? -18.287 -6.388 15.443 1.00 96.94 342 SER A C 1
ATOM 2510 O O . SER A 1 342 ? -18.411 -6.752 16.606 1.00 96.94 342 SER A O 1
ATOM 2512 N N . LEU A 1 343 ? -18.142 -5.100 15.119 1.00 97.50 343 LEU A N 1
ATOM 2513 C CA . LEU A 1 343 ? -18.119 -4.025 16.111 1.00 97.50 343 LEU A CA 1
ATOM 2514 C C . LEU A 1 343 ? -19.486 -3.819 16.777 1.00 97.50 343 LEU A C 1
ATOM 2516 O O . LEU A 1 343 ? -19.537 -3.622 17.983 1.00 97.50 343 LEU A O 1
ATOM 2520 N N . ILE A 1 344 ? -20.600 -3.901 16.036 1.00 97.69 344 ILE A N 1
ATOM 2521 C CA . ILE A 1 344 ? -21.952 -3.846 16.627 1.00 97.69 344 ILE A CA 1
ATOM 2522 C C . ILE A 1 344 ? -22.200 -5.046 17.549 1.00 97.69 344 ILE A C 1
ATOM 2524 O O . ILE A 1 344 ? -22.880 -4.906 18.564 1.00 97.69 344 ILE A O 1
ATOM 2528 N N . GLU A 1 345 ? -21.686 -6.221 17.191 1.00 96.69 345 GLU A N 1
ATOM 2529 C CA . GLU A 1 345 ? -21.761 -7.413 18.036 1.00 96.69 345 GLU A CA 1
ATOM 2530 C C . GLU A 1 345 ? -20.951 -7.213 19.323 1.00 96.69 345 GLU A C 1
ATOM 2532 O O . GLU A 1 345 ? -21.533 -7.244 20.405 1.00 96.69 345 GLU A O 1
ATOM 2537 N N . ALA A 1 346 ? -19.669 -6.853 19.209 1.00 95.94 346 ALA A N 1
ATOM 2538 C CA . ALA A 1 346 ? -18.792 -6.575 20.348 1.00 95.94 346 ALA A CA 1
ATOM 2539 C C . ALA A 1 346 ? -19.351 -5.482 21.279 1.00 95.94 346 ALA A C 1
ATOM 2541 O O . ALA A 1 346 ? -19.372 -5.649 22.495 1.00 95.94 346 ALA A O 1
ATOM 2542 N N . LEU A 1 347 ? -19.897 -4.400 20.714 1.00 96.44 347 LEU A N 1
ATOM 2543 C CA . LEU A 1 347 ? -20.562 -3.321 21.452 1.00 96.44 347 LEU A CA 1
ATOM 2544 C C . LEU A 1 347 ? -21.717 -3.818 22.336 1.00 96.44 347 LEU A C 1
ATOM 2546 O O . LEU A 1 347 ? -21.997 -3.221 23.371 1.00 96.44 347 LEU A O 1
ATOM 2550 N N . ARG A 1 348 ? -22.421 -4.872 21.908 1.00 94.69 348 ARG A N 1
ATOM 2551 C CA . ARG A 1 348 ? -23.628 -5.383 22.573 1.00 94.69 348 ARG A CA 1
ATOM 2552 C C . ARG A 1 348 ? -23.362 -6.533 23.529 1.00 94.69 348 ARG A C 1
ATOM 2554 O O . ARG A 1 348 ? -24.155 -6.712 24.449 1.00 94.69 348 ARG A O 1
ATOM 2561 N N . THR A 1 349 ? -22.362 -7.360 23.243 1.00 94.31 349 THR A N 1
ATOM 2562 C CA . THR A 1 349 ? -22.206 -8.664 23.898 1.00 94.31 349 THR A CA 1
ATOM 2563 C C . THR A 1 349 ? -20.876 -8.850 24.607 1.00 94.31 349 THR A C 1
ATOM 2565 O O . THR A 1 349 ? -20.757 -9.832 25.328 1.00 94.31 349 THR A O 1
ATOM 2568 N N . ASP A 1 350 ? -19.874 -7.988 24.395 1.00 96.50 350 ASP A N 1
ATOM 2569 C CA . ASP A 1 350 ? -18.588 -8.153 25.079 1.00 96.50 350 ASP A CA 1
ATOM 2570 C C . ASP A 1 350 ? -18.681 -7.678 26.534 1.00 96.50 350 ASP A C 1
ATOM 2572 O O . ASP A 1 350 ? -19.156 -6.574 26.826 1.00 96.50 350 ASP A O 1
ATOM 2576 N N . ASP A 1 351 ? -18.206 -8.516 27.451 1.00 95.25 351 ASP A N 1
ATOM 2577 C CA . ASP A 1 351 ? -18.220 -8.231 28.883 1.00 95.25 351 ASP A CA 1
ATOM 2578 C C . ASP A 1 351 ? -17.187 -7.155 29.265 1.00 95.25 351 ASP A C 1
ATOM 2580 O O . ASP A 1 351 ? -17.391 -6.422 30.239 1.00 95.25 351 ASP A O 1
ATOM 2584 N N . ASP A 1 352 ? -16.102 -6.993 28.491 1.00 96.81 352 ASP A N 1
ATOM 2585 C CA . ASP A 1 352 ? -15.089 -5.974 28.763 1.00 96.81 352 ASP A CA 1
ATOM 2586 C C . ASP A 1 352 ? -15.514 -4.603 28.219 1.00 96.81 352 ASP A C 1
ATOM 2588 O O . ASP A 1 352 ? -15.675 -4.371 27.016 1.00 96.81 352 ASP A O 1
ATOM 2592 N N . TRP A 1 353 ? -15.642 -3.641 29.130 1.00 96.62 353 TRP A N 1
ATOM 2593 C CA . TRP A 1 353 ? -16.030 -2.276 28.797 1.00 96.62 353 TRP A CA 1
ATOM 2594 C C . TRP A 1 353 ? -15.057 -1.584 27.832 1.00 96.62 353 TRP A C 1
ATOM 2596 O O . TRP A 1 353 ? -15.481 -0.715 27.071 1.00 96.62 353 TRP A O 1
ATOM 2606 N N . ARG A 1 354 ? -13.768 -1.956 27.815 1.00 97.75 354 ARG A N 1
ATOM 2607 C CA . ARG A 1 354 ? -12.775 -1.396 26.883 1.00 97.75 354 ARG A CA 1
ATOM 2608 C C . ARG A 1 354 ? -13.079 -1.811 25.454 1.00 97.75 354 ARG A C 1
ATOM 2610 O O . ARG A 1 354 ? -12.965 -0.978 24.553 1.00 97.75 354 ARG A O 1
ATOM 2617 N N . VAL A 1 355 ? -13.514 -3.058 25.260 1.00 97.31 355 VAL A N 1
ATOM 2618 C CA . VAL A 1 355 ? -13.957 -3.564 23.958 1.00 97.31 355 VAL A CA 1
ATOM 2619 C C . VAL A 1 355 ? -15.216 -2.819 23.526 1.00 97.31 355 VAL A C 1
ATOM 2621 O O . VAL A 1 355 ? -15.236 -2.272 22.425 1.00 97.31 355 VAL A O 1
ATOM 2624 N N . ARG A 1 356 ? -16.220 -2.683 24.405 1.00 98.06 356 ARG A N 1
ATOM 2625 C CA . ARG A 1 356 ? -17.446 -1.922 24.094 1.00 98.06 356 ARG A CA 1
ATOM 2626 C C . ARG A 1 356 ? -17.155 -0.455 23.752 1.00 98.06 356 ARG A C 1
ATOM 2628 O O . ARG A 1 356 ? -17.616 0.041 22.725 1.00 98.06 356 ARG A O 1
ATOM 2635 N N . ALA A 1 357 ? -16.338 0.235 24.550 1.00 97.69 357 ALA A N 1
ATOM 2636 C CA . ALA A 1 357 ? -15.952 1.630 24.312 1.00 97.69 357 ALA A CA 1
ATOM 2637 C C . ALA A 1 357 ? -15.085 1.806 23.052 1.00 97.69 357 ALA A C 1
ATOM 2639 O O . ALA A 1 357 ? -15.201 2.807 22.343 1.00 97.69 357 ALA A O 1
ATOM 2640 N N . GLY A 1 358 ? -14.185 0.859 22.772 1.00 96.94 358 GLY A N 1
ATOM 2641 C CA . GLY A 1 358 ? -13.386 0.836 21.545 1.00 96.94 358 GLY A CA 1
ATOM 2642 C C . GLY A 1 358 ? -14.255 0.613 20.308 1.00 96.94 358 GLY A C 1
ATOM 2643 O O . GLY A 1 358 ? -14.119 1.340 19.323 1.00 96.94 358 GLY A O 1
ATOM 2644 N N . ALA A 1 359 ? -15.207 -0.319 20.385 1.00 97.50 359 ALA A N 1
ATOM 2645 C CA . ALA A 1 359 ? -16.171 -0.574 19.323 1.00 97.50 359 ALA A CA 1
ATOM 2646 C C . ALA A 1 359 ? -17.049 0.652 19.048 1.00 97.50 359 ALA A C 1
ATOM 2648 O O . ALA A 1 359 ? -17.219 1.025 17.889 1.00 97.50 359 ALA A O 1
ATOM 2649 N N . ALA A 1 360 ? -17.539 1.324 20.096 1.00 98.12 360 ALA A N 1
ATOM 2650 C CA . ALA A 1 360 ? -18.322 2.549 19.961 1.00 98.12 360 ALA A CA 1
ATOM 2651 C C . ALA A 1 360 ? -17.550 3.649 19.214 1.00 98.12 360 ALA A C 1
ATOM 2653 O O . ALA A 1 360 ? -18.040 4.156 18.204 1.00 98.12 360 ALA A O 1
ATOM 2654 N N . ARG A 1 361 ? -16.319 3.956 19.656 1.00 97.44 361 ARG A N 1
ATOM 2655 C CA . ARG A 1 361 ? -15.441 4.944 19.000 1.00 97.44 361 ARG A CA 1
ATOM 2656 C C . ARG A 1 361 ? -15.198 4.606 17.533 1.00 97.44 361 ARG A C 1
ATOM 2658 O O . ARG A 1 361 ? -15.468 5.426 16.663 1.00 97.44 361 ARG A O 1
ATOM 2665 N N . THR A 1 362 ? -14.803 3.364 17.260 1.00 97.56 362 THR A N 1
ATOM 2666 C CA . THR A 1 362 ? -14.524 2.897 15.896 1.00 97.56 362 THR A CA 1
ATOM 2667 C C . THR A 1 362 ? -15.753 3.007 14.985 1.00 97.56 362 THR A C 1
ATOM 2669 O O . THR A 1 362 ? -15.648 3.435 13.840 1.00 97.56 362 THR A O 1
ATOM 2672 N N . LEU A 1 363 ? -16.948 2.652 15.473 1.00 97.38 363 LEU A N 1
ATOM 2673 C CA . LEU A 1 363 ? -18.191 2.808 14.707 1.00 97.38 363 LEU A CA 1
ATOM 2674 C C . LEU A 1 363 ? -18.484 4.279 14.372 1.00 97.38 363 LEU A C 1
ATOM 2676 O O . LEU A 1 363 ? -18.990 4.566 13.284 1.00 97.38 363 LEU A O 1
ATOM 2680 N N . GLY A 1 364 ? -18.143 5.194 15.282 1.00 95.94 364 GLY A N 1
ATOM 2681 C CA . GLY A 1 364 ? -18.179 6.636 15.054 1.00 95.94 364 GLY A CA 1
ATOM 2682 C C . GLY A 1 364 ? -17.230 7.085 13.944 1.00 95.94 364 GLY A C 1
ATOM 2683 O O . GLY A 1 364 ? -17.659 7.814 13.050 1.00 95.94 364 GLY A O 1
ATOM 2684 N N . ASP A 1 365 ? -15.984 6.605 13.975 1.00 94.25 365 ASP A N 1
ATOM 2685 C CA . ASP A 1 365 ? -14.951 6.916 12.977 1.00 94.25 365 ASP A CA 1
ATOM 2686 C C . ASP A 1 365 ? -15.316 6.391 11.581 1.00 94.25 365 ASP A C 1
ATOM 2688 O O . ASP A 1 365 ? -15.109 7.073 10.578 1.00 94.25 365 ASP A O 1
ATOM 2692 N N . ILE A 1 366 ? -15.917 5.197 11.509 1.00 95.00 366 ILE A N 1
ATOM 2693 C CA . ILE A 1 366 ? -16.395 4.611 10.248 1.00 95.00 366 ILE A CA 1
ATOM 2694 C C . ILE A 1 366 ? -17.592 5.398 9.684 1.00 95.00 366 ILE A C 1
ATOM 2696 O O . ILE A 1 366 ? -17.760 5.482 8.465 1.00 95.00 366 ILE A O 1
ATOM 2700 N N . GLY A 1 367 ? -18.446 5.960 10.546 1.00 94.31 367 GLY A N 1
ATOM 2701 C CA . GLY A 1 367 ? -19.552 6.831 10.132 1.00 94.31 367 GLY A CA 1
ATOM 2702 C C . GLY A 1 367 ? -20.756 6.110 9.504 1.00 94.31 367 GLY A C 1
ATOM 2703 O O . GLY A 1 367 ? -21.593 6.728 8.847 1.00 94.31 367 GLY A O 1
ATOM 2704 N N . GLU A 1 368 ? -20.884 4.790 9.661 1.00 92.62 368 GLU A N 1
ATOM 2705 C CA . GLU A 1 368 ? -21.985 4.036 9.048 1.00 92.62 368 GLU A CA 1
ATOM 2706 C C . GLU A 1 368 ? -23.293 4.194 9.838 1.00 92.62 368 GLU A C 1
ATOM 2708 O O . GLU A 1 368 ? -23.430 3.702 10.957 1.00 92.62 368 GLU A O 1
ATOM 2713 N N . ARG A 1 369 ? -24.318 4.794 9.212 1.00 91.44 369 ARG A N 1
ATOM 2714 C CA . ARG A 1 369 ? -25.626 5.084 9.846 1.00 91.44 369 ARG A CA 1
ATOM 2715 C C . ARG A 1 369 ? -26.295 3.895 10.530 1.00 91.44 369 ARG A C 1
ATOM 2717 O O . ARG A 1 369 ? -27.007 4.085 11.507 1.00 91.44 369 ARG A O 1
ATOM 2724 N N . ARG A 1 370 ? -26.068 2.670 10.049 1.00 93.31 370 ARG A N 1
ATOM 2725 C CA . ARG A 1 370 ? -26.621 1.450 10.667 1.00 93.31 370 ARG A CA 1
ATOM 2726 C C . ARG A 1 370 ? -26.128 1.218 12.104 1.00 93.31 370 ARG A C 1
ATOM 2728 O O . ARG A 1 370 ? -26.747 0.450 12.831 1.00 93.31 370 ARG A O 1
ATOM 2735 N N . ALA A 1 371 ? -25.024 1.853 12.500 1.00 95.00 371 ALA A N 1
ATOM 2736 C CA . ALA A 1 371 ? -24.494 1.806 13.856 1.00 95.00 371 ALA A CA 1
ATOM 2737 C C . ALA A 1 371 ? -25.229 2.750 14.822 1.00 95.00 371 ALA A C 1
ATOM 2739 O O . ALA A 1 371 ? -25.078 2.596 16.029 1.00 95.00 371 ALA A O 1
ATOM 2740 N N . ALA A 1 372 ? -26.051 3.684 14.323 1.00 95.62 372 ALA A N 1
ATOM 2741 C CA . ALA A 1 372 ? -26.723 4.680 15.154 1.00 95.62 372 ALA A CA 1
ATOM 2742 C C . ALA A 1 372 ? -27.647 4.046 16.205 1.00 95.62 372 ALA A C 1
ATOM 2744 O O . ALA A 1 372 ? -27.511 4.349 17.385 1.00 95.62 372 ALA A O 1
ATOM 2745 N N . ASP A 1 373 ? -28.537 3.129 15.814 1.00 96.31 373 ASP A N 1
ATOM 2746 C CA . ASP A 1 373 ? -29.460 2.485 16.760 1.00 96.31 373 ASP A CA 1
ATOM 2747 C C . ASP A 1 373 ? -28.731 1.659 17.840 1.00 96.31 373 ASP A C 1
ATOM 2749 O O . ASP A 1 373 ? -29.071 1.802 19.018 1.00 96.31 373 ASP A O 1
ATOM 2753 N N . PRO A 1 374 ? -27.724 0.819 17.505 1.00 97.06 374 PRO A N 1
ATOM 2754 C CA . PRO A 1 374 ? -26.862 0.200 18.510 1.00 97.06 374 PRO A CA 1
ATOM 2755 C C . PRO A 1 374 ? -26.214 1.210 19.463 1.00 97.06 374 PRO A C 1
ATOM 2757 O O . PRO A 1 374 ? -26.318 1.032 20.671 1.00 97.06 374 PRO A O 1
ATOM 2760 N N . LEU A 1 375 ? -25.620 2.286 18.937 1.00 97.69 375 LEU A N 1
ATOM 2761 C CA . LEU A 1 375 ? -24.948 3.309 19.743 1.00 97.69 375 LEU A CA 1
ATOM 2762 C C . LEU A 1 375 ? -25.917 4.076 20.654 1.00 97.69 375 LEU A C 1
ATOM 2764 O O . LEU A 1 375 ? -25.562 4.391 21.784 1.00 97.69 375 LEU A O 1
ATOM 2768 N N . ILE A 1 376 ? -27.152 4.338 20.206 1.00 97.44 376 ILE A N 1
ATOM 2769 C CA . ILE A 1 376 ? -28.195 4.958 21.039 1.00 97.44 376 ILE A CA 1
ATOM 2770 C C . ILE A 1 376 ? -28.494 4.083 22.257 1.00 97.44 376 ILE A C 1
ATOM 2772 O O . ILE A 1 376 ? -28.605 4.605 23.360 1.00 97.44 376 ILE A O 1
ATOM 2776 N N . ARG A 1 377 ? -28.586 2.759 22.086 1.00 96.62 377 ARG A N 1
ATOM 2777 C CA . ARG A 1 377 ? -28.804 1.835 23.214 1.00 96.62 377 ARG A CA 1
ATOM 2778 C C . ARG A 1 377 ? -27.609 1.794 24.164 1.00 96.62 377 ARG A C 1
ATOM 2780 O O . ARG A 1 377 ? -27.793 1.625 25.361 1.00 96.62 377 ARG A O 1
ATOM 2787 N N . THR A 1 378 ? -26.397 1.976 23.646 1.00 97.50 378 THR A N 1
ATOM 2788 C CA . THR A 1 378 ? -25.170 2.035 24.452 1.00 97.50 378 THR A CA 1
ATOM 2789 C C . THR A 1 378 ? -25.097 3.280 25.349 1.00 97.50 378 THR A C 1
ATOM 2791 O O . THR A 1 378 ? -24.324 3.303 26.303 1.00 97.50 378 THR A O 1
ATOM 2794 N N . LEU A 1 379 ? -25.933 4.301 25.130 1.00 97.25 379 LEU A N 1
ATOM 2795 C CA . LEU A 1 379 ? -26.036 5.437 26.057 1.00 97.25 379 LEU A CA 1
ATOM 2796 C C . LEU A 1 379 ? -26.536 5.033 27.455 1.00 97.25 379 LEU A C 1
ATOM 2798 O O . LEU A 1 379 ? -26.315 5.787 28.401 1.00 97.25 379 LEU A O 1
ATOM 2802 N N . ASP A 1 380 ? -27.144 3.850 27.580 1.00 96.81 380 ASP A N 1
ATOM 2803 C CA . ASP A 1 380 ? -27.584 3.254 28.843 1.00 96.81 380 ASP A CA 1
ATOM 2804 C C . ASP A 1 380 ? -26.576 2.224 29.410 1.00 96.81 380 ASP A C 1
ATOM 2806 O O . ASP A 1 380 ? -26.903 1.509 30.357 1.00 96.81 380 ASP A O 1
ATOM 2810 N N . ASP A 1 381 ? -25.357 2.116 28.852 1.00 98.06 381 ASP A N 1
ATOM 2811 C CA . ASP A 1 381 ? -24.311 1.216 29.372 1.00 98.06 381 ASP A CA 1
ATOM 2812 C C . ASP A 1 381 ? -23.963 1.557 30.828 1.00 98.06 381 ASP A C 1
ATOM 2814 O O . ASP A 1 381 ? -24.029 2.716 31.230 1.00 98.06 381 ASP A O 1
ATOM 2818 N N . GLU A 1 382 ? -23.563 0.570 31.631 1.00 96.81 382 GLU A N 1
ATOM 2819 C CA . GLU A 1 382 ? -23.230 0.755 33.048 1.00 96.81 382 GLU A CA 1
ATOM 2820 C C . GLU A 1 382 ? -21.983 1.636 33.265 1.00 96.81 382 GLU A C 1
ATOM 2822 O O . GLU A 1 382 ? -21.897 2.369 34.259 1.00 96.81 382 GLU A O 1
ATOM 2827 N N . ARG A 1 383 ? -21.037 1.627 32.315 1.00 97.75 383 ARG A N 1
ATOM 2828 C CA . ARG A 1 383 ? -19.768 2.365 32.387 1.00 97.75 383 ARG A CA 1
ATOM 2829 C C . ARG A 1 383 ? -19.870 3.730 31.720 1.00 97.75 383 ARG A C 1
ATOM 2831 O O . ARG A 1 383 ? -20.265 3.839 30.563 1.00 97.75 383 ARG A O 1
ATOM 2838 N N . GLU A 1 384 ? -19.440 4.780 32.420 1.00 97.81 384 GLU A N 1
ATOM 2839 C CA . GLU A 1 384 ? -19.452 6.143 31.862 1.00 97.81 384 GLU A CA 1
ATOM 2840 C C . GLU A 1 384 ? -18.544 6.263 30.637 1.00 97.81 384 GLU A C 1
ATOM 2842 O O . GLU A 1 384 ? -18.903 6.938 29.681 1.00 97.81 384 GLU A O 1
ATOM 2847 N N . GLU A 1 385 ? -17.413 5.558 30.618 1.00 97.06 385 GLU A N 1
ATOM 2848 C CA . GLU A 1 385 ? -16.467 5.589 29.502 1.00 97.06 385 GLU A CA 1
ATOM 2849 C C . GLU A 1 385 ? -17.084 5.039 28.206 1.00 97.06 385 GLU A C 1
ATOM 2851 O O . GLU A 1 385 ? -16.797 5.526 27.112 1.00 97.06 385 GLU A O 1
ATOM 2856 N N . VAL A 1 386 ? -17.961 4.039 28.328 1.00 97.88 386 VAL A N 1
ATOM 2857 C CA . VAL A 1 386 ? -18.687 3.454 27.194 1.00 97.88 386 VAL A CA 1
ATOM 2858 C C . VAL A 1 386 ? -19.799 4.397 26.731 1.00 97.88 386 VAL A C 1
ATOM 2860 O O . VAL A 1 386 ? -19.950 4.627 25.529 1.00 97.88 386 VAL A O 1
ATOM 2863 N N . ARG A 1 387 ? -20.538 4.999 27.675 1.00 98.38 387 ARG A N 1
ATOM 2864 C CA . ARG A 1 387 ? -21.565 6.007 27.366 1.00 98.38 387 ARG A CA 1
ATOM 2865 C C . ARG A 1 387 ? -20.970 7.209 26.638 1.00 98.38 387 ARG A C 1
ATOM 2867 O O . ARG A 1 387 ? -21.546 7.661 25.651 1.00 98.38 387 ARG A O 1
ATOM 2874 N N . GLU A 1 388 ? -19.822 7.706 27.089 1.00 98.00 388 GLU A N 1
ATOM 2875 C CA . GLU A 1 388 ? -19.153 8.849 26.467 1.00 98.00 388 GLU A CA 1
ATOM 2876 C C . GLU A 1 388 ? -18.699 8.528 25.043 1.00 98.00 388 GLU A C 1
ATOM 2878 O O . GLU A 1 388 ? -19.040 9.256 24.109 1.00 98.00 388 GLU A O 1
ATOM 2883 N N . ALA A 1 389 ? -18.058 7.372 24.846 1.00 97.38 389 ALA A N 1
ATOM 2884 C CA . ALA A 1 389 ? -17.688 6.888 23.519 1.00 97.38 389 ALA A CA 1
ATOM 2885 C C . ALA A 1 389 ? -18.895 6.807 22.563 1.00 97.38 389 ALA A C 1
ATOM 2887 O O . ALA A 1 389 ? -18.793 7.170 21.390 1.00 97.38 389 ALA A O 1
ATOM 2888 N N . ALA A 1 390 ? -20.059 6.369 23.054 1.00 97.81 390 ALA A N 1
ATOM 2889 C CA . ALA A 1 390 ? -21.281 6.322 22.258 1.00 97.81 390 ALA A CA 1
ATOM 2890 C C . ALA A 1 390 ? -21.817 7.722 21.896 1.00 97.81 390 ALA A C 1
ATOM 2892 O O . ALA A 1 390 ? -22.252 7.931 20.759 1.00 97.81 390 ALA A O 1
ATOM 2893 N N . ARG A 1 391 ? -21.755 8.701 22.813 1.00 98.12 391 ARG A N 1
ATOM 2894 C CA . ARG A 1 391 ? -22.147 10.100 22.536 1.00 98.12 391 ARG A CA 1
ATOM 2895 C C . ARG A 1 391 ? -21.268 10.720 21.455 1.00 98.12 391 ARG A C 1
ATOM 2897 O O . ARG A 1 391 ? -21.796 11.307 20.507 1.00 98.12 391 ARG A O 1
ATOM 2904 N N . GLU A 1 392 ? -19.953 10.561 21.580 1.00 96.19 392 GLU A N 1
ATOM 2905 C CA . GLU A 1 392 ? -18.982 11.041 20.594 1.00 96.19 392 GLU A CA 1
ATOM 2906 C C . GLU A 1 392 ? -19.250 10.423 19.217 1.00 96.19 392 GLU A C 1
ATOM 2908 O O . GLU A 1 392 ? -19.404 11.143 18.225 1.00 96.19 392 GLU A O 1
ATOM 2913 N N . ALA A 1 393 ? -19.410 9.097 19.167 1.00 96.81 393 ALA A N 1
ATOM 2914 C CA . ALA A 1 393 ? -19.661 8.360 17.934 1.00 96.81 393 ALA A CA 1
ATOM 2915 C C . ALA A 1 393 ? -20.953 8.802 17.225 1.00 96.81 393 ALA A C 1
ATOM 2917 O O . ALA A 1 393 ? -20.957 9.026 16.011 1.00 96.81 393 ALA A O 1
ATOM 2918 N N . LEU A 1 394 ? -22.046 8.999 17.970 1.00 96.62 394 LEU A N 1
ATOM 2919 C CA . LEU A 1 394 ? -23.303 9.533 17.428 1.00 96.62 394 LEU A CA 1
ATOM 2920 C C . LEU A 1 394 ? -23.136 10.958 16.882 1.00 96.62 394 LEU A C 1
ATOM 2922 O O . LEU A 1 394 ? -23.720 11.303 15.849 1.00 96.62 394 LEU A O 1
ATOM 2926 N N . GLY A 1 395 ? -22.318 11.779 17.546 1.00 93.44 395 GLY A N 1
ATOM 2927 C CA . GLY A 1 395 ? -21.944 13.111 17.076 1.00 93.44 395 GLY A CA 1
ATOM 2928 C C . GLY A 1 395 ? -21.217 13.087 15.728 1.00 93.44 395 GLY A C 1
ATOM 2929 O O . GLY A 1 395 ? -21.495 13.936 14.875 1.00 93.44 395 GLY A O 1
ATOM 2930 N N . SER A 1 396 ? -20.334 12.109 15.513 1.00 92.50 396 SER A N 1
ATOM 2931 C CA . SER A 1 396 ? -19.612 11.905 14.248 1.00 92.50 396 SER A CA 1
ATOM 2932 C C . SER A 1 396 ? -20.526 11.397 13.129 1.00 92.50 396 SER A C 1
ATOM 2934 O O . SER A 1 396 ? -20.546 11.981 12.043 1.00 92.50 396 SER A O 1
ATOM 2936 N N . ILE A 1 397 ? -21.375 10.400 13.403 1.00 90.81 397 ILE A N 1
ATOM 2937 C CA . ILE A 1 397 ? -22.318 9.847 12.411 1.00 90.81 397 ILE A CA 1
ATOM 2938 C C . ILE A 1 397 ? -23.328 10.906 11.945 1.00 90.81 397 ILE A C 1
ATOM 2940 O O . ILE A 1 397 ? -23.692 10.948 10.775 1.00 90.81 397 ILE A O 1
ATOM 2944 N N . ARG A 1 398 ? -23.763 11.825 12.817 1.00 79.50 398 ARG A N 1
ATOM 2945 C CA . ARG A 1 398 ? -24.706 12.892 12.431 1.00 79.50 398 ARG A CA 1
ATOM 2946 C C . ARG A 1 398 ? -24.121 13.896 11.424 1.00 79.50 398 ARG A C 1
ATOM 2948 O O . ARG A 1 398 ? -24.883 14.577 10.741 1.00 79.50 398 ARG A O 1
ATOM 2955 N N . LYS A 1 399 ? -22.793 14.020 11.351 1.00 71.62 399 LYS A N 1
ATOM 2956 C CA . LYS A 1 399 ? -22.098 14.948 10.441 1.00 71.62 399 LYS A CA 1
ATOM 2957 C C . LYS A 1 399 ? -21.882 14.373 9.031 1.00 71.62 399 LYS A C 1
ATOM 2959 O O . LYS A 1 399 ? -21.415 15.118 8.172 1.00 71.62 399 LYS A O 1
ATOM 2964 N N . THR A 1 400 ? -22.210 13.096 8.798 1.00 58.38 400 THR A N 1
ATOM 2965 C CA . THR A 1 400 ? -22.021 12.362 7.527 1.00 58.38 400 THR A CA 1
ATOM 2966 C C . THR A 1 400 ? -23.343 12.041 6.819 1.00 58.38 400 THR A C 1
ATOM 2968 O O . THR A 1 400 ? -23.383 12.172 5.576 1.00 58.38 400 THR A O 1
#

Sequence (400 aa):
MNPAGLPGNSREWGRLAIIALVTALSVLLDLLVNTVTYTHFFYLVLILAAFWYRRRAVAVGFLLAAVHIAVEYLFYGPPGPGILVSAGVFVVAAYLLGYLFELAGRRAGDLHFRIGGPGAPACDRDTKRLIARLSSRDPETRYQAAGCLGDAGVSAAVEPLAALLADPEVGVRWKAAEALGRLGPPAVGPLAESLRNDDVDVRWMAAVALGEIGDPAAIPALMGALNDEETYVRSRAALALGAIGEAAREGLIASLSTGNERVRWGAALALGGIGGESAVAALIDALRDPDGDVRQRAAGALGDIGEPALLSLIEALRTDDDLLRQGAVAALGFVGKPAVRSLIEALRTDDDWRVRAGAARTLGDIGERRAADPLIRTLDDEREEVREAAREALGSIRKT